Protein AF-A5EWD9-F1 (afdb_monomer_lite)

Foldseek 3Di:
DEAEDDAFDFAFDADPVRATPLEFDWDDDPQKIFGDNDPPDPGGPYIHHSCNQQQKDPDSVVCVVVVGNIGGHHGDPVSVVVVVVVVVVVVVVVVVVDPDDDDDDDDDDDDDDDDDDDDDDDDDDDDDDDDDDDDDDDDDDDDDDDDDDDDDDDDDDDDDPPDPQDQWDWDDWDFDPVLEAEPVNLQAKTKIKGFTASDAFQFWKFKDKQNHTDDIFTAHRRRMTIDIDRSLVVQLQQKIKIKIFTPDPNGDIDIDIHGYDLVQAKDKDFPEKFPPQAQDDCVVVQWFKKKKAKAQPLPDFCVDDQSLVQWAWKWKDQPNDIFIWGADSVGRMTITTHGLVSLVVRAFHFIAMAIDGDFGWDWDFDPPDDDPPHTDIDIDTDPDGDHVVRMAMDIDGPQWDQDPNTIGGRSPVSVLVQKIKTKIFMDHSQADWQFKKWKAALNDIWIWTQHPVRMIMTIDGSVSCQNSVQQKMKMKTWTARPNRDIRIDMDMDGYDHDDDPPPPPPWDWDQQPDLVSDDPVLNCVQPPDPCPPPPDDPRPSVLCSVDTWTDDVPDAAEAEEEADDQVRLLVVVCVPPVDDDPDRFDGDDPVRVVVVVVVQVVVVSGTSHHYDYDDDPVPGPYYDGGD

InterPro domains:
  IPR013783 Immunoglobulin-like fold [G3DSA:2.60.40.10] (173-262)
  IPR013783 Immunoglobulin-like fold [G3DSA:2.60.40.10] (401-498)

Sequence (627 aa):
MRLPIEANTHYQILDERGALVSQPRVISDGHDLQVYLDGAAATPNLILQNYALYSPITDGWALLDLNTTFATGLADQQALIALAEESAAATNMAASQVTHSSAKIAAAAIGVLGIGAALAGNNHHAEKPENKTPPKPNPDTPSQPNPDTPSQPNPDVPPDNKKPTPIPQPSELKITGDNHINVTEAKQEITISGQIKGAKNGESVRLTLDDENIAIVKVDEQGNFTHAMEGSALAALGKGEITAVLVSDSNVSVKQNFTVANDVQAQIAITAIGQQGTIGFHHGEDKVRIKGTLDLSNTEHYKIGGNVSMVKSITLKIGNKAYEAGINEENQTFFVDVAKEDLIAADGKAISYSIEADPAYTITDIEGITADNKPITIISTVDEQLTAENTRITLKSDFLSLKDNAYHVNSAALDDDLDTFISGKVSGAAVKTQDAIVVTVGGKTYQTVVNDDFTFSVRVRTADLERSGANSVIARLTAHNAAGDKISVSDETIYSVAEAGNGEMVHYDEKVNSYDDLPYFLQVLNIEHYNETYGYDFAIGERLQQYEYGTRPEERDVIKFHFATPDEALQNYENIYGHEVLSNFINYSTEGKQIIRDTLKTLENYVDLQFEEVDSIADTHFFLLPI

Organism: Dichelobacter nodosus (strain VCS1703A) (NCBI:txid246195)

pLDDT: mean 74.46, std 21.57, range [19.98, 98.44]

Structure (mmCIF, N/CA/C/O backbone):
data_AF-A5EWD9-F1
#
_entry.id   AF-A5EWD9-F1
#
loop_
_atom_site.group_PDB
_atom_site.id
_atom_site.type_symbol
_atom_site.label_atom_id
_atom_site.label_alt_id
_atom_site.label_comp_id
_atom_site.label_asym_id
_atom_site.label_entity_id
_atom_site.label_seq_id
_atom_site.pdbx_PDB_ins_code
_atom_site.Cartn_x
_atom_site.Cartn_y
_atom_site.Cartn_z
_atom_site.occupancy
_atom_site.B_iso_or_equiv
_atom_site.auth_seq_id
_atom_site.auth_comp_id
_atom_site.auth_asym_id
_atom_site.auth_atom_id
_atom_site.pdbx_PDB_model_num
ATOM 1 N N . MET A 1 1 ? 29.181 33.240 5.855 1.00 81.38 1 MET A N 1
ATOM 2 C CA . MET A 1 1 ? 28.831 32.253 6.908 1.00 81.38 1 MET A CA 1
ATOM 3 C C . MET A 1 1 ? 29.286 30.874 6.456 1.00 81.38 1 MET A C 1
ATOM 5 O O . MET A 1 1 ? 29.272 30.644 5.259 1.00 81.38 1 MET A O 1
ATOM 9 N N . ARG A 1 2 ? 29.727 29.990 7.357 1.00 88.69 2 ARG A N 1
ATOM 10 C CA . ARG A 1 2 ? 30.052 28.589 7.033 1.00 88.69 2 ARG A CA 1
ATOM 11 C C . ARG A 1 2 ? 29.046 27.684 7.729 1.00 88.69 2 ARG A C 1
ATOM 13 O O . ARG A 1 2 ? 28.835 27.863 8.926 1.00 88.69 2 ARG A O 1
ATOM 20 N N . LEU A 1 3 ? 28.417 26.788 6.980 1.00 82.88 3 LEU A N 1
ATOM 21 C CA . LEU A 1 3 ? 27.401 25.872 7.484 1.00 82.88 3 LEU A CA 1
ATOM 22 C C . LEU A 1 3 ? 27.822 24.435 7.161 1.00 82.88 3 LEU A C 1
ATOM 24 O O . LEU A 1 3 ? 27.900 24.109 5.977 1.00 82.88 3 LEU A O 1
ATOM 28 N N . PRO A 1 4 ? 28.109 23.587 8.162 1.00 86.81 4 PRO A N 1
ATOM 29 C CA . PRO A 1 4 ? 28.310 22.166 7.925 1.00 86.81 4 PRO A CA 1
ATOM 30 C C . PRO A 1 4 ? 27.009 21.529 7.442 1.00 86.81 4 PRO A C 1
ATOM 32 O O . PRO A 1 4 ? 25.937 21.794 7.986 1.00 86.81 4 PRO A O 1
ATOM 35 N N . ILE A 1 5 ? 27.127 20.713 6.401 1.00 87.06 5 ILE A N 1
ATOM 36 C CA . ILE A 1 5 ? 25.998 20.034 5.778 1.00 87.06 5 ILE A CA 1
ATOM 37 C C . ILE A 1 5 ? 25.829 18.635 6.359 1.00 87.06 5 ILE A C 1
ATOM 39 O O . ILE A 1 5 ? 26.803 17.957 6.685 1.00 87.06 5 ILE A O 1
ATOM 43 N N . GLU A 1 6 ? 24.573 18.225 6.479 1.00 80.38 6 GLU A N 1
ATOM 44 C CA . GLU A 1 6 ? 24.136 16.916 6.935 1.00 80.38 6 GLU A CA 1
ATOM 45 C C . GLU A 1 6 ? 23.552 16.131 5.757 1.00 80.38 6 GLU A C 1
ATOM 47 O O . GLU A 1 6 ? 23.073 16.696 4.769 1.00 80.38 6 GLU A O 1
ATOM 52 N N . ALA A 1 7 ? 23.604 14.806 5.859 1.00 80.25 7 ALA A N 1
ATOM 53 C CA . ALA A 1 7 ? 22.961 13.924 4.895 1.00 80.25 7 ALA A CA 1
ATOM 54 C C . ALA A 1 7 ? 21.435 14.056 4.981 1.00 80.25 7 ALA A C 1
ATOM 56 O O . ALA A 1 7 ? 20.893 14.303 6.059 1.00 80.25 7 ALA A O 1
ATOM 57 N N . ASN A 1 8 ? 20.747 13.818 3.867 1.00 80.38 8 ASN A N 1
ATOM 58 C CA . ASN A 1 8 ? 19.289 13.732 3.805 1.00 80.38 8 ASN A CA 1
ATOM 59 C C . ASN A 1 8 ? 18.570 14.960 4.403 1.00 80.38 8 ASN A C 1
ATOM 61 O O . ASN A 1 8 ? 17.627 14.814 5.183 1.00 80.38 8 ASN A O 1
ATOM 65 N N . THR A 1 9 ? 19.065 16.167 4.106 1.00 83.62 9 THR A N 1
ATOM 66 C CA . THR A 1 9 ? 18.620 17.419 4.738 1.00 83.62 9 THR A CA 1
ATOM 67 C C . THR A 1 9 ? 18.275 18.488 3.698 1.00 83.62 9 THR A C 1
ATOM 69 O O . THR A 1 9 ? 18.955 18.635 2.682 1.00 83.62 9 THR A O 1
ATOM 72 N N . HIS A 1 10 ? 17.219 19.264 3.961 1.00 88.75 10 HIS A N 1
ATOM 73 C CA . HIS A 1 10 ? 16.768 20.380 3.121 1.00 88.75 10 HIS A CA 1
ATOM 74 C C . HIS A 1 10 ? 17.163 21.726 3.739 1.00 88.75 10 HIS A C 1
ATOM 76 O O . HIS A 1 10 ? 16.970 21.954 4.934 1.00 88.75 10 HIS A O 1
ATOM 82 N N . TYR A 1 11 ? 17.683 22.636 2.917 1.00 87.12 11 TYR A N 1
ATOM 83 C CA . TYR A 1 11 ? 18.140 23.961 3.325 1.00 87.12 11 TYR A CA 1
ATOM 84 C C . TYR A 1 11 ? 17.413 25.054 2.544 1.00 87.12 11 TYR A C 1
ATOM 86 O O . TYR A 1 11 ? 17.578 25.195 1.332 1.00 87.12 11 TYR A O 1
ATOM 94 N N . GLN A 1 12 ? 16.660 25.881 3.263 1.00 90.88 12 GLN A N 1
ATOM 95 C CA . GLN A 1 12 ? 15.958 27.034 2.708 1.00 90.88 12 GLN A CA 1
ATOM 96 C C . GLN A 1 12 ? 16.747 28.319 2.946 1.00 90.88 12 GLN A C 1
ATOM 98 O O . GLN A 1 12 ? 17.174 28.608 4.066 1.00 90.88 12 GLN A O 1
ATOM 103 N N . ILE A 1 13 ? 16.883 29.125 1.899 1.00 85.88 13 ILE A N 1
ATOM 104 C CA . ILE A 1 13 ? 17.299 30.519 1.997 1.00 85.88 13 ILE A CA 1
ATOM 105 C C . ILE A 1 13 ? 16.074 31.373 1.717 1.00 85.88 13 ILE A C 1
ATOM 107 O O . ILE A 1 13 ? 15.473 31.273 0.651 1.00 85.88 13 ILE A O 1
ATOM 111 N N . LEU A 1 14 ? 15.710 32.213 2.680 1.00 84.06 14 LEU A N 1
ATOM 112 C CA . LEU A 1 14 ? 14.593 33.140 2.552 1.00 84.06 14 LEU A CA 1
ATOM 113 C C . LEU A 1 14 ? 15.125 34.563 2.371 1.00 84.06 14 LEU A C 1
ATOM 115 O O . LEU A 1 14 ? 16.111 34.946 3.006 1.00 84.06 14 LEU A O 1
ATOM 119 N N . ASP A 1 15 ? 14.475 35.338 1.509 1.00 80.94 15 ASP A N 1
ATOM 120 C CA . ASP A 1 15 ? 14.740 36.765 1.362 1.00 80.94 15 ASP A CA 1
ATOM 121 C C . ASP A 1 15 ? 14.166 37.576 2.543 1.00 80.94 15 ASP A C 1
ATOM 123 O O . ASP A 1 15 ? 13.515 37.049 3.449 1.00 80.94 15 ASP A O 1
ATOM 127 N N . GLU A 1 16 ? 14.383 38.893 2.541 1.00 78.62 16 GLU A N 1
ATOM 128 C CA . GLU A 1 16 ? 13.912 39.790 3.611 1.00 78.62 16 GLU A CA 1
ATOM 129 C C . GLU A 1 16 ? 12.377 39.848 3.753 1.00 78.62 16 GLU A C 1
ATOM 131 O O . GLU A 1 16 ? 11.864 40.379 4.740 1.00 78.62 16 GLU A O 1
ATOM 136 N N . ARG A 1 17 ? 11.630 39.313 2.780 1.00 76.88 17 ARG A N 1
ATOM 137 C CA . ARG A 1 17 ? 10.163 39.221 2.776 1.00 76.88 17 ARG A CA 1
ATOM 138 C C . ARG A 1 17 ? 9.668 37.817 3.134 1.00 76.88 17 ARG A C 1
ATOM 140 O O . ARG A 1 17 ? 8.458 37.606 3.172 1.00 76.88 17 ARG A O 1
ATOM 147 N N . GLY A 1 18 ? 10.577 36.884 3.423 1.00 75.50 18 GLY A N 1
ATOM 148 C CA . GLY A 1 18 ? 10.267 35.491 3.731 1.00 75.50 18 GLY A CA 1
ATOM 149 C C . GLY A 1 18 ? 9.989 34.627 2.499 1.00 75.50 18 GLY A C 1
ATOM 150 O O . GLY A 1 18 ? 9.494 33.514 2.660 1.00 75.50 18 GLY A O 1
ATOM 151 N N . ALA A 1 19 ? 10.273 35.114 1.287 1.00 74.38 19 ALA A N 1
ATOM 152 C CA . ALA A 1 19 ? 10.128 34.334 0.062 1.00 74.38 19 ALA A CA 1
ATOM 153 C C . ALA A 1 19 ? 11.370 33.465 -0.180 1.00 74.38 19 ALA A C 1
ATOM 155 O O . ALA A 1 19 ? 12.494 33.885 0.096 1.00 74.38 19 ALA A O 1
ATOM 156 N N . LEU A 1 20 ? 11.171 32.251 -0.699 1.00 81.62 20 LEU A N 1
ATOM 157 C CA . LEU A 1 20 ? 12.258 31.322 -1.000 1.00 81.62 20 LEU A CA 1
ATOM 158 C C . LEU A 1 20 ? 13.139 31.862 -2.133 1.00 81.62 20 LEU A C 1
ATOM 160 O O . LEU A 1 20 ? 12.659 32.179 -3.220 1.00 81.62 20 LEU A O 1
ATOM 164 N N . VAL A 1 21 ? 14.446 31.900 -1.896 1.00 83.81 21 VAL A N 1
ATOM 165 C CA . VAL A 1 21 ? 15.453 32.126 -2.932 1.00 83.81 21 VAL A CA 1
ATOM 166 C C . VAL A 1 21 ? 15.747 30.772 -3.568 1.00 83.81 21 VAL A C 1
ATOM 168 O O . VAL A 1 21 ? 16.508 29.986 -3.013 1.00 83.81 21 VAL A O 1
ATOM 171 N N . SER A 1 22 ? 15.111 30.463 -4.696 1.00 76.94 22 SER A N 1
ATOM 172 C CA . SER A 1 22 ? 15.167 29.125 -5.308 1.00 76.94 22 SER A CA 1
ATOM 173 C C . SER A 1 22 ? 16.458 28.845 -6.082 1.00 76.94 22 SER A C 1
ATOM 175 O O . SER A 1 22 ? 16.877 27.698 -6.166 1.00 76.94 22 SER A O 1
ATOM 177 N N . GLN A 1 23 ? 17.111 29.873 -6.635 1.00 80.31 23 GLN A N 1
ATOM 178 C CA . GLN A 1 23 ? 18.310 29.714 -7.471 1.00 80.31 23 GLN A CA 1
ATOM 179 C C . GLN A 1 23 ? 19.343 30.820 -7.204 1.00 80.31 23 GLN A C 1
ATOM 181 O O . GLN A 1 23 ? 19.536 31.720 -8.026 1.00 80.31 23 GLN A O 1
ATOM 186 N N . PRO A 1 24 ? 20.006 30.813 -6.035 1.00 85.56 24 PRO A N 1
ATOM 187 C CA . PRO A 1 24 ? 21.105 31.733 -5.791 1.00 85.56 24 PRO A CA 1
ATOM 188 C C . PRO A 1 24 ? 22.286 31.402 -6.710 1.00 85.56 24 PRO A C 1
ATOM 190 O O . PRO A 1 24 ? 22.480 30.260 -7.129 1.00 85.56 24 PRO A O 1
ATOM 193 N N . ARG A 1 25 ? 23.135 32.391 -6.989 1.00 87.50 25 ARG A N 1
ATOM 194 C CA . ARG A 1 25 ? 24.373 32.138 -7.728 1.00 87.50 25 ARG A CA 1
ATOM 195 C C . ARG A 1 25 ? 25.306 31.309 -6.848 1.00 87.50 25 ARG A C 1
ATOM 197 O O . ARG A 1 25 ? 25.583 31.694 -5.713 1.00 87.50 25 ARG A O 1
ATOM 204 N N . VAL A 1 26 ? 25.834 30.211 -7.377 1.00 89.19 26 VAL A N 1
ATOM 205 C CA . VAL A 1 26 ? 26.734 29.320 -6.636 1.00 89.19 26 VAL A CA 1
ATOM 206 C C . VAL A 1 26 ? 28.027 29.036 -7.387 1.00 89.19 26 VAL A C 1
ATOM 208 O O . VAL A 1 26 ? 28.073 29.095 -8.614 1.00 89.19 26 VAL A O 1
ATOM 211 N N . ILE A 1 27 ? 29.088 28.750 -6.637 1.00 88.12 27 ILE A N 1
ATOM 212 C CA . ILE A 1 27 ? 30.392 28.327 -7.148 1.00 88.12 27 ILE A CA 1
ATOM 213 C C . ILE A 1 27 ? 30.854 27.144 -6.298 1.00 88.12 27 ILE A C 1
ATOM 215 O O . ILE A 1 27 ? 30.865 27.231 -5.072 1.00 88.12 27 ILE A O 1
ATOM 219 N N . SER A 1 28 ? 31.232 26.040 -6.938 1.00 86.81 28 SER A N 1
ATOM 220 C CA . SER A 1 28 ? 31.827 24.900 -6.233 1.00 86.81 28 SER A CA 1
ATOM 221 C C . SER A 1 28 ? 33.308 25.170 -5.973 1.00 86.81 28 SER A C 1
ATOM 223 O O . SER A 1 28 ? 34.027 25.574 -6.886 1.00 86.81 28 SER A O 1
ATOM 225 N N . ASP A 1 29 ? 33.758 24.947 -4.742 1.00 85.38 29 ASP A N 1
ATOM 226 C CA . ASP A 1 29 ? 35.150 25.108 -4.319 1.00 85.38 29 ASP A CA 1
ATOM 227 C C . ASP A 1 29 ? 35.588 23.855 -3.553 1.00 85.38 29 ASP A C 1
ATOM 229 O O . ASP A 1 29 ? 35.360 23.709 -2.350 1.00 85.38 29 ASP A O 1
ATOM 233 N N . GLY A 1 30 ? 36.145 22.890 -4.288 1.00 87.31 30 GLY A N 1
ATOM 234 C CA . GLY A 1 30 ? 36.416 21.553 -3.764 1.00 87.31 30 GLY A CA 1
ATOM 235 C C . GLY A 1 30 ? 35.123 20.840 -3.359 1.00 87.31 30 GLY A C 1
ATOM 236 O O . GLY A 1 30 ? 34.255 20.599 -4.196 1.00 87.31 30 GLY A O 1
ATOM 237 N N . HIS A 1 31 ? 35.006 20.491 -2.077 1.00 84.88 31 HIS A N 1
ATOM 238 C CA . HIS A 1 31 ? 33.815 19.846 -1.514 1.00 84.88 31 HIS A CA 1
ATOM 239 C C . HIS A 1 31 ? 32.780 20.840 -0.968 1.00 84.88 31 HIS A C 1
ATOM 241 O O . HIS A 1 31 ? 31.652 20.442 -0.665 1.00 84.88 31 HIS A O 1
ATOM 247 N N . ASP A 1 32 ? 33.138 22.121 -0.869 1.00 88.25 32 ASP A N 1
ATOM 248 C CA . ASP A 1 32 ? 32.270 23.182 -0.370 1.00 88.25 32 ASP A CA 1
ATOM 249 C C . ASP A 1 32 ? 31.486 23.836 -1.522 1.00 88.25 32 ASP A C 1
ATOM 251 O O . ASP A 1 32 ? 31.980 23.976 -2.644 1.00 88.25 32 ASP A O 1
ATOM 255 N N . LEU A 1 33 ? 30.269 24.304 -1.234 1.00 89.75 33 LEU A N 1
ATOM 256 C CA . LEU A 1 33 ? 29.476 25.120 -2.155 1.00 89.75 33 LEU A CA 1
ATOM 257 C C . LEU A 1 33 ? 29.410 26.564 -1.655 1.00 89.75 33 LEU A C 1
ATOM 259 O O . LEU A 1 33 ? 28.850 26.850 -0.595 1.00 89.75 33 LEU A O 1
ATOM 263 N N . GLN A 1 34 ? 29.972 27.486 -2.426 1.00 93.06 34 GLN A N 1
ATOM 264 C CA . GLN A 1 34 ? 29.942 28.916 -2.151 1.00 93.06 34 GLN A CA 1
ATOM 265 C C . GLN A 1 34 ? 28.678 29.539 -2.754 1.00 93.06 34 GLN A C 1
ATOM 267 O O . GLN A 1 34 ? 28.425 29.405 -3.946 1.00 93.06 34 GLN A O 1
ATOM 272 N N . VAL A 1 35 ? 27.895 30.242 -1.940 1.00 91.12 35 VAL A N 1
ATOM 273 C CA . VAL A 1 35 ? 26.588 30.811 -2.289 1.00 91.12 35 VAL A CA 1
ATOM 274 C C . VAL A 1 35 ? 26.644 32.336 -2.229 1.00 91.12 35 VAL A C 1
ATOM 276 O O . VAL A 1 35 ? 27.033 32.926 -1.214 1.00 91.12 35 VAL A O 1
ATOM 279 N N . TYR A 1 36 ? 26.206 32.968 -3.315 1.00 90.25 36 TYR A N 1
ATOM 280 C CA . TYR A 1 36 ? 26.164 34.410 -3.526 1.00 90.25 36 TYR A CA 1
ATOM 281 C C . TYR A 1 36 ? 24.708 34.838 -3.716 1.00 90.25 36 TYR A C 1
ATOM 283 O O . TYR A 1 36 ? 24.053 34.469 -4.690 1.00 90.25 36 TYR A O 1
ATOM 291 N N . LEU A 1 37 ? 24.200 35.611 -2.760 1.00 82.69 37 LEU A N 1
ATOM 292 C CA . LEU A 1 37 ? 22.821 36.110 -2.758 1.00 82.69 37 LEU A CA 1
ATOM 293 C C . LEU A 1 37 ? 22.698 37.471 -3.452 1.00 82.69 37 LEU A C 1
ATOM 295 O O . LEU A 1 37 ? 21.614 37.850 -3.877 1.00 82.69 37 LEU A O 1
ATOM 299 N N . ASP A 1 38 ? 23.817 38.180 -3.602 1.00 74.38 38 ASP A N 1
ATOM 300 C CA . ASP A 1 38 ? 23.924 39.403 -4.391 1.00 74.38 38 ASP A CA 1
ATOM 301 C C . ASP A 1 38 ? 24.848 39.141 -5.588 1.00 74.38 38 ASP A C 1
ATOM 303 O O . ASP A 1 38 ? 26.007 38.744 -5.425 1.00 74.38 38 ASP A O 1
ATOM 307 N N . GLY A 1 39 ? 24.333 39.356 -6.801 1.00 63.47 39 GLY A N 1
ATOM 308 C CA . GLY A 1 39 ? 25.049 39.104 -8.053 1.00 63.47 39 GLY A CA 1
ATOM 309 C C . GLY A 1 39 ? 26.366 39.879 -8.190 1.00 63.47 39 GLY A C 1
ATOM 310 O O . GLY A 1 39 ? 27.234 39.450 -8.952 1.00 63.47 39 GLY A O 1
ATOM 311 N N . ALA A 1 40 ? 26.551 40.965 -7.429 1.00 67.12 40 ALA A N 1
ATOM 312 C CA . ALA A 1 40 ? 27.758 41.793 -7.434 1.00 67.12 40 ALA A CA 1
ATOM 313 C C . ALA A 1 40 ? 28.760 41.485 -6.298 1.00 67.12 40 ALA A C 1
ATOM 315 O O . ALA A 1 40 ? 29.808 42.133 -6.214 1.00 67.12 40 ALA A O 1
ATOM 316 N N . ALA A 1 41 ? 28.476 40.524 -5.412 1.00 74.31 41 ALA A N 1
ATOM 317 C CA . ALA A 1 41 ? 29.324 40.254 -4.252 1.00 74.31 41 ALA A CA 1
ATOM 318 C C . ALA A 1 41 ? 30.660 39.581 -4.630 1.00 74.31 41 ALA A C 1
ATOM 320 O O . ALA A 1 41 ? 30.700 38.568 -5.329 1.00 74.31 41 ALA A O 1
ATOM 321 N N . ALA A 1 42 ? 31.768 40.126 -4.112 1.00 75.88 42 ALA A N 1
ATOM 322 C CA . ALA A 1 42 ? 33.120 39.590 -4.317 1.00 75.88 42 ALA A CA 1
ATOM 323 C C . ALA A 1 42 ? 33.467 38.416 -3.380 1.00 75.88 42 ALA A C 1
ATOM 325 O O . ALA A 1 42 ? 34.434 37.697 -3.620 1.00 75.88 42 ALA A O 1
ATOM 326 N N . THR A 1 43 ? 32.695 38.215 -2.310 1.00 84.56 43 THR A N 1
ATOM 327 C CA . THR A 1 43 ? 32.872 37.132 -1.333 1.00 84.56 43 THR A CA 1
ATOM 328 C C . THR A 1 43 ? 31.544 36.409 -1.105 1.00 84.56 43 THR A C 1
ATOM 330 O O . THR A 1 43 ? 30.494 37.051 -1.165 1.00 84.56 43 THR A O 1
ATOM 333 N N . PRO A 1 44 ? 31.557 35.091 -0.835 1.00 90.69 44 PRO A N 1
ATOM 334 C CA . PRO A 1 44 ? 30.324 34.334 -0.660 1.00 90.69 44 PRO A CA 1
ATOM 335 C C . PRO A 1 44 ? 29.589 34.740 0.619 1.00 90.69 44 PRO A C 1
ATOM 337 O O . PRO A 1 44 ? 30.188 34.904 1.688 1.00 90.69 44 PRO A O 1
ATOM 340 N N . ASN A 1 45 ? 28.265 34.859 0.523 1.00 90.25 45 ASN A N 1
ATOM 341 C CA . ASN A 1 45 ? 27.396 35.120 1.669 1.00 90.25 45 ASN A CA 1
ATOM 342 C C . ASN A 1 45 ? 27.344 33.891 2.591 1.00 90.25 45 ASN A C 1
ATOM 344 O O . ASN A 1 45 ? 27.415 34.010 3.822 1.00 90.25 45 ASN A O 1
ATOM 348 N N . LEU A 1 46 ? 27.298 32.699 1.995 1.00 91.25 46 LEU A N 1
ATOM 349 C CA . LEU A 1 46 ? 27.216 31.414 2.679 1.00 91.25 46 LEU A CA 1
ATOM 350 C C . LEU A 1 46 ? 28.132 30.399 1.989 1.00 91.25 46 LEU A C 1
ATOM 352 O O . LEU A 1 46 ? 28.262 30.402 0.775 1.00 91.25 46 LEU A O 1
ATOM 356 N N . ILE A 1 47 ? 28.793 29.555 2.768 1.00 91.56 47 ILE A N 1
ATOM 357 C CA . ILE A 1 47 ? 29.582 28.425 2.291 1.00 91.56 47 ILE A CA 1
ATOM 358 C C . ILE A 1 47 ? 28.986 27.186 2.948 1.00 91.56 47 ILE A C 1
ATOM 360 O O . ILE A 1 47 ? 29.040 27.055 4.174 1.00 91.56 47 ILE A O 1
ATOM 364 N N . LEU A 1 48 ? 28.391 26.319 2.138 1.00 91.06 48 LEU A N 1
ATOM 365 C CA . LEU A 1 48 ? 27.888 25.017 2.552 1.00 91.06 48 LEU A CA 1
ATOM 366 C C . LEU A 1 48 ? 29.058 24.041 2.541 1.00 91.06 48 LEU A C 1
ATOM 368 O O . LEU A 1 48 ? 29.598 23.731 1.481 1.00 91.06 48 LEU A O 1
ATOM 372 N N . GLN A 1 49 ? 29.489 23.608 3.717 1.00 88.81 49 GLN A N 1
ATOM 373 C CA . GLN A 1 49 ? 30.701 22.813 3.836 1.00 88.81 49 GLN A CA 1
ATOM 374 C C . GLN A 1 49 ? 30.426 21.356 3.492 1.00 88.81 49 GLN A C 1
ATOM 376 O O . GLN A 1 49 ? 29.455 20.787 3.991 1.00 88.81 49 GLN A O 1
ATOM 381 N N . ASN A 1 50 ? 31.301 20.752 2.688 1.00 82.56 50 ASN A N 1
ATOM 382 C CA . ASN A 1 50 ? 31.201 19.357 2.250 1.00 82.56 50 ASN A CA 1
ATOM 383 C C . ASN A 1 50 ? 29.906 19.013 1.498 1.00 82.56 50 ASN A C 1
ATOM 385 O O . ASN A 1 50 ? 29.532 17.845 1.417 1.00 82.56 50 ASN A O 1
ATOM 389 N N . TYR A 1 51 ? 29.213 20.010 0.947 1.00 84.50 51 TYR A N 1
ATOM 390 C CA . TYR A 1 51 ? 27.930 19.834 0.268 1.00 84.50 51 TYR A CA 1
ATOM 391 C C . TYR A 1 51 ? 27.999 18.789 -0.858 1.00 84.50 51 TYR A C 1
ATOM 393 O O . TYR A 1 51 ? 27.097 17.967 -0.999 1.00 84.50 51 TYR A O 1
ATOM 401 N N . ALA A 1 52 ? 29.111 18.753 -1.599 1.00 81.75 52 ALA A N 1
ATOM 402 C CA . ALA A 1 52 ? 29.317 17.796 -2.686 1.00 81.75 52 ALA A CA 1
ATOM 403 C C . ALA A 1 52 ? 29.441 16.329 -2.220 1.00 81.75 52 ALA A C 1
ATOM 405 O O . ALA A 1 52 ? 29.273 15.422 -3.029 1.00 81.75 52 ALA A O 1
ATOM 406 N N . LEU A 1 53 ? 29.716 16.081 -0.933 1.00 79.50 53 LEU A N 1
ATOM 407 C CA . LEU A 1 53 ? 29.920 14.734 -0.375 1.00 79.50 53 LEU A CA 1
ATOM 408 C C . LEU A 1 53 ? 28.617 14.057 0.077 1.00 79.50 53 LEU A C 1
ATOM 410 O O . LEU A 1 53 ? 28.600 12.861 0.372 1.00 79.50 53 LEU A O 1
ATOM 414 N N . TYR A 1 54 ? 27.518 14.808 0.112 1.00 78.12 54 TYR A N 1
ATOM 415 C CA . TYR A 1 54 ? 26.213 14.343 0.580 1.00 78.12 54 TYR A CA 1
ATOM 416 C C . TYR A 1 54 ? 25.196 14.209 -0.557 1.00 78.12 54 TYR A C 1
ATOM 418 O O . TYR A 1 54 ? 24.013 14.471 -0.362 1.00 78.12 54 TYR A O 1
ATOM 426 N N . SER A 1 55 ? 25.655 13.805 -1.747 1.00 81.56 55 SER A N 1
ATOM 427 C CA . SER A 1 55 ? 24.802 13.562 -2.922 1.00 81.56 55 SER A CA 1
ATOM 428 C C . SER A 1 55 ? 23.811 14.715 -3.162 1.00 81.56 55 SER A C 1
ATOM 430 O O . SER A 1 55 ? 22.603 14.529 -2.987 1.00 81.56 55 SER A O 1
ATOM 432 N N . PRO A 1 56 ? 24.298 15.930 -3.466 1.00 80.88 56 PRO A N 1
ATOM 433 C CA . PRO A 1 56 ? 23.441 17.102 -3.560 1.00 80.88 56 PRO A CA 1
ATOM 434 C C . PRO A 1 56 ? 22.398 16.943 -4.668 1.00 80.88 56 PRO A C 1
ATOM 436 O O . PRO A 1 56 ? 22.711 16.499 -5.773 1.00 80.88 56 PRO A O 1
ATOM 439 N N . ILE A 1 57 ? 21.162 17.342 -4.383 1.00 78.38 57 ILE A N 1
ATOM 440 C CA . ILE A 1 57 ? 20.106 17.445 -5.389 1.00 78.38 57 ILE A CA 1
ATOM 441 C C . ILE A 1 57 ? 20.386 18.715 -6.195 1.00 78.38 57 ILE A C 1
ATOM 443 O O . ILE A 1 57 ? 20.366 19.819 -5.651 1.00 78.38 57 ILE A O 1
ATOM 447 N N . THR A 1 58 ? 20.707 18.550 -7.478 1.00 76.31 58 THR A N 1
ATOM 448 C CA . THR A 1 58 ? 21.048 19.656 -8.391 1.00 76.31 58 THR A CA 1
ATOM 449 C C . THR A 1 58 ? 19.923 20.005 -9.360 1.00 76.31 58 THR A C 1
ATOM 451 O O . THR A 1 58 ? 20.026 21.001 -10.071 1.00 76.31 58 THR A O 1
ATOM 454 N N . ASP A 1 59 ? 18.864 19.196 -9.401 1.00 77.06 59 ASP A N 1
ATOM 455 C CA . ASP A 1 59 ? 17.692 19.453 -10.229 1.00 77.06 59 ASP A CA 1
ATOM 456 C C . ASP A 1 59 ? 16.858 20.598 -9.634 1.00 77.06 59 ASP A C 1
ATOM 458 O O . ASP A 1 59 ? 16.362 20.516 -8.508 1.00 77.06 59 ASP A O 1
ATOM 462 N N . GLY A 1 60 ? 16.735 21.693 -10.386 1.00 67.62 60 GLY A N 1
ATOM 463 C CA . GLY A 1 60 ? 16.053 22.901 -9.925 1.00 67.62 60 GLY A CA 1
ATOM 464 C C . GLY A 1 60 ? 14.546 22.724 -9.718 1.00 67.62 60 GLY A C 1
ATOM 465 O O . GLY A 1 60 ? 13.982 23.419 -8.874 1.00 67.62 60 GLY A O 1
ATOM 466 N N . TRP A 1 61 ? 13.906 21.799 -10.439 1.00 58.81 61 TRP A N 1
ATOM 467 C CA . TRP A 1 61 ? 12.480 21.500 -10.288 1.00 58.81 61 TRP A CA 1
ATOM 468 C C . TRP A 1 61 ? 12.228 20.652 -9.043 1.00 58.81 61 TRP A C 1
ATOM 470 O O . TRP A 1 61 ? 11.356 20.988 -8.247 1.00 58.81 61 TRP A O 1
ATOM 480 N N . ALA A 1 62 ? 13.066 19.645 -8.793 1.00 61.25 62 ALA A N 1
ATOM 481 C CA . ALA A 1 62 ? 13.011 18.843 -7.574 1.00 61.25 62 ALA A CA 1
ATOM 482 C C . ALA A 1 62 ? 13.203 19.700 -6.311 1.00 61.25 62 ALA A C 1
ATOM 484 O O . ALA A 1 62 ? 12.527 19.497 -5.305 1.00 61.25 62 ALA A O 1
ATOM 485 N N . LEU A 1 63 ? 14.099 20.692 -6.353 1.00 71.25 63 LEU A N 1
ATOM 486 C CA . LEU A 1 63 ? 14.278 21.637 -5.246 1.00 71.25 63 LEU A CA 1
ATOM 487 C C . LEU A 1 63 ? 13.047 22.539 -5.047 1.00 71.25 63 LEU A C 1
ATOM 489 O O . LEU A 1 63 ? 12.691 22.847 -3.907 1.00 71.25 63 LEU A O 1
ATOM 493 N N . LEU A 1 64 ? 12.368 22.923 -6.133 1.00 72.69 64 LEU A N 1
ATOM 494 C CA . LEU A 1 64 ? 11.146 23.724 -6.078 1.00 72.69 64 LEU A CA 1
ATOM 495 C C . LEU A 1 64 ? 9.972 22.934 -5.477 1.00 72.69 64 LEU A C 1
ATOM 497 O O . LEU A 1 64 ? 9.285 23.459 -4.600 1.00 72.69 64 LEU A O 1
ATOM 501 N N . ASP A 1 65 ? 9.797 21.671 -5.872 1.00 73.50 65 ASP A N 1
ATOM 502 C CA . ASP A 1 65 ? 8.771 20.764 -5.332 1.00 73.50 65 ASP A CA 1
ATOM 503 C C . ASP A 1 65 ? 8.981 20.480 -3.839 1.00 73.50 65 ASP A C 1
ATOM 505 O O . ASP A 1 65 ? 8.032 20.411 -3.056 1.00 73.50 65 ASP A O 1
ATOM 509 N N . LEU A 1 66 ? 10.243 20.388 -3.415 1.00 72.38 66 LEU A N 1
ATOM 510 C CA . LEU A 1 66 ? 10.630 20.259 -2.009 1.00 72.38 66 LEU A CA 1
ATOM 511 C C . LEU A 1 66 ? 10.581 21.592 -1.241 1.00 72.38 66 LEU A C 1
ATOM 513 O O . LEU A 1 66 ? 10.887 21.622 -0.046 1.00 72.38 66 LEU A O 1
ATOM 517 N N . ASN A 1 67 ? 10.203 22.692 -1.904 1.00 82.88 67 ASN A N 1
ATOM 518 C CA . ASN A 1 67 ? 10.185 24.051 -1.366 1.00 82.88 67 ASN A CA 1
ATOM 519 C C . ASN A 1 67 ? 11.512 24.418 -0.673 1.00 82.88 67 ASN A C 1
ATOM 521 O O . ASN A 1 67 ? 11.523 24.935 0.444 1.00 82.88 67 ASN A O 1
ATOM 525 N N . THR A 1 68 ? 12.650 24.104 -1.294 1.00 81.81 68 THR A N 1
ATOM 526 C CA . THR A 1 68 ? 13.985 24.268 -0.702 1.00 81.81 68 THR A CA 1
ATOM 527 C C . THR A 1 68 ? 14.959 24.950 -1.662 1.00 81.81 68 THR A C 1
ATOM 529 O O . THR A 1 68 ? 14.771 24.938 -2.872 1.00 81.81 68 THR A O 1
ATOM 532 N N . THR A 1 69 ? 16.007 25.580 -1.125 1.00 84.88 69 THR A N 1
ATOM 533 C CA . THR A 1 69 ? 17.064 26.209 -1.937 1.00 84.88 69 THR A CA 1
ATOM 534 C C . THR A 1 69 ? 18.167 25.210 -2.274 1.00 84.88 69 THR A C 1
ATOM 536 O O . THR A 1 69 ? 18.711 25.221 -3.371 1.00 84.88 69 THR A O 1
ATOM 539 N N . PHE A 1 70 ? 18.497 24.341 -1.321 1.00 89.25 70 PHE A N 1
ATOM 540 C CA . PHE A 1 70 ? 19.468 23.264 -1.472 1.00 89.25 70 PHE A CA 1
ATOM 541 C C . PHE A 1 70 ? 18.949 22.011 -0.772 1.00 89.25 70 PHE A C 1
ATOM 543 O O . PHE A 1 70 ? 18.179 22.106 0.189 1.00 89.25 70 PHE A O 1
ATOM 550 N N . ALA A 1 71 ? 19.374 20.837 -1.219 1.00 84.81 71 ALA A N 1
ATOM 551 C CA . ALA A 1 71 ? 19.021 19.577 -0.582 1.00 84.81 71 ALA A CA 1
ATOM 552 C C . ALA A 1 71 ? 20.115 18.536 -0.793 1.00 84.81 71 ALA A C 1
ATOM 554 O O . ALA A 1 71 ? 20.779 18.511 -1.829 1.00 84.81 71 ALA A O 1
ATOM 555 N N . THR A 1 72 ? 20.285 17.669 0.195 1.00 83.25 72 THR A N 1
ATOM 556 C CA . THR A 1 72 ? 21.229 16.554 0.161 1.00 83.25 72 THR A CA 1
ATOM 557 C C . THR A 1 72 ? 20.504 15.222 0.230 1.00 83.25 72 THR A C 1
ATOM 559 O O . THR A 1 72 ? 19.499 15.092 0.923 1.00 83.25 72 THR A O 1
ATOM 562 N N . GLY A 1 73 ? 21.023 14.223 -0.483 1.00 73.94 73 GLY A N 1
ATOM 563 C CA . GLY A 1 73 ? 20.599 12.832 -0.362 1.00 73.94 73 GLY A CA 1
ATOM 564 C C . GLY A 1 73 ? 21.357 12.082 0.739 1.00 73.94 73 GLY A C 1
ATOM 565 O O . GLY A 1 73 ? 22.017 12.671 1.600 1.00 73.94 73 GLY A O 1
ATOM 566 N N . LEU A 1 74 ? 21.284 10.749 0.714 1.00 62.53 74 LEU A N 1
ATOM 567 C CA . LEU A 1 74 ? 22.098 9.903 1.591 1.00 62.53 74 LEU A CA 1
ATOM 568 C C . LEU A 1 74 ? 23.595 10.110 1.302 1.00 62.53 74 LEU A C 1
ATOM 570 O O . LEU A 1 74 ? 24.013 10.291 0.154 1.00 62.53 74 LEU A O 1
ATOM 574 N N . ALA A 1 75 ? 24.399 10.091 2.366 1.00 59.12 75 ALA A N 1
ATOM 575 C CA . ALA A 1 75 ? 25.836 10.310 2.275 1.00 59.12 75 ALA A CA 1
ATOM 576 C C . ALA A 1 75 ? 26.525 9.206 1.465 1.00 59.12 75 ALA A C 1
ATOM 578 O O . ALA A 1 75 ? 26.248 8.020 1.668 1.00 59.12 75 ALA A O 1
ATOM 579 N N . ASP A 1 76 ? 27.476 9.586 0.612 1.00 61.00 76 ASP A N 1
ATOM 580 C CA . ASP A 1 76 ? 28.376 8.616 -0.001 1.00 61.00 76 ASP A CA 1
ATOM 581 C C . ASP A 1 76 ? 29.318 8.064 1.085 1.00 61.00 76 ASP A C 1
ATOM 583 O O . ASP A 1 76 ? 30.131 8.784 1.672 1.00 61.00 76 ASP A O 1
ATOM 587 N N . GLN A 1 77 ? 29.189 6.772 1.397 1.00 52.53 77 GLN A N 1
ATOM 588 C CA . GLN A 1 77 ? 29.983 6.143 2.453 1.00 52.53 77 GLN A CA 1
ATOM 589 C C . GLN A 1 77 ? 31.489 6.165 2.162 1.00 52.53 77 GLN A C 1
ATOM 591 O O . GLN A 1 77 ? 32.275 6.201 3.107 1.00 52.53 77 GLN A O 1
ATOM 596 N N . GLN A 1 78 ? 31.913 6.200 0.894 1.00 50.72 78 GLN A N 1
ATOM 597 C CA . GLN A 1 78 ? 33.332 6.334 0.536 1.00 50.72 78 GLN A CA 1
ATOM 598 C C . GLN A 1 78 ? 33.841 7.766 0.765 1.00 50.72 78 GLN A C 1
ATOM 600 O O . GLN A 1 78 ? 34.971 7.951 1.217 1.00 50.72 78 GLN A O 1
ATOM 605 N N . ALA A 1 79 ? 32.988 8.774 0.573 1.00 53.38 79 ALA A N 1
ATOM 606 C CA . ALA A 1 79 ? 33.297 10.171 0.876 1.00 53.38 79 ALA A CA 1
ATOM 607 C C . ALA A 1 79 ? 33.357 10.471 2.385 1.00 53.38 79 ALA A C 1
ATOM 609 O O . ALA A 1 79 ? 34.208 11.236 2.838 1.00 53.38 79 ALA A O 1
ATOM 610 N N . LEU A 1 80 ? 32.490 9.841 3.185 1.00 52.41 80 LEU A N 1
ATOM 611 C CA . LEU A 1 80 ? 32.529 9.936 4.650 1.00 52.41 80 LEU A CA 1
ATOM 612 C C . LEU A 1 80 ? 33.820 9.350 5.237 1.00 52.41 80 LEU A C 1
ATOM 614 O O . LEU A 1 80 ? 34.329 9.864 6.234 1.00 52.41 80 LEU A O 1
ATOM 618 N N . ILE A 1 81 ? 34.365 8.301 4.613 1.00 50.25 81 ILE A N 1
ATOM 619 C CA . ILE A 1 81 ? 35.670 7.735 4.977 1.00 50.25 81 ILE A CA 1
ATOM 620 C C . ILE A 1 81 ? 36.788 8.740 4.667 1.00 50.25 81 ILE A C 1
ATOM 622 O O . ILE A 1 81 ? 37.640 8.956 5.524 1.00 50.25 81 ILE A O 1
ATOM 626 N N . ALA A 1 82 ? 36.741 9.434 3.525 1.00 54.31 82 ALA A N 1
ATOM 627 C CA . ALA A 1 82 ? 37.703 10.489 3.190 1.00 54.31 82 ALA A CA 1
ATOM 628 C C . ALA A 1 82 ? 37.633 11.689 4.161 1.00 54.31 82 ALA A C 1
ATOM 630 O O . ALA A 1 82 ? 38.668 12.169 4.616 1.00 54.31 82 ALA A O 1
ATOM 631 N N . LEU A 1 83 ? 36.431 12.115 4.571 1.00 54.75 83 LEU A N 1
ATOM 632 C CA . LEU A 1 83 ? 36.226 13.124 5.626 1.00 54.75 83 LEU A CA 1
ATOM 633 C C . LEU A 1 83 ? 36.765 12.670 6.989 1.00 54.75 83 LEU A C 1
ATOM 635 O O . LEU A 1 83 ? 37.363 13.453 7.732 1.00 54.75 83 LEU A O 1
ATOM 639 N N . ALA A 1 84 ? 36.552 11.400 7.338 1.00 53.00 84 ALA A N 1
ATOM 640 C CA . ALA A 1 84 ? 37.083 10.814 8.559 1.00 53.00 84 ALA A CA 1
ATOM 641 C C . ALA A 1 84 ? 38.621 10.750 8.523 1.00 53.00 84 ALA A C 1
ATOM 643 O O . ALA A 1 84 ? 39.258 11.061 9.527 1.00 53.00 84 ALA A O 1
ATOM 644 N N . GLU A 1 85 ? 39.222 10.436 7.375 1.00 49.62 85 GLU A N 1
ATOM 645 C CA . GLU A 1 85 ? 40.673 10.439 7.161 1.00 49.62 85 GLU A CA 1
ATOM 646 C C . GLU A 1 85 ? 41.267 11.854 7.168 1.00 49.62 85 GLU A C 1
ATOM 648 O O . GLU A 1 85 ? 42.315 12.067 7.779 1.00 49.62 85 GLU A O 1
ATOM 653 N N . GLU A 1 86 ? 40.588 12.842 6.582 1.00 52.75 86 GLU A N 1
ATOM 654 C CA . GLU A 1 86 ? 41.009 14.247 6.582 1.00 52.75 86 GLU A CA 1
ATOM 655 C C . GLU A 1 86 ? 40.892 14.868 7.984 1.00 52.75 86 GLU A C 1
ATOM 657 O O . GLU A 1 86 ? 41.812 15.543 8.456 1.00 52.75 86 GLU A O 1
ATOM 662 N N . SER A 1 87 ? 39.822 14.548 8.722 1.00 50.66 87 SER A N 1
ATOM 663 C CA . SER A 1 87 ? 39.684 14.915 10.136 1.00 50.66 87 SER A CA 1
ATOM 664 C C . SER A 1 87 ? 40.734 14.212 11.006 1.00 50.66 87 SER A C 1
ATOM 666 O O . SER A 1 87 ? 41.339 14.851 11.869 1.00 50.66 87 SER A O 1
ATOM 668 N N . ALA A 1 88 ? 41.047 12.937 10.749 1.00 43.97 88 ALA A N 1
ATOM 669 C CA . ALA A 1 88 ? 42.112 12.207 11.435 1.00 43.97 88 ALA A CA 1
ATOM 670 C C . ALA A 1 88 ? 43.503 12.776 11.103 1.00 43.97 88 ALA A C 1
ATOM 672 O O . ALA A 1 88 ? 44.352 12.868 11.990 1.00 43.97 88 ALA A O 1
ATOM 673 N N . ALA A 1 89 ? 43.734 13.230 9.868 1.00 44.41 89 ALA A N 1
ATOM 674 C CA . ALA A 1 89 ? 44.951 13.917 9.446 1.00 44.41 89 ALA A CA 1
ATOM 675 C C . ALA A 1 89 ? 45.089 15.297 10.112 1.00 44.41 89 ALA A C 1
ATOM 677 O O . ALA A 1 89 ? 46.156 15.611 10.640 1.00 44.41 89 ALA A O 1
ATOM 678 N N . ALA A 1 90 ? 44.009 16.080 10.201 1.00 40.56 90 ALA A N 1
ATOM 679 C CA . ALA A 1 90 ? 43.978 17.351 10.927 1.00 40.56 90 ALA A CA 1
ATOM 680 C C . ALA A 1 90 ? 44.199 17.164 12.442 1.00 40.56 90 ALA A C 1
ATOM 682 O O . ALA A 1 90 ? 44.931 17.933 13.072 1.00 40.56 90 ALA A O 1
ATOM 683 N N . THR A 1 91 ? 43.646 16.093 13.024 1.00 42.41 91 THR A N 1
ATOM 684 C CA . THR A 1 91 ? 43.848 15.731 14.437 1.00 42.41 91 THR A CA 1
ATOM 685 C C . THR A 1 91 ? 45.285 15.253 14.694 1.00 42.41 91 THR A C 1
ATOM 687 O O . THR A 1 91 ? 45.880 15.611 15.710 1.00 42.41 91 THR A O 1
ATOM 690 N N . ASN A 1 92 ? 45.896 14.527 13.751 1.00 41.69 92 ASN A N 1
ATOM 691 C CA . ASN A 1 92 ? 47.300 14.104 13.816 1.00 41.69 92 ASN A CA 1
ATOM 692 C C . ASN A 1 92 ? 48.288 15.266 13.591 1.00 41.69 92 ASN A C 1
ATOM 694 O O . ASN A 1 92 ? 49.343 15.303 14.228 1.00 41.69 92 ASN A O 1
ATOM 698 N N . MET A 1 93 ? 47.941 16.260 12.766 1.00 36.88 93 MET A N 1
ATOM 699 C CA . MET A 1 93 ? 48.721 17.496 12.616 1.00 36.88 93 MET A CA 1
ATOM 700 C C . MET A 1 93 ? 48.648 18.385 13.867 1.00 36.88 93 MET A C 1
ATOM 702 O O . MET A 1 93 ? 49.661 18.969 14.255 1.00 36.88 93 MET A O 1
ATOM 706 N N . ALA A 1 94 ? 47.499 18.433 14.550 1.00 36.06 94 ALA A N 1
ATOM 707 C CA . ALA A 1 94 ? 47.361 19.112 15.841 1.00 36.06 94 ALA A CA 1
ATOM 708 C C . ALA A 1 94 ? 48.075 18.359 16.986 1.00 36.06 94 ALA A C 1
ATOM 710 O O . ALA A 1 94 ? 48.685 18.985 17.855 1.00 36.06 94 ALA A O 1
ATOM 711 N N . ALA A 1 95 ? 48.078 17.020 16.965 1.00 32.72 95 ALA A N 1
ATOM 712 C CA . ALA A 1 95 ? 48.763 16.187 17.959 1.00 32.72 95 ALA A CA 1
ATOM 713 C C . ALA A 1 95 ? 50.300 16.200 17.821 1.00 32.72 95 ALA A C 1
ATOM 715 O O . ALA A 1 95 ? 51.006 16.019 18.813 1.00 32.72 95 ALA A O 1
ATOM 716 N N . SER A 1 96 ? 50.838 16.481 16.628 1.00 32.56 96 SER A N 1
ATOM 717 C CA . SER A 1 96 ? 52.288 16.596 16.402 1.00 32.56 96 SER A CA 1
ATOM 718 C C . SER A 1 96 ? 52.906 17.911 16.912 1.00 32.56 96 SER A C 1
ATOM 720 O O . SER A 1 96 ? 54.132 18.033 16.901 1.00 32.56 96 SER A O 1
ATOM 722 N N . GLN A 1 97 ? 52.110 18.890 17.368 1.00 34.34 97 GLN A N 1
ATOM 723 C CA . GLN A 1 97 ? 52.616 20.166 17.905 1.00 34.34 97 GLN A CA 1
ATOM 724 C C . GLN A 1 97 ? 52.522 20.316 19.430 1.00 34.34 97 GLN A C 1
ATOM 726 O O . GLN A 1 97 ? 52.954 21.336 19.963 1.00 34.34 97 GLN A O 1
ATOM 731 N N . VAL A 1 98 ? 52.037 19.312 20.166 1.00 29.08 98 VAL A N 1
ATOM 732 C CA . VAL A 1 98 ? 51.952 19.394 21.634 1.00 29.08 98 VAL A CA 1
ATOM 733 C C . VAL A 1 98 ? 52.499 18.125 22.285 1.00 29.08 98 VAL A C 1
ATOM 735 O O . VAL A 1 98 ? 51.804 17.363 22.952 1.00 29.08 98 VAL A O 1
ATOM 738 N N . THR A 1 99 ? 53.809 17.914 22.162 1.00 27.53 99 THR A N 1
ATOM 739 C CA . THR A 1 99 ? 54.546 17.211 23.215 1.00 27.53 99 THR A CA 1
ATOM 740 C C . THR A 1 99 ? 54.696 18.161 24.397 1.00 27.53 99 THR A C 1
ATOM 742 O O . THR A 1 99 ? 55.549 19.042 24.375 1.00 27.53 99 THR A O 1
ATOM 745 N N . HIS A 1 100 ? 53.842 18.016 25.409 1.00 26.38 100 HIS A N 1
ATOM 746 C CA . HIS A 1 100 ? 54.239 17.667 26.777 1.00 26.38 100 HIS A CA 1
ATOM 747 C C . HIS A 1 100 ? 53.039 17.761 27.739 1.00 26.38 100 HIS A C 1
ATOM 749 O O . HIS A 1 100 ? 52.196 18.645 27.645 1.00 26.38 100 HIS A O 1
ATOM 755 N N . SER A 1 101 ? 53.041 16.850 28.717 1.00 25.17 101 SER A N 1
ATOM 756 C CA . SER A 1 101 ? 52.223 16.810 29.942 1.00 25.17 101 SER A CA 1
ATOM 757 C C . SER A 1 101 ? 50.751 16.346 29.856 1.00 25.17 101 SER A C 1
ATOM 759 O O . SER A 1 101 ? 49.811 17.124 29.868 1.00 25.17 101 SER A O 1
ATOM 761 N N . SER A 1 102 ? 50.610 15.017 29.974 1.00 24.23 102 SER A N 1
ATOM 762 C CA . SER A 1 102 ? 49.779 14.283 30.957 1.00 24.23 102 SER A CA 1
ATOM 763 C C . SER A 1 102 ? 48.236 14.357 30.951 1.00 24.23 102 SER A C 1
ATOM 765 O O . SER A 1 102 ? 47.642 15.343 31.359 1.00 24.23 102 SER A O 1
ATOM 767 N N . ALA A 1 103 ? 47.669 13.150 30.776 1.00 22.70 103 ALA A N 1
ATOM 768 C CA . ALA A 1 103 ? 46.582 12.525 31.555 1.00 22.70 103 ALA A CA 1
ATOM 769 C C . ALA A 1 103 ? 45.116 12.564 31.045 1.00 22.70 103 ALA A C 1
ATOM 771 O O . ALA A 1 103 ? 44.386 13.520 31.241 1.00 22.70 103 ALA A O 1
ATOM 772 N N . LYS A 1 104 ? 44.701 11.381 30.555 1.00 23.36 104 LYS A N 1
ATOM 773 C CA . LYS A 1 104 ? 43.480 10.593 30.858 1.00 23.36 104 LYS A CA 1
ATOM 774 C C . LYS A 1 104 ? 42.061 11.201 30.705 1.00 23.36 104 LYS A C 1
ATOM 776 O O . LYS A 1 104 ? 41.630 11.974 31.542 1.00 23.36 104 LYS A O 1
ATOM 781 N N . ILE A 1 105 ? 41.309 10.545 29.801 1.00 22.42 105 ILE A N 1
ATOM 782 C CA . ILE A 1 105 ? 39.922 10.014 29.913 1.00 22.42 105 ILE A CA 1
ATOM 783 C C . ILE A 1 105 ? 38.770 11.027 30.082 1.00 22.42 105 ILE A C 1
ATOM 785 O O . ILE A 1 105 ? 38.650 11.628 31.139 1.00 22.42 105 ILE A O 1
ATOM 789 N N . ALA A 1 106 ? 37.821 11.048 29.131 1.00 19.98 106 ALA A N 1
ATOM 790 C CA . ALA A 1 106 ? 36.393 10.715 29.335 1.00 19.98 106 ALA A CA 1
ATOM 791 C C . ALA A 1 106 ? 35.504 11.150 28.149 1.00 19.98 106 ALA A C 1
ATOM 793 O O . ALA A 1 106 ? 35.807 12.099 27.438 1.00 19.98 106 ALA A O 1
ATOM 794 N N . ALA A 1 107 ? 34.411 10.404 27.978 1.00 21.31 107 ALA A N 1
ATOM 795 C CA . ALA A 1 107 ? 33.341 10.547 26.995 1.00 21.31 107 ALA A CA 1
ATOM 796 C C . ALA A 1 107 ? 32.410 11.764 27.205 1.00 21.31 107 ALA A C 1
ATOM 798 O O . ALA A 1 107 ? 32.541 12.468 28.204 1.00 21.31 107 ALA A O 1
ATOM 799 N N . ALA A 1 108 ? 31.398 11.841 26.316 1.00 21.02 108 ALA A N 1
ATOM 800 C CA . ALA A 1 108 ? 30.170 12.666 26.298 1.00 21.02 108 ALA A CA 1
ATOM 801 C C . ALA A 1 108 ? 30.235 13.830 25.285 1.00 21.02 108 ALA A C 1
ATOM 803 O O . ALA A 1 108 ? 31.286 14.429 25.121 1.00 21.02 108 ALA A O 1
ATOM 804 N N . ALA A 1 109 ? 29.178 14.254 24.591 1.00 21.38 109 ALA A N 1
ATOM 805 C CA . ALA A 1 109 ? 27.813 13.773 24.388 1.00 21.38 109 ALA A CA 1
ATOM 806 C C . ALA A 1 109 ? 27.148 14.650 23.301 1.00 21.38 109 ALA A C 1
ATOM 808 O O . ALA A 1 109 ? 27.640 15.721 22.955 1.00 21.38 109 ALA A O 1
ATOM 809 N N . ILE A 1 110 ? 26.006 14.152 22.830 1.00 24.89 110 ILE A N 1
ATOM 810 C CA . ILE A 1 110 ? 24.942 14.763 22.020 1.00 24.89 110 ILE A CA 1
ATOM 811 C C . ILE A 1 110 ? 24.616 16.211 22.443 1.00 24.89 110 ILE A C 1
ATOM 813 O O . ILE A 1 110 ? 24.543 16.505 23.636 1.00 24.89 110 ILE A O 1
ATOM 817 N N . GLY A 1 111 ? 24.312 17.076 21.468 1.00 21.39 111 GLY A N 1
ATOM 818 C CA . GLY A 1 111 ? 23.789 18.427 21.694 1.00 21.39 111 GLY A CA 1
ATOM 819 C C . GLY A 1 111 ? 22.894 18.913 20.551 1.00 21.39 111 GLY A C 1
ATOM 820 O O . GLY A 1 111 ? 23.369 19.565 19.630 1.00 21.39 111 GLY A O 1
ATOM 821 N N . VAL A 1 112 ? 21.600 18.600 20.645 1.00 21.42 112 VAL A N 1
ATOM 822 C CA . VAL A 1 112 ? 20.489 19.209 19.890 1.00 21.42 112 VAL A CA 1
ATOM 823 C C . VAL A 1 112 ? 20.193 20.594 20.469 1.00 21.42 112 VAL A C 1
ATOM 825 O O . VAL A 1 112 ? 20.037 20.698 21.684 1.00 21.42 112 VAL A O 1
ATOM 828 N N . LEU A 1 113 ? 20.010 21.622 19.632 1.00 23.92 113 LEU A N 1
ATOM 829 C CA . LEU A 1 113 ? 19.245 22.825 19.995 1.00 23.92 113 LEU A CA 1
ATOM 830 C C . LEU A 1 113 ? 18.463 23.368 18.790 1.00 23.92 113 LEU A C 1
ATOM 832 O O . LEU A 1 113 ? 19.021 24.008 17.903 1.00 23.92 113 LEU A O 1
ATOM 836 N N . GLY A 1 114 ? 17.148 23.141 18.817 1.00 21.78 114 GLY A N 1
ATOM 837 C CA . GLY A 1 114 ? 16.161 23.936 18.093 1.00 21.78 114 GLY A CA 1
ATOM 838 C C . GLY A 1 114 ? 15.808 25.213 18.863 1.00 21.78 114 GLY A C 1
ATOM 839 O O . GLY A 1 114 ? 15.896 25.262 20.091 1.00 21.78 114 GLY A O 1
ATOM 840 N N . ILE A 1 115 ? 15.381 26.242 18.133 1.00 24.12 115 ILE A N 1
ATOM 841 C CA . ILE A 1 115 ? 14.804 27.472 18.682 1.00 24.12 115 ILE A CA 1
ATOM 842 C C . ILE A 1 115 ? 13.355 27.549 18.197 1.00 24.12 115 ILE A C 1
ATOM 844 O O . ILE A 1 115 ? 13.104 27.636 16.998 1.00 24.12 115 ILE A O 1
ATOM 848 N N . GLY A 1 116 ? 12.412 27.510 19.141 1.00 22.25 116 GLY A N 1
ATOM 849 C CA . GLY A 1 116 ? 11.003 27.842 18.936 1.00 22.25 116 GLY A CA 1
ATOM 850 C C . GLY A 1 116 ? 10.702 29.292 19.327 1.00 22.25 116 GLY A C 1
ATOM 851 O O . GLY A 1 116 ? 11.373 29.878 20.179 1.00 22.25 116 GLY A O 1
ATOM 852 N N . ALA A 1 117 ? 9.670 29.862 18.706 1.00 22.36 117 ALA A N 1
ATOM 853 C CA . ALA A 1 117 ? 9.146 31.191 18.997 1.00 22.36 117 ALA A CA 1
ATOM 854 C C . ALA A 1 117 ? 8.177 31.205 20.204 1.00 22.36 117 ALA A C 1
ATOM 856 O O . ALA A 1 117 ? 7.296 30.363 20.317 1.00 22.36 117 ALA A O 1
ATOM 857 N N . ALA A 1 118 ? 8.383 32.207 21.068 1.00 22.81 118 ALA A N 1
ATOM 858 C CA . ALA A 1 118 ? 7.447 33.062 21.822 1.00 22.81 118 ALA A CA 1
ATOM 859 C C . ALA A 1 118 ? 6.121 32.511 22.423 1.00 22.81 118 ALA A C 1
ATOM 861 O O . ALA A 1 118 ? 5.226 32.097 21.701 1.00 22.81 118 ALA A O 1
ATOM 862 N N . LEU A 1 119 ? 5.887 32.740 23.731 1.00 23.20 119 LEU A N 1
ATOM 863 C CA . LEU A 1 119 ? 5.122 33.892 24.270 1.00 23.20 119 LEU A CA 1
ATOM 864 C C . LEU A 1 119 ? 4.834 33.773 25.791 1.00 23.20 119 LEU A C 1
ATOM 866 O O . LEU A 1 119 ? 4.312 32.777 26.270 1.00 23.20 119 LEU A O 1
ATOM 870 N N . ALA A 1 120 ? 5.159 34.866 26.493 1.00 24.80 120 ALA A N 1
ATOM 871 C CA . ALA A 1 120 ? 4.495 35.528 27.630 1.00 24.80 120 ALA A CA 1
ATOM 872 C C . ALA A 1 120 ? 3.807 34.742 28.776 1.00 24.80 120 ALA A C 1
ATOM 874 O O . ALA A 1 120 ? 2.819 34.042 28.587 1.00 24.80 120 ALA A O 1
ATOM 875 N N . GLY A 1 121 ? 4.192 35.085 30.016 1.00 25.20 121 GLY A N 1
ATOM 876 C CA . GLY A 1 121 ? 3.377 34.848 31.216 1.00 25.20 121 GLY A CA 1
ATOM 877 C C . GLY A 1 121 ? 4.121 35.105 32.529 1.00 25.20 121 GLY A C 1
ATOM 878 O O . GLY A 1 121 ? 4.836 34.247 33.023 1.00 25.20 121 GLY A O 1
ATOM 879 N N . ASN A 1 122 ? 3.962 36.307 33.075 1.00 27.66 122 ASN A N 1
ATOM 880 C CA . ASN A 1 122 ? 4.695 36.881 34.206 1.00 27.66 122 ASN A CA 1
ATOM 881 C C . ASN A 1 122 ? 4.493 36.174 35.573 1.00 27.66 122 ASN A C 1
ATOM 883 O O . ASN A 1 122 ? 3.370 36.000 36.029 1.00 27.66 122 ASN A O 1
ATOM 887 N N . ASN A 1 123 ? 5.623 35.968 36.259 1.00 27.30 123 ASN A N 1
ATOM 888 C C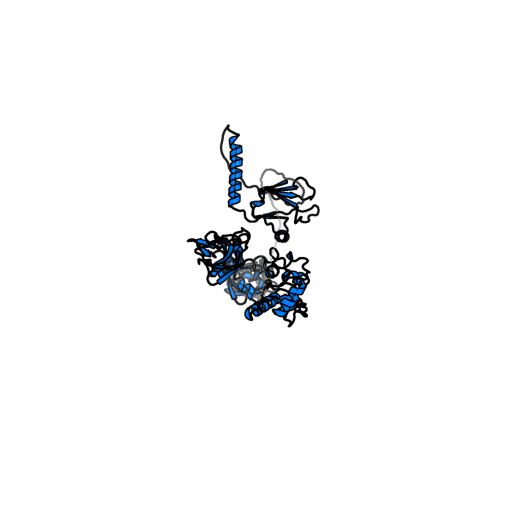A . ASN A 1 123 ? 5.958 36.380 37.633 1.00 27.30 123 ASN A CA 1
ATOM 889 C C . ASN A 1 123 ? 5.245 35.854 38.911 1.00 27.30 123 ASN A C 1
ATOM 891 O O . ASN A 1 123 ? 4.129 36.231 39.250 1.00 27.30 123 ASN A O 1
ATOM 895 N N . HIS A 1 124 ? 6.117 35.233 39.727 1.00 29.20 124 HIS A N 1
ATOM 896 C CA . HIS A 1 124 ? 6.396 35.447 41.164 1.00 29.20 124 HIS A CA 1
ATOM 897 C C . HIS A 1 124 ? 5.866 34.474 42.245 1.00 29.20 124 HIS A C 1
ATOM 899 O O . HIS A 1 124 ? 4.793 34.636 42.805 1.00 29.20 124 HIS A O 1
ATOM 905 N N . HIS A 1 125 ? 6.804 33.591 42.631 1.00 26.78 125 HIS A N 1
ATOM 906 C CA . HIS A 1 125 ? 7.441 33.444 43.958 1.00 26.78 125 HIS A CA 1
ATOM 907 C C . HIS A 1 125 ? 6.757 32.641 45.089 1.00 26.78 125 HIS A C 1
ATOM 909 O O . HIS A 1 125 ? 5.715 33.000 45.627 1.00 26.78 125 HIS A O 1
ATOM 915 N N . ALA A 1 126 ? 7.481 31.584 45.485 1.00 24.19 126 ALA A N 1
ATOM 916 C CA . ALA A 1 126 ? 7.466 30.872 46.766 1.00 24.19 126 ALA A CA 1
ATOM 917 C C . ALA A 1 126 ? 7.841 31.826 47.937 1.00 24.19 126 ALA A C 1
ATOM 919 O O . ALA A 1 126 ? 8.375 32.900 47.689 1.00 24.19 126 ALA A O 1
ATOM 920 N N . GLU A 1 127 ? 7.582 31.557 49.223 1.00 26.31 127 GLU A N 1
ATOM 921 C CA . GLU A 1 127 ? 8.167 30.468 50.020 1.00 26.31 127 GLU A CA 1
ATOM 922 C C . GLU A 1 127 ? 7.514 30.346 51.431 1.00 26.31 127 GLU A C 1
ATOM 924 O O . GLU A 1 127 ? 6.832 31.245 51.916 1.00 26.31 127 GLU A O 1
ATOM 929 N N . LYS A 1 128 ? 7.745 29.178 52.045 1.00 22.42 128 LYS A N 1
ATOM 930 C CA . LYS A 1 128 ? 7.335 28.564 53.345 1.00 22.42 128 LYS A CA 1
ATOM 931 C C . LYS A 1 128 ? 8.057 29.224 54.575 1.00 22.42 128 LYS A C 1
ATOM 933 O O . LYS A 1 128 ? 8.743 30.209 54.326 1.00 22.42 128 LYS A O 1
ATOM 938 N N . PRO A 1 129 ? 8.116 28.693 55.842 1.00 42.94 129 PRO A N 1
ATOM 939 C CA . PRO A 1 129 ? 7.386 27.615 56.569 1.00 42.94 129 PRO A CA 1
ATOM 940 C C . PRO A 1 129 ? 7.106 27.837 58.109 1.00 42.94 129 PRO A C 1
ATOM 942 O O . PRO A 1 129 ? 7.531 28.820 58.699 1.00 42.94 129 PRO A O 1
ATOM 945 N N . GLU A 1 130 ? 6.514 26.800 58.756 1.00 27.33 130 GLU A N 1
ATOM 946 C CA . GLU A 1 130 ? 6.776 26.282 60.142 1.00 27.33 130 GLU A CA 1
ATOM 947 C C . GLU A 1 130 ? 6.163 27.009 61.383 1.00 27.33 130 GLU A C 1
ATOM 949 O O . GLU A 1 130 ? 6.104 28.225 61.415 1.00 27.33 130 GLU A O 1
ATOM 954 N N . ASN A 1 131 ? 5.705 26.402 62.503 1.00 25.03 131 ASN A N 1
ATOM 955 C CA . ASN A 1 131 ? 5.658 25.030 63.057 1.00 25.03 131 ASN A CA 1
ATOM 956 C C . ASN A 1 131 ? 4.802 25.001 64.375 1.00 25.03 131 ASN A C 1
ATOM 958 O O . ASN A 1 131 ? 4.691 26.023 65.048 1.00 25.03 131 ASN A O 1
ATOM 962 N N . LYS A 1 132 ? 4.388 23.791 64.803 1.00 28.12 132 LYS A N 1
ATOM 963 C CA . LYS A 1 132 ? 4.149 23.270 66.183 1.00 28.12 132 LYS A CA 1
ATOM 964 C C . LYS A 1 132 ? 2.720 23.020 66.718 1.00 28.12 132 LYS A C 1
ATOM 966 O O . LYS A 1 132 ? 1.773 23.765 66.519 1.00 28.12 132 LYS A O 1
ATOM 971 N N . THR A 1 133 ? 2.658 21.888 67.425 1.00 27.25 133 THR A N 1
ATOM 972 C CA . THR A 1 133 ? 1.546 20.984 67.787 1.00 27.25 133 THR A CA 1
ATOM 973 C C . THR A 1 133 ? 1.161 21.114 69.302 1.00 27.25 133 THR A C 1
ATOM 975 O O . THR A 1 133 ? 1.667 22.027 69.945 1.00 27.25 133 THR A O 1
ATOM 978 N N . PRO A 1 134 ? 0.378 20.185 69.920 1.00 51.81 134 PRO A N 1
ATOM 979 C CA . PRO A 1 134 ? -0.986 20.268 70.526 1.00 51.81 134 PRO A CA 1
ATOM 980 C C . PRO A 1 134 ? -0.955 20.457 72.094 1.00 51.81 134 PRO A C 1
ATOM 982 O O . PRO A 1 134 ? 0.108 20.897 72.533 1.00 51.81 134 PRO A O 1
ATOM 985 N N . PRO A 1 135 ? -1.958 20.144 72.994 1.00 44.50 135 PRO A N 1
ATOM 986 C CA . PRO A 1 135 ? -3.174 19.277 72.940 1.00 44.50 135 PRO A CA 1
ATOM 987 C C . PRO A 1 135 ? -4.472 19.717 73.715 1.00 44.50 135 PRO A C 1
ATOM 989 O O . PRO A 1 135 ? -4.553 20.801 74.281 1.00 44.50 135 PRO A O 1
ATOM 992 N N . LYS A 1 136 ? -5.502 18.834 73.700 1.00 34.19 136 LYS A N 1
ATOM 993 C CA . LYS A 1 136 ? -6.806 18.790 74.455 1.00 34.19 136 LYS A CA 1
ATOM 994 C C . LYS A 1 136 ? -6.604 18.608 75.991 1.00 34.19 136 LYS A C 1
ATOM 996 O O . LYS A 1 136 ? -5.506 18.155 76.321 1.00 34.19 136 LYS A O 1
ATOM 1001 N N . PRO A 1 137 ? -7.584 18.824 76.930 1.00 40.56 137 PRO A N 1
ATOM 1002 C CA . PRO A 1 137 ? -8.895 18.115 77.056 1.00 40.56 137 PRO A CA 1
ATOM 1003 C C . PRO A 1 137 ? -10.106 18.909 77.693 1.00 40.56 137 PRO A C 1
ATOM 1005 O O . PRO A 1 137 ? -10.002 20.101 77.939 1.00 40.56 137 PRO A O 1
ATOM 1008 N N . ASN A 1 138 ? -11.251 18.209 77.901 1.00 33.84 138 ASN A N 1
ATOM 1009 C CA . ASN A 1 138 ? -12.603 18.540 78.490 1.00 33.84 138 ASN A CA 1
ATOM 1010 C C . ASN A 1 138 ? -12.578 18.950 80.008 1.00 33.84 138 ASN A C 1
ATOM 1012 O O . ASN A 1 138 ? -11.448 18.964 80.497 1.00 33.84 138 ASN A O 1
ATOM 1016 N N . PRO A 1 139 ? -13.675 19.149 80.826 1.00 52.03 139 PRO A N 1
ATOM 1017 C CA . PRO A 1 139 ? -15.161 18.933 80.731 1.00 52.03 139 PRO A CA 1
ATOM 1018 C C . PRO A 1 139 ? -16.034 20.111 81.327 1.00 52.03 139 PRO A C 1
ATOM 1020 O O . PRO A 1 139 ? -15.485 21.177 81.568 1.00 52.03 139 PRO A O 1
ATOM 1023 N N . ASP A 1 140 ? -17.387 20.127 81.418 1.00 32.44 140 ASP A N 1
ATOM 1024 C CA . ASP A 1 140 ? -18.260 19.563 82.491 1.00 32.44 140 ASP A CA 1
ATOM 1025 C C . ASP A 1 140 ? -19.773 19.932 82.332 1.00 32.44 140 ASP A C 1
ATOM 1027 O O . ASP A 1 140 ? -20.127 20.926 81.700 1.00 32.44 140 ASP A O 1
ATOM 1031 N N . THR A 1 141 ? -20.659 19.136 82.965 1.00 32.00 141 THR A N 1
ATOM 1032 C CA . THR A 1 141 ? -22.118 19.348 83.257 1.00 32.00 141 THR A CA 1
ATOM 1033 C C . THR A 1 141 ? -22.296 19.698 84.760 1.00 32.00 141 THR A C 1
ATOM 1035 O O . THR A 1 141 ? -21.330 19.465 85.488 1.00 32.00 141 THR A O 1
ATOM 1038 N N . PRO A 1 142 ? -23.448 20.197 85.304 1.00 43.09 142 PRO A N 1
ATOM 1039 C CA . PRO A 1 142 ? -24.487 19.313 85.903 1.00 43.09 142 PRO A CA 1
ATOM 1040 C C . PRO A 1 142 ? -25.929 19.920 86.064 1.00 43.09 142 PRO A C 1
ATOM 1042 O O . PRO A 1 142 ? -26.251 20.978 85.535 1.00 43.09 142 PRO A O 1
ATOM 1045 N N . SER A 1 143 ? -26.784 19.193 86.806 1.00 29.22 143 SER A N 1
ATOM 1046 C CA . SER A 1 143 ? -28.257 19.037 86.756 1.00 29.22 143 SER A CA 1
ATOM 1047 C C . SER A 1 143 ? -29.158 19.832 87.754 1.00 29.22 143 SER A C 1
ATOM 1049 O O . SER A 1 143 ? -28.684 20.366 88.747 1.00 29.22 143 SER A O 1
ATOM 1051 N N . GLN A 1 144 ? -30.479 19.788 87.462 1.00 36.03 144 GLN A N 1
ATOM 1052 C CA . GLN A 1 144 ? -31.780 19.988 88.188 1.00 36.03 144 GLN A CA 1
ATOM 1053 C C . GLN A 1 144 ? -31.879 20.086 89.744 1.00 36.03 144 GLN A C 1
ATOM 1055 O O . GLN A 1 144 ? -31.004 19.577 90.440 1.00 36.03 144 GLN A O 1
ATOM 1060 N N . PRO A 1 145 ? -33.010 20.607 90.314 1.00 44.97 145 PRO A N 1
ATOM 1061 C CA . PRO A 1 145 ? -34.051 19.720 90.915 1.00 44.97 145 PRO A CA 1
ATOM 1062 C C . PRO A 1 145 ? -35.553 20.194 90.912 1.00 44.97 145 PRO A C 1
ATOM 1064 O O . PRO A 1 145 ? -35.878 21.298 90.497 1.00 44.97 145 PRO A O 1
ATOM 1067 N N . ASN A 1 146 ? -36.421 19.262 91.366 1.00 33.97 146 ASN A N 1
ATOM 1068 C CA . ASN A 1 146 ? -37.910 19.065 91.467 1.00 33.97 146 ASN A CA 1
ATOM 1069 C C . ASN A 1 146 ? -38.649 19.963 92.535 1.00 33.97 146 ASN A C 1
ATOM 1071 O O . ASN A 1 146 ? -37.951 20.860 93.006 1.00 33.97 146 ASN A O 1
ATOM 1075 N N . PRO A 1 147 ? -39.912 19.752 93.064 1.00 56.28 147 PRO A N 1
ATOM 1076 C CA . PRO A 1 147 ? -41.018 18.754 92.852 1.00 56.28 147 PRO A CA 1
ATOM 1077 C C . PRO A 1 147 ? -42.513 19.257 92.985 1.00 56.28 147 PRO A C 1
ATOM 1079 O O . PRO A 1 147 ? -42.751 20.413 93.313 1.00 56.28 147 PRO A O 1
ATOM 1082 N N . ASP A 1 148 ? -43.528 18.391 92.732 1.00 34.81 148 ASP A N 1
ATOM 1083 C CA . ASP A 1 148 ? -44.633 17.976 93.666 1.00 34.81 148 ASP A CA 1
ATOM 1084 C C . ASP A 1 148 ? -45.864 17.282 92.993 1.00 34.81 148 ASP A C 1
ATOM 1086 O O . ASP A 1 148 ? -46.197 17.519 91.837 1.00 34.81 148 ASP A O 1
ATOM 1090 N N . THR A 1 149 ? -46.517 16.371 93.739 1.00 27.42 149 THR A N 1
ATOM 1091 C CA . THR A 1 149 ? -47.488 15.284 93.357 1.00 27.42 149 THR A CA 1
ATOM 1092 C C . THR A 1 149 ? -48.874 15.523 94.052 1.00 27.42 149 THR A C 1
ATOM 1094 O O . THR A 1 149 ? -48.947 16.535 94.745 1.00 27.42 149 THR A O 1
ATOM 1097 N N . PRO A 1 150 ? -49.921 14.636 94.148 1.00 51.81 150 PRO A N 1
ATOM 1098 C CA . PRO A 1 150 ? -50.581 13.574 93.319 1.00 51.81 150 PRO A CA 1
ATOM 1099 C C . PRO A 1 150 ? -52.159 13.655 93.258 1.00 51.81 150 PRO A C 1
ATOM 1101 O O . PRO A 1 150 ? -52.751 14.444 93.991 1.00 51.81 150 PRO A O 1
ATOM 1104 N N . SER A 1 151 ? -52.864 12.776 92.489 1.00 28.48 151 SER A N 1
ATOM 1105 C CA . SER A 1 151 ? -54.013 11.885 92.917 1.00 28.48 151 SER A CA 1
ATOM 1106 C C . SER A 1 151 ? -54.946 11.349 91.777 1.00 28.48 151 SER A C 1
ATOM 1108 O O . SER A 1 151 ? -55.379 12.104 90.917 1.00 28.48 151 SER A O 1
ATOM 1110 N N . GLN A 1 152 ? -55.249 10.033 91.824 1.00 34.47 152 GLN A N 1
ATOM 1111 C CA . GLN A 1 152 ? -56.072 9.098 90.976 1.00 34.47 152 GLN A CA 1
ATOM 1112 C C . GLN A 1 152 ? -57.632 9.281 91.033 1.00 34.47 152 GLN A C 1
ATOM 1114 O O . GLN A 1 152 ? -58.024 10.171 91.786 1.00 34.47 152 GLN A O 1
ATOM 1119 N N . PRO A 1 153 ? -58.559 8.427 90.450 1.00 44.19 153 PRO A N 1
ATOM 1120 C CA . PRO A 1 153 ? -58.509 7.270 89.484 1.00 44.19 153 PRO A CA 1
ATOM 1121 C C . PRO A 1 153 ? -59.601 7.207 88.334 1.00 44.19 153 PRO A C 1
ATOM 1123 O O . PRO A 1 153 ? -60.624 7.864 88.435 1.00 44.19 153 PRO A O 1
ATOM 1126 N N . ASN A 1 154 ? -59.361 6.345 87.307 1.00 37.53 154 ASN A N 1
ATOM 1127 C CA . ASN A 1 154 ? -60.191 5.477 86.378 1.00 37.53 154 ASN A CA 1
ATOM 1128 C C . ASN A 1 154 ? -61.748 5.615 86.219 1.00 37.53 154 ASN A C 1
ATOM 1130 O O . ASN A 1 154 ? -62.360 6.141 87.142 1.00 37.53 154 ASN A O 1
ATOM 1134 N N . PRO A 1 155 ? -62.460 4.992 85.221 1.00 57.25 155 PRO A N 1
ATOM 1135 C CA . PRO A 1 155 ? -62.075 4.186 84.029 1.00 57.25 155 PRO A CA 1
ATOM 1136 C C . PRO A 1 155 ? -62.844 4.510 82.705 1.00 57.25 155 PRO A C 1
ATOM 1138 O O . PRO A 1 155 ? -63.869 5.177 82.726 1.00 57.25 155 PRO A O 1
ATOM 1141 N N . ASP A 1 156 ? -62.359 4.018 81.554 1.00 37.78 156 ASP A N 1
ATOM 1142 C CA . ASP A 1 156 ? -63.137 3.225 80.567 1.00 37.78 156 ASP A CA 1
ATOM 1143 C C . ASP A 1 156 ? -62.364 3.045 79.245 1.00 37.78 156 ASP A C 1
ATOM 1145 O O . ASP A 1 156 ? -61.919 3.998 78.608 1.00 37.78 156 ASP A O 1
ATOM 1149 N N . VAL A 1 157 ? -62.217 1.785 78.829 1.00 45.56 157 VAL A N 1
ATOM 1150 C CA . VAL A 1 157 ? -61.637 1.361 77.546 1.00 45.56 157 VAL A CA 1
ATOM 1151 C C . VAL A 1 157 ? -62.770 0.922 76.610 1.00 45.56 157 VAL A C 1
ATOM 1153 O O . VAL A 1 157 ? -63.514 0.013 76.979 1.00 45.56 157 VAL A O 1
ATOM 1156 N N . PRO A 1 158 ? -62.860 1.453 75.376 1.00 44.38 158 PRO A N 1
ATOM 1157 C CA . PRO A 1 158 ? -63.502 0.789 74.243 1.00 44.38 158 PRO A CA 1
ATOM 1158 C C . PRO A 1 158 ? -62.457 0.179 73.275 1.00 44.38 158 PRO A C 1
ATOM 1160 O O . PRO A 1 158 ? -61.274 0.514 73.347 1.00 44.38 158 PRO A O 1
ATOM 1163 N N . PRO A 1 159 ? -62.862 -0.759 72.396 1.00 47.62 159 PRO A N 1
ATOM 1164 C CA . PRO A 1 159 ? -61.995 -1.815 71.878 1.00 47.62 159 PRO A CA 1
ATOM 1165 C C . PRO A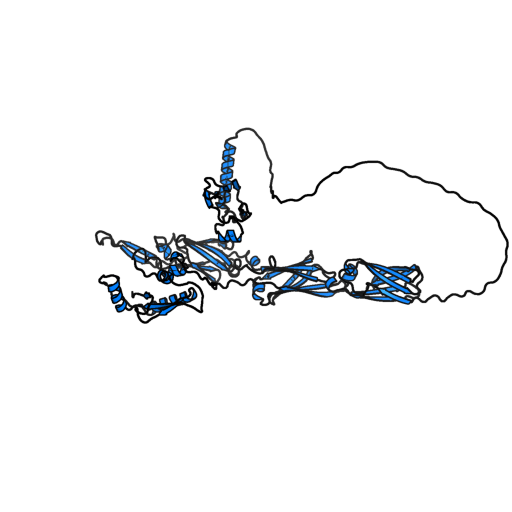 1 159 ? -61.029 -1.379 70.767 1.00 47.62 159 PRO A C 1
ATOM 1167 O O . PRO A 1 159 ? -61.302 -0.479 69.975 1.00 47.62 159 PRO A O 1
ATOM 1170 N N . ASP A 1 160 ? -59.913 -2.109 70.714 1.00 50.59 160 ASP A N 1
ATOM 1171 C CA . ASP A 1 160 ? -58.821 -2.052 69.742 1.00 50.59 160 ASP A CA 1
ATOM 1172 C C . ASP A 1 160 ? -59.331 -2.223 68.299 1.00 50.59 160 ASP A C 1
ATOM 1174 O O . ASP A 1 160 ? -59.591 -3.330 67.820 1.00 50.59 160 ASP A O 1
ATOM 1178 N N . ASN A 1 161 ? -59.494 -1.102 67.596 1.00 43.59 161 ASN A N 1
ATOM 1179 C CA . ASN A 1 161 ? -59.828 -1.072 66.181 1.00 43.59 161 ASN A CA 1
ATOM 1180 C C . ASN A 1 161 ? -58.516 -1.151 65.382 1.00 43.59 161 ASN A C 1
ATOM 1182 O O . ASN A 1 161 ? -57.974 -0.133 64.943 1.00 43.59 161 ASN A O 1
ATOM 1186 N N . LYS A 1 162 ? -57.967 -2.363 65.213 1.00 47.41 162 LYS A N 1
ATOM 1187 C CA . LYS A 1 162 ? -56.820 -2.579 64.320 1.00 47.41 162 LYS A CA 1
ATOM 1188 C C . LYS A 1 162 ? -57.219 -2.205 62.893 1.00 47.41 162 LYS A C 1
ATOM 1190 O O . LYS A 1 162 ? -57.887 -2.965 62.196 1.00 47.41 162 LYS A O 1
ATOM 1195 N N . LYS A 1 163 ? -56.786 -1.018 62.463 1.00 45.22 163 LYS A N 1
ATOM 1196 C CA . LYS A 1 163 ? -56.779 -0.578 61.063 1.00 45.22 163 LYS A CA 1
ATOM 1197 C C . LYS A 1 163 ? -56.223 -1.724 60.195 1.00 45.22 163 LYS A C 1
ATOM 1199 O O . LYS A 1 163 ? -55.166 -2.252 60.555 1.00 45.22 163 LYS A O 1
ATOM 1204 N N . PRO A 1 164 ? -56.885 -2.119 59.087 1.00 52.72 164 PRO A N 1
ATOM 1205 C CA . PRO A 1 164 ? -56.348 -3.134 58.188 1.00 52.72 164 PRO A CA 1
ATOM 1206 C C . PRO A 1 164 ? -54.928 -2.742 57.790 1.00 52.72 164 PRO A C 1
ATOM 1208 O O . PRO A 1 164 ? -54.690 -1.606 57.371 1.00 52.72 164 PRO A O 1
ATOM 1211 N N . THR A 1 165 ? -53.976 -3.651 57.982 1.00 58.38 165 THR A N 1
ATOM 1212 C CA . THR A 1 165 ? -52.604 -3.435 57.525 1.00 58.38 165 THR A CA 1
ATOM 1213 C C . THR A 1 165 ? -52.662 -3.331 55.998 1.00 58.38 165 THR A C 1
ATOM 1215 O O . THR A 1 165 ? -53.231 -4.231 55.377 1.00 58.38 165 THR A O 1
ATOM 1218 N N . PRO A 1 166 ? -52.188 -2.233 55.382 1.00 64.19 166 PRO A N 1
ATOM 1219 C CA . PRO A 1 166 ? -52.225 -2.102 53.932 1.00 64.19 166 PRO A CA 1
ATOM 1220 C C . PRO A 1 166 ? -51.448 -3.264 53.304 1.00 64.19 166 PRO A C 1
ATOM 1222 O O . PRO A 1 166 ? -50.327 -3.553 53.714 1.00 64.19 166 PRO A O 1
ATOM 1225 N N . ILE A 1 167 ? -52.073 -3.957 52.352 1.00 75.38 167 ILE A N 1
ATOM 1226 C CA . ILE A 1 167 ? -51.432 -5.043 51.607 1.00 75.38 167 ILE A CA 1
ATOM 1227 C C . ILE A 1 167 ? -50.383 -4.396 50.697 1.00 75.38 167 ILE A C 1
ATOM 1229 O O . ILE A 1 167 ? -50.749 -3.483 49.950 1.00 75.38 167 ILE A O 1
ATOM 1233 N N . PRO A 1 168 ? -49.113 -4.832 50.736 1.00 80.00 168 PRO A N 1
ATOM 1234 C CA . PRO A 1 168 ? -48.093 -4.309 49.842 1.00 80.00 168 PRO A CA 1
ATOM 1235 C C . PRO A 1 168 ? -48.519 -4.458 48.376 1.00 80.00 168 PRO A C 1
ATOM 1237 O O . PRO A 1 168 ? -48.982 -5.523 47.965 1.00 80.00 168 PRO A O 1
ATOM 1240 N N . GLN A 1 169 ? -48.391 -3.395 47.586 1.00 80.19 169 GLN A N 1
ATOM 1241 C CA . GLN A 1 169 ? -48.661 -3.386 46.148 1.00 80.19 169 GLN A CA 1
ATOM 1242 C C . GLN A 1 169 ? -47.472 -2.738 45.418 1.00 80.19 169 GLN A C 1
ATOM 1244 O O . GLN A 1 169 ? -47.187 -1.558 45.655 1.00 80.19 169 GLN A O 1
ATOM 1249 N N . PRO A 1 170 ? -46.767 -3.469 44.538 1.00 79.19 170 PRO A N 1
ATOM 1250 C CA . PRO A 1 170 ? -45.759 -2.872 43.674 1.00 79.19 170 PRO A CA 1
ATOM 1251 C C . PRO A 1 170 ? -46.418 -1.870 42.724 1.00 79.19 170 PRO A C 1
ATOM 1253 O O . PRO A 1 170 ? -47.520 -2.120 42.238 1.00 79.19 170 PRO A O 1
ATOM 1256 N N . SER A 1 171 ? -45.763 -0.738 42.465 1.00 76.38 171 SER A N 1
ATOM 1257 C CA . SER A 1 171 ? -46.346 0.312 41.617 1.00 76.38 171 SER A CA 1
ATOM 1258 C C . SER A 1 171 ? -45.504 0.657 40.395 1.00 76.38 171 SER A C 1
ATOM 1260 O O . SER A 1 171 ? -46.039 0.647 39.292 1.00 76.38 171 SER A O 1
ATOM 1262 N N . GLU A 1 172 ? -44.209 0.927 40.563 1.00 81.94 172 GLU A N 1
ATOM 1263 C CA . GLU A 1 172 ? -43.328 1.315 39.458 1.00 81.94 172 GLU A CA 1
ATOM 1264 C C . GLU A 1 172 ? -41.865 0.998 39.806 1.00 81.94 172 GLU A C 1
ATOM 1266 O O . GLU A 1 172 ? -41.472 1.103 40.973 1.00 81.94 172 GLU A O 1
ATOM 1271 N N . LEU A 1 173 ? -41.081 0.607 38.800 1.00 93.25 173 LEU A N 1
ATOM 1272 C CA . LEU A 1 173 ? -39.629 0.432 38.853 1.00 93.25 173 LEU A CA 1
ATOM 1273 C C . LEU A 1 173 ? -39.037 1.154 37.635 1.00 93.25 173 LEU A C 1
ATOM 1275 O O . LEU A 1 173 ? -39.526 0.975 36.523 1.00 93.25 173 LEU A O 1
ATOM 1279 N N . LYS A 1 174 ? -38.020 1.988 37.846 1.00 93.06 174 LYS A N 1
ATOM 1280 C CA . LYS A 1 174 ? -37.371 2.821 36.827 1.00 93.06 174 LYS A CA 1
ATOM 1281 C C . LYS A 1 174 ? -35.878 2.584 36.846 1.00 93.06 174 LYS A C 1
ATOM 1283 O O . LYS A 1 174 ? -35.279 2.583 37.921 1.00 93.06 174 LYS A O 1
ATOM 1288 N N . ILE A 1 175 ? -35.301 2.418 35.664 1.00 93.69 175 ILE A N 1
ATOM 1289 C CA . ILE A 1 175 ? -33.863 2.195 35.475 1.00 93.69 175 ILE A CA 1
ATOM 1290 C C . ILE A 1 175 ? -33.231 3.457 34.878 1.00 93.69 175 ILE A C 1
ATOM 1292 O O . ILE A 1 175 ? -32.190 3.891 35.342 1.00 93.69 175 ILE A O 1
ATOM 1296 N N . THR A 1 176 ? -33.922 4.126 33.955 1.00 93.69 176 THR A N 1
ATOM 1297 C CA . THR A 1 176 ? -33.643 5.495 33.482 1.00 93.69 176 THR A CA 1
ATOM 1298 C C . THR A 1 176 ? -34.980 6.231 33.302 1.00 93.69 176 THR A C 1
ATOM 1300 O O . THR A 1 176 ? -36.027 5.732 33.728 1.00 93.69 176 THR A O 1
ATOM 1303 N N . GLY A 1 177 ? -34.985 7.419 32.687 1.00 90.25 177 GLY A N 1
ATOM 1304 C CA . GLY A 1 177 ? -36.235 8.119 32.359 1.00 90.25 177 GLY A CA 1
ATOM 1305 C C . GLY A 1 177 ? -37.115 7.368 31.349 1.00 90.25 177 GLY A C 1
ATOM 1306 O O . GLY A 1 177 ? -38.336 7.513 31.370 1.00 90.25 177 GLY A O 1
ATOM 1307 N N . ASP A 1 178 ? -36.500 6.549 30.500 1.00 94.00 178 ASP A N 1
ATOM 1308 C CA . ASP A 1 178 ? -37.106 5.863 29.354 1.00 94.00 178 ASP A CA 1
ATOM 1309 C C . ASP A 1 178 ? -36.807 4.350 29.306 1.00 94.00 178 ASP A C 1
ATOM 1311 O O . ASP A 1 178 ? -37.279 3.651 28.411 1.00 94.00 178 ASP A O 1
ATOM 1315 N N . ASN A 1 179 ? -36.069 3.824 30.288 1.00 95.06 179 ASN A N 1
ATOM 1316 C CA . ASN A 1 179 ? -35.552 2.452 30.339 1.00 95.06 179 ASN A CA 1
ATOM 1317 C C . ASN A 1 179 ? -34.674 2.068 29.128 1.00 95.06 179 ASN A C 1
ATOM 1319 O O . ASN A 1 179 ? -34.562 0.886 28.779 1.00 95.06 179 ASN A O 1
ATOM 1323 N N . HIS A 1 180 ? -34.045 3.056 28.493 1.00 95.50 180 HIS A N 1
ATOM 1324 C CA . HIS A 1 180 ? -33.109 2.872 27.397 1.00 95.50 180 HIS A CA 1
ATOM 1325 C C . HIS A 1 180 ? -31.789 3.575 27.716 1.00 95.50 180 HIS A C 1
ATOM 1327 O O . HIS A 1 180 ? -31.727 4.793 27.772 1.00 95.50 180 HIS A O 1
ATOM 1333 N N . ILE A 1 181 ? -30.725 2.801 27.926 1.00 96.81 181 ILE A N 1
ATOM 1334 C CA . ILE A 1 181 ? -29.424 3.334 28.332 1.00 96.81 181 ILE A CA 1
ATOM 1335 C C . ILE A 1 181 ? -28.689 3.876 27.107 1.00 96.81 181 ILE A C 1
ATOM 1337 O O . ILE A 1 181 ? -28.302 3.113 26.217 1.00 96.81 181 ILE A O 1
ATOM 1341 N N . ASN A 1 182 ? -28.457 5.187 27.091 1.00 95.69 182 ASN A N 1
ATOM 1342 C CA . ASN A 1 182 ? -27.697 5.876 26.045 1.00 95.69 182 ASN A CA 1
ATOM 1343 C C . ASN A 1 182 ? -26.208 6.086 26.408 1.00 95.69 182 ASN A C 1
ATOM 1345 O O . ASN A 1 182 ? -25.746 5.744 27.497 1.00 95.69 182 ASN A O 1
ATOM 1349 N N . VAL A 1 183 ? -25.440 6.685 25.487 1.00 93.62 183 VAL A N 1
ATOM 1350 C CA . VAL A 1 183 ? -23.988 6.935 25.629 1.00 93.62 183 VAL A CA 1
ATOM 1351 C C . VAL A 1 183 ? -23.632 7.818 26.824 1.00 93.62 183 VAL A C 1
ATOM 1353 O O . VAL A 1 183 ? -22.557 7.654 27.405 1.00 93.62 183 VAL A O 1
ATOM 1356 N N . THR A 1 184 ? -24.502 8.752 27.201 1.00 95.56 184 THR A N 1
ATOM 1357 C CA . THR A 1 184 ? -24.279 9.614 28.366 1.00 95.56 184 THR A CA 1
ATOM 1358 C C . THR A 1 184 ? -24.543 8.849 29.656 1.00 95.56 184 THR A C 1
ATOM 1360 O O . THR A 1 184 ? -23.725 8.894 30.571 1.00 95.56 184 THR A O 1
ATOM 1363 N N . GLU A 1 185 ? -25.643 8.103 29.720 1.00 96.69 185 GLU A N 1
ATOM 1364 C CA . GLU A 1 185 ? -26.028 7.319 30.896 1.00 96.69 185 GLU A CA 1
ATOM 1365 C C . GLU A 1 185 ? -25.058 6.172 31.181 1.00 96.69 185 GLU A C 1
ATOM 1367 O O . GLU A 1 185 ? -24.709 5.944 32.335 1.00 96.69 185 GLU A O 1
ATOM 1372 N N . ALA A 1 186 ? -24.534 5.512 30.146 1.00 95.38 186 ALA A N 1
ATOM 1373 C CA . ALA A 1 186 ? -23.557 4.434 30.291 1.00 95.38 186 ALA A CA 1
ATOM 1374 C C . ALA A 1 186 ? -22.220 4.878 30.925 1.00 95.38 186 ALA A C 1
ATOM 1376 O O . ALA A 1 186 ? -21.455 4.039 31.397 1.00 95.38 186 ALA A O 1
ATOM 1377 N N . LYS A 1 187 ? -21.918 6.185 30.933 1.00 94.62 187 LYS A N 1
ATOM 1378 C CA . LYS A 1 187 ? -20.668 6.759 31.472 1.00 94.62 187 LYS A CA 1
ATOM 1379 C C . LYS A 1 187 ? -20.792 7.275 32.908 1.00 94.62 187 LYS A C 1
ATOM 1381 O O . LYS A 1 187 ? -19.821 7.806 33.441 1.00 94.62 187 LYS A O 1
ATOM 1386 N N . GLN A 1 188 ? -21.967 7.159 33.519 1.00 96.38 188 GLN A N 1
ATOM 1387 C CA . GLN A 1 188 ? -22.255 7.662 34.863 1.00 96.38 188 GLN A CA 1
ATOM 1388 C C . GLN A 1 188 ? -22.961 6.597 35.708 1.00 96.38 188 GLN A C 1
ATOM 1390 O O . GLN A 1 188 ? -23.347 5.541 35.209 1.00 96.38 188 GLN A O 1
ATOM 1395 N N . GLU A 1 189 ? -23.128 6.860 37.003 1.00 97.19 189 GLU A N 1
ATOM 1396 C CA . GLU A 1 189 ? -23.993 6.029 37.841 1.00 97.19 189 GLU A CA 1
ATOM 1397 C C . GLU A 1 189 ? -25.463 6.228 37.455 1.00 97.19 189 GLU A C 1
ATOM 1399 O O . GLU A 1 189 ? -25.957 7.350 37.320 1.00 97.19 189 GLU A O 1
ATOM 1404 N N . ILE A 1 190 ? -26.174 5.116 37.307 1.00 97.00 190 ILE A N 1
ATOM 1405 C CA . ILE A 1 190 ? -27.595 5.050 37.000 1.00 97.00 190 ILE A CA 1
ATOM 1406 C C . ILE A 1 190 ? -28.352 4.739 38.292 1.00 97.00 190 ILE A C 1
ATOM 1408 O O . ILE A 1 190 ? -28.073 3.756 38.980 1.00 97.00 190 ILE A O 1
ATOM 1412 N N . THR A 1 191 ? -29.328 5.585 38.632 1.00 96.44 191 THR A N 1
ATOM 1413 C CA . THR A 1 191 ? -30.183 5.375 39.808 1.00 96.44 191 THR A CA 1
ATOM 1414 C C . THR A 1 191 ? -31.412 4.556 39.437 1.00 96.44 191 THR A C 1
ATOM 1416 O O . THR A 1 191 ? -32.354 5.062 38.829 1.00 96.44 191 THR A O 1
ATOM 1419 N N . ILE A 1 192 ? -31.439 3.310 39.895 1.00 95.81 192 ILE A N 1
ATOM 1420 C CA . ILE A 1 192 ? -32.621 2.455 39.877 1.00 95.81 192 ILE A CA 1
ATOM 1421 C C . ILE A 1 192 ? -33.533 2.903 41.018 1.00 95.81 192 ILE A C 1
ATOM 1423 O O . ILE A 1 192 ? -33.097 2.998 42.165 1.00 95.81 192 ILE A O 1
ATOM 1427 N N . SER A 1 193 ? -34.800 3.184 40.730 1.00 95.06 193 SER A N 1
ATOM 1428 C CA . SER A 1 193 ? -35.766 3.645 41.734 1.00 95.06 193 SER A CA 1
ATOM 1429 C C . SER A 1 193 ? -37.106 2.947 41.591 1.00 95.06 193 SER A C 1
ATOM 1431 O O . SER A 1 193 ? -37.500 2.555 40.497 1.00 95.06 193 SER A O 1
ATOM 1433 N N . GLY A 1 194 ? -37.832 2.787 42.691 1.00 94.31 194 GLY A N 1
ATOM 1434 C CA . GLY A 1 194 ? -39.174 2.223 42.642 1.00 94.31 194 GLY A CA 1
ATOM 1435 C C . GLY A 1 194 ? -39.967 2.442 43.919 1.00 94.31 194 GLY A C 1
ATOM 1436 O O . GLY A 1 194 ? -39.458 2.987 44.899 1.00 94.31 194 GLY A O 1
ATOM 1437 N N . GLN A 1 195 ? -41.232 2.019 43.898 1.00 93.31 195 GLN A N 1
ATOM 1438 C CA . GLN A 1 195 ? -42.145 2.153 45.034 1.00 93.31 195 GLN A CA 1
ATOM 1439 C C . GLN A 1 195 ? -43.004 0.897 45.239 1.00 93.31 195 GLN A C 1
ATOM 1441 O O . GLN A 1 195 ? -43.669 0.408 44.316 1.00 93.31 195 GLN A O 1
ATOM 1446 N N . ILE A 1 196 ? -43.053 0.429 46.490 1.00 91.38 196 ILE A N 1
ATOM 1447 C CA . ILE A 1 196 ? -43.944 -0.638 46.962 1.00 91.38 196 ILE A CA 1
ATOM 1448 C C . ILE A 1 196 ? -44.921 -0.037 47.977 1.00 91.38 196 ILE A C 1
ATOM 1450 O O . ILE A 1 196 ? -44.621 0.114 49.161 1.00 91.38 196 ILE A O 1
ATOM 1454 N N . LYS A 1 197 ? -46.118 0.329 47.512 1.00 88.81 197 LYS A N 1
ATOM 1455 C CA . LYS A 1 197 ? -47.136 0.976 48.349 1.00 88.81 197 LYS A CA 1
ATOM 1456 C C . LYS A 1 197 ? -47.597 0.031 49.450 1.00 88.81 197 LYS A C 1
ATOM 1458 O O . LYS A 1 197 ? -47.935 -1.112 49.172 1.00 88.81 197 LYS A O 1
ATOM 1463 N N . GLY A 1 198 ? -47.665 0.523 50.684 1.00 86.50 198 GLY A N 1
ATOM 1464 C CA . GLY A 1 198 ? -48.080 -0.277 51.841 1.00 86.50 198 GLY A CA 1
ATOM 1465 C C . GLY A 1 198 ? -46.957 -1.093 52.490 1.00 86.50 198 GLY A C 1
ATOM 1466 O O . GLY A 1 198 ? -47.213 -1.704 53.526 1.00 86.50 198 GLY A O 1
ATOM 1467 N N . ALA A 1 199 ? -45.735 -1.067 51.941 1.00 88.56 199 ALA A N 1
ATOM 1468 C CA . ALA A 1 199 ? -44.551 -1.553 52.646 1.00 88.56 199 ALA A CA 1
ATOM 1469 C C . ALA A 1 199 ? -44.263 -0.675 53.877 1.00 88.56 199 ALA A C 1
ATOM 1471 O O . ALA A 1 199 ? -44.507 0.535 53.867 1.00 88.56 199 ALA A O 1
ATOM 1472 N N . LYS A 1 200 ? -43.780 -1.284 54.961 1.00 89.06 200 LYS A N 1
ATOM 1473 C CA . LYS A 1 200 ? -43.448 -0.567 56.201 1.00 89.06 200 LYS A CA 1
ATOM 1474 C C . LYS A 1 200 ? -42.045 0.022 56.102 1.00 89.06 200 LYS A C 1
ATOM 1476 O O . LYS A 1 200 ? -41.137 -0.629 55.594 1.00 89.06 200 LYS A O 1
ATOM 1481 N N . ASN A 1 201 ? -41.856 1.212 56.674 1.00 91.44 201 ASN A N 1
ATOM 1482 C CA . ASN A 1 201 ? -40.545 1.858 56.746 1.00 91.44 201 ASN A CA 1
ATOM 1483 C C . ASN A 1 201 ? -39.480 0.891 57.296 1.00 91.44 201 ASN A C 1
ATOM 1485 O O . ASN A 1 201 ? -39.672 0.280 58.352 1.00 91.44 201 ASN A O 1
ATOM 1489 N N . GLY A 1 202 ? -38.365 0.764 56.581 1.00 91.62 202 GLY A N 1
ATOM 1490 C CA . GLY A 1 202 ? -37.255 -0.111 56.943 1.00 91.62 202 GLY A CA 1
ATOM 1491 C C . GLY A 1 202 ? -37.378 -1.570 56.487 1.00 91.62 202 GLY A C 1
ATOM 1492 O O . GLY A 1 202 ? -36.419 -2.320 56.694 1.00 91.62 202 GLY A O 1
ATOM 1493 N N . GLU A 1 203 ? -38.488 -1.980 55.858 1.00 93.19 203 GLU A N 1
ATOM 1494 C CA . GLU A 1 203 ? -38.571 -3.277 55.170 1.00 93.19 203 GLU A CA 1
ATOM 1495 C C . GLU A 1 203 ? -37.558 -3.346 54.021 1.00 93.19 203 GLU A C 1
ATOM 1497 O O . GLU A 1 203 ? -37.173 -2.335 53.432 1.00 93.19 203 GLU A O 1
ATOM 1502 N N . SER A 1 204 ? -37.074 -4.555 53.736 1.00 94.69 204 SER A N 1
ATOM 1503 C CA . SER A 1 204 ? -36.019 -4.771 52.746 1.00 94.69 204 SER A CA 1
ATOM 1504 C C . SER A 1 204 ? -36.601 -5.145 51.387 1.00 94.69 204 SER A C 1
ATOM 1506 O O . SER A 1 204 ? -37.498 -5.979 51.295 1.00 94.69 204 SER A O 1
ATOM 1508 N N . VAL A 1 205 ? -36.045 -4.571 50.327 1.00 95.50 205 VAL A N 1
ATOM 1509 C CA . VAL A 1 205 ? -36.304 -4.915 48.931 1.00 95.50 205 VAL A CA 1
ATOM 1510 C C . VAL A 1 205 ? -35.035 -5.521 48.361 1.00 95.50 205 VAL A C 1
ATOM 1512 O O . VAL A 1 205 ? -33.977 -4.894 48.375 1.00 95.50 205 VAL A O 1
ATOM 1515 N N . ARG A 1 206 ? -35.138 -6.754 47.871 1.00 95.38 206 ARG A N 1
ATOM 1516 C CA . ARG A 1 206 ? -34.067 -7.416 47.132 1.00 95.38 206 ARG A CA 1
ATOM 1517 C C . ARG A 1 206 ? -34.204 -7.065 45.658 1.00 95.38 206 ARG A C 1
ATOM 1519 O O . ARG A 1 206 ? -35.256 -7.317 45.074 1.00 95.38 206 ARG A O 1
ATOM 1526 N N . LEU A 1 207 ? -33.147 -6.513 45.084 1.00 96.44 207 LEU A N 1
ATOM 1527 C CA . LEU A 1 207 ? -33.025 -6.260 43.658 1.00 96.44 207 LEU A CA 1
ATOM 1528 C C . LEU A 1 207 ? -32.248 -7.405 43.017 1.00 96.44 207 LEU A C 1
ATOM 1530 O O . LEU A 1 207 ? -31.188 -7.797 43.514 1.00 96.44 207 LEU A O 1
ATOM 1534 N N . THR A 1 208 ? -32.773 -7.932 41.920 1.00 94.81 208 THR A N 1
ATOM 1535 C CA . THR A 1 208 ? -32.075 -8.901 41.078 1.00 94.81 208 THR A CA 1
ATOM 1536 C C . THR A 1 208 ? -31.982 -8.398 39.647 1.00 94.81 208 THR A C 1
ATOM 1538 O O . THR A 1 208 ? -32.903 -7.731 39.181 1.00 94.81 208 THR A O 1
ATOM 1541 N N . LEU A 1 209 ? -30.894 -8.735 38.965 1.00 94.06 209 LEU A N 1
ATOM 1542 C CA . LEU A 1 209 ? -30.657 -8.500 37.546 1.00 94.06 209 LEU A CA 1
ATOM 1543 C C . LEU A 1 209 ? -30.550 -9.862 36.870 1.00 94.06 209 LEU A C 1
ATOM 1545 O O . LEU A 1 209 ? -29.669 -10.632 37.235 1.00 94.06 209 LEU A O 1
ATOM 1549 N N . ASP A 1 210 ? -31.487 -10.179 35.977 1.00 89.00 210 ASP A N 1
ATOM 1550 C CA . ASP A 1 210 ? -31.589 -11.498 35.330 1.00 89.00 210 ASP A CA 1
ATOM 1551 C C . ASP A 1 210 ? -31.451 -12.661 36.341 1.00 89.00 210 ASP A C 1
ATOM 1553 O O . ASP A 1 210 ? -30.661 -13.586 36.181 1.00 89.00 210 ASP A O 1
ATOM 1557 N N . ASP A 1 211 ? -32.223 -12.567 37.430 1.00 88.19 211 ASP A N 1
ATOM 1558 C CA . ASP A 1 211 ? -32.265 -13.491 38.577 1.00 88.19 211 ASP A CA 1
ATOM 1559 C C . ASP A 1 211 ? -31.036 -13.500 39.517 1.00 88.19 211 ASP A C 1
ATOM 1561 O O . ASP A 1 211 ? -31.114 -14.066 40.616 1.00 88.19 211 ASP A O 1
ATOM 1565 N N . GLU A 1 212 ? -29.945 -12.800 39.191 1.00 91.56 212 GLU A N 1
ATOM 1566 C CA . GLU A 1 212 ? -28.795 -12.630 40.087 1.00 91.56 212 GLU A CA 1
ATOM 1567 C C . GLU A 1 212 ? -29.008 -11.492 41.089 1.00 91.56 212 GLU A C 1
ATOM 1569 O O . GLU A 1 212 ? -29.482 -10.412 40.749 1.00 91.56 212 GLU A O 1
ATOM 1574 N N . ASN A 1 213 ? -28.657 -11.707 42.360 1.00 93.81 213 ASN A N 1
ATOM 1575 C CA . ASN A 1 213 ? -28.822 -10.687 43.397 1.00 93.81 213 ASN A CA 1
ATOM 1576 C C . ASN A 1 213 ? -27.778 -9.574 43.246 1.00 93.81 213 ASN A C 1
ATOM 1578 O O . ASN A 1 213 ? -26.587 -9.830 43.403 1.00 93.81 213 ASN A O 1
ATOM 1582 N N . ILE A 1 214 ? -28.250 -8.347 43.025 1.00 94.69 214 ILE A N 1
ATOM 1583 C CA . ILE A 1 214 ? -27.399 -7.160 42.888 1.00 94.69 214 ILE A CA 1
ATOM 1584 C C . ILE A 1 214 ? -27.385 -6.301 44.157 1.00 94.69 214 ILE A C 1
ATOM 1586 O O . ILE A 1 214 ? -26.360 -5.705 44.476 1.00 94.69 214 ILE A O 1
ATOM 1590 N N . ALA A 1 215 ? -28.491 -6.245 44.912 1.00 96.12 215 ALA A N 1
ATOM 1591 C CA . ALA A 1 215 ? -28.578 -5.430 46.123 1.00 96.12 215 ALA A CA 1
ATOM 1592 C C . ALA A 1 215 ? -29.751 -5.804 47.037 1.00 96.12 215 ALA A C 1
ATOM 1594 O O . ALA A 1 215 ? -30.778 -6.334 46.610 1.00 96.12 215 ALA A O 1
ATOM 1595 N N . ILE A 1 216 ? -29.635 -5.422 48.312 1.00 95.44 216 ILE A N 1
ATOM 1596 C CA . ILE A 1 216 ? -30.756 -5.360 49.254 1.00 95.44 216 ILE A CA 1
ATOM 1597 C C . ILE A 1 216 ? -30.816 -3.940 49.816 1.00 95.44 216 ILE A C 1
ATOM 1599 O O . ILE A 1 216 ? -29.882 -3.492 50.480 1.00 95.44 216 ILE A O 1
ATOM 1603 N N . VAL A 1 217 ? -31.917 -3.239 49.555 1.00 96.38 217 VAL A N 1
ATOM 1604 C CA . VAL A 1 217 ? -32.139 -1.844 49.962 1.00 96.38 217 VAL A CA 1
ATOM 1605 C C . VAL A 1 217 ? -33.330 -1.741 50.906 1.00 96.38 217 VAL A C 1
ATOM 1607 O O . VAL A 1 217 ? -34.179 -2.628 50.938 1.00 96.38 217 VAL A O 1
ATOM 1610 N N . LYS A 1 218 ? -33.397 -0.679 51.711 1.00 94.94 218 LYS A N 1
ATOM 1611 C CA . LYS A 1 218 ? -34.538 -0.434 52.605 1.00 94.94 218 LYS A CA 1
ATOM 1612 C C . LYS A 1 218 ? -35.525 0.529 51.962 1.00 94.94 218 LYS A C 1
ATOM 1614 O O . LYS A 1 218 ? -35.096 1.458 51.283 1.00 94.94 218 LYS A O 1
ATOM 1619 N N . VAL A 1 219 ? -36.817 0.325 52.213 1.00 93.88 219 VAL A N 1
ATOM 1620 C CA . VAL A 1 219 ? -37.851 1.294 51.829 1.00 93.88 219 VAL A CA 1
ATOM 1621 C C . VAL A 1 219 ? -37.994 2.407 52.866 1.00 93.88 219 VAL A C 1
ATOM 1623 O O . VAL A 1 219 ? -37.816 2.166 54.063 1.00 93.88 219 VAL A O 1
ATOM 1626 N N . ASP A 1 220 ? -38.336 3.609 52.406 1.00 94.25 220 ASP A N 1
ATOM 1627 C CA . ASP A 1 220 ? -38.683 4.752 53.257 1.00 94.25 220 ASP A CA 1
ATOM 1628 C C . ASP A 1 220 ? -40.128 4.677 53.807 1.00 94.25 220 ASP A C 1
ATOM 1630 O O . ASP A 1 220 ? -40.844 3.687 53.633 1.00 94.25 220 ASP A O 1
ATOM 1634 N N . GLU A 1 221 ? -40.584 5.734 54.489 1.00 91.38 221 GLU A N 1
ATOM 1635 C CA . GLU A 1 221 ? -41.945 5.832 55.043 1.00 91.38 221 GLU A CA 1
ATOM 1636 C C . GLU A 1 221 ? -43.060 5.813 53.988 1.00 91.38 221 GLU A C 1
ATOM 1638 O O . GLU A 1 221 ? -44.212 5.515 54.311 1.00 91.38 221 GLU A O 1
ATOM 1643 N N . GLN A 1 222 ? -42.735 6.130 52.736 1.00 90.62 222 GLN A N 1
ATOM 1644 C CA . GLN A 1 222 ? -43.655 6.126 51.604 1.00 90.62 222 GLN A CA 1
ATOM 1645 C C . GLN A 1 222 ? -43.533 4.842 50.763 1.00 90.62 222 GLN A C 1
ATOM 1647 O O . GLN A 1 222 ? -44.292 4.665 49.807 1.00 90.62 222 GLN A O 1
ATOM 1652 N N . GLY A 1 223 ? -42.632 3.925 51.129 1.00 90.50 223 GLY A N 1
ATOM 1653 C CA . GLY A 1 223 ? -42.384 2.683 50.405 1.00 90.50 223 GLY A CA 1
ATOM 1654 C C . GLY A 1 223 ? -41.453 2.840 49.198 1.00 90.50 223 GLY A C 1
ATOM 1655 O O . GLY A 1 223 ? -41.419 1.937 48.359 1.00 90.50 223 GLY A O 1
ATOM 1656 N N . ASN A 1 224 ? -40.739 3.965 49.063 1.00 94.81 224 ASN A N 1
ATOM 1657 C CA . ASN A 1 224 ? -39.784 4.175 47.975 1.00 94.81 224 ASN A CA 1
ATOM 1658 C C . ASN A 1 224 ? -38.433 3.547 48.303 1.00 94.81 224 ASN A C 1
ATOM 1660 O O . ASN A 1 224 ? -38.020 3.499 49.461 1.00 94.81 224 ASN A O 1
ATOM 1664 N N . PHE A 1 225 ? -37.718 3.128 47.268 1.00 95.00 225 PHE A N 1
ATOM 1665 C CA . PHE A 1 225 ? -36.344 2.660 47.365 1.00 95.00 225 PHE A CA 1
ATOM 1666 C C . PHE A 1 225 ? -35.526 3.158 46.176 1.00 95.00 225 PHE A C 1
ATOM 1668 O O . PHE A 1 225 ? -36.064 3.413 45.094 1.00 95.00 225 PHE A O 1
ATOM 1675 N N . THR A 1 226 ? -34.213 3.254 46.373 1.00 96.31 226 THR A N 1
ATOM 1676 C CA . THR A 1 226 ? -33.253 3.565 45.316 1.00 96.31 226 THR A CA 1
ATOM 1677 C C . THR A 1 226 ? -32.002 2.705 45.446 1.00 96.31 226 THR A C 1
ATOM 1679 O O . THR A 1 226 ? -31.634 2.275 46.540 1.00 96.31 226 THR A O 1
ATOM 1682 N N . HIS A 1 227 ? -31.347 2.451 44.320 1.00 96.31 227 HIS A N 1
ATOM 1683 C CA . HIS A 1 227 ? -30.043 1.811 44.246 1.00 96.31 227 HIS A CA 1
ATOM 1684 C C . HIS A 1 227 ? -29.259 2.410 43.077 1.00 96.31 227 HIS A C 1
ATOM 1686 O O . HIS A 1 227 ? -29.792 2.509 41.976 1.00 96.31 227 HIS A O 1
ATOM 1692 N N . ALA A 1 228 ? -28.019 2.828 43.317 1.00 96.44 228 ALA A N 1
ATOM 1693 C CA . ALA A 1 228 ? -27.129 3.301 42.264 1.00 96.44 228 ALA A CA 1
ATOM 1694 C C . ALA A 1 228 ? -26.295 2.132 41.733 1.00 96.44 228 ALA A C 1
ATOM 1696 O O . ALA A 1 228 ? -25.800 1.322 42.517 1.00 96.44 228 ALA A O 1
ATOM 1697 N N . MET A 1 229 ? -26.154 2.056 40.414 1.00 95.12 229 MET A N 1
ATOM 1698 C CA . MET A 1 229 ? -25.313 1.082 39.729 1.00 95.12 229 MET A CA 1
ATOM 1699 C C . MET A 1 229 ? -24.482 1.792 38.665 1.00 95.12 229 MET A C 1
ATOM 1701 O O . MET A 1 229 ? -24.962 2.732 38.034 1.00 95.12 229 MET A O 1
ATOM 1705 N N . GLU A 1 230 ? -23.251 1.345 38.431 1.00 95.88 230 GLU A N 1
ATOM 1706 C CA . GLU A 1 230 ? -22.447 1.871 37.329 1.00 95.88 230 GLU A CA 1
ATOM 1707 C C . GLU A 1 230 ? -23.145 1.607 35.985 1.00 95.88 230 GLU A C 1
ATOM 1709 O O . GLU A 1 230 ? -23.489 0.467 35.662 1.00 95.88 230 GLU A O 1
ATOM 1714 N N . GLY A 1 231 ? -23.344 2.652 35.176 1.00 95.25 231 GLY A N 1
ATOM 1715 C CA . GLY A 1 231 ? -23.973 2.521 33.862 1.00 95.25 231 GLY A CA 1
ATOM 1716 C C . GLY A 1 231 ? -23.202 1.595 32.920 1.00 95.25 231 GLY A C 1
ATOM 1717 O O . GLY A 1 231 ? -23.814 0.903 32.109 1.00 95.25 231 GLY A O 1
ATOM 1718 N N . SER A 1 232 ? -21.879 1.503 33.079 1.00 93.81 232 SER A N 1
ATOM 1719 C CA . SER A 1 232 ? -20.997 0.585 32.348 1.00 93.81 232 SER A CA 1
ATOM 1720 C C . SER A 1 232 ? -21.336 -0.889 32.603 1.00 93.81 232 SER A C 1
ATOM 1722 O O . SER A 1 232 ? -21.289 -1.694 31.672 1.00 93.81 232 SER A O 1
ATOM 1724 N N . ALA A 1 233 ? -21.726 -1.248 33.831 1.00 93.00 233 ALA A N 1
ATOM 1725 C CA . ALA A 1 233 ? -22.102 -2.614 34.187 1.00 93.00 233 ALA A CA 1
ATOM 1726 C C . ALA A 1 233 ? -23.413 -3.031 33.502 1.00 93.00 233 ALA A C 1
ATOM 1728 O O . ALA A 1 233 ? -23.507 -4.125 32.947 1.00 93.00 233 ALA A O 1
ATOM 1729 N N . LEU A 1 234 ? -24.402 -2.132 33.473 1.00 93.88 234 LEU A N 1
ATOM 1730 C CA . LEU A 1 234 ? -25.659 -2.355 32.752 1.00 93.88 234 LEU A CA 1
ATOM 1731 C C . LEU A 1 234 ? -25.446 -2.360 31.232 1.00 93.88 234 LEU A C 1
ATOM 1733 O O . LEU A 1 234 ? -26.023 -3.187 30.525 1.00 93.88 234 LEU A O 1
ATOM 1737 N N . ALA A 1 235 ? -24.581 -1.475 30.728 1.00 95.00 235 ALA A N 1
ATOM 1738 C CA . ALA A 1 235 ? -24.223 -1.409 29.317 1.00 95.00 235 ALA A CA 1
ATOM 1739 C C . ALA A 1 235 ? -23.616 -2.727 28.819 1.00 95.00 235 ALA A C 1
ATOM 1741 O O . ALA A 1 235 ? -24.023 -3.214 27.768 1.00 95.00 235 ALA A O 1
ATOM 1742 N N . ALA A 1 236 ? -22.721 -3.346 29.599 1.00 92.06 236 ALA A N 1
ATOM 1743 C CA . ALA A 1 236 ? -22.060 -4.602 29.243 1.00 92.06 236 ALA A CA 1
ATOM 1744 C C . ALA A 1 236 ? -23.037 -5.766 28.991 1.00 92.06 236 ALA A C 1
ATOM 1746 O O . ALA A 1 236 ? -22.705 -6.696 28.255 1.00 92.06 236 ALA A O 1
ATOM 1747 N N . LEU A 1 237 ? -24.246 -5.725 29.561 1.00 92.19 237 LEU A N 1
ATOM 1748 C CA . LEU A 1 237 ? -25.292 -6.728 29.339 1.00 92.19 237 LEU A CA 1
ATOM 1749 C C . LEU A 1 237 ? -26.066 -6.492 28.039 1.00 92.19 237 LEU A C 1
ATOM 1751 O O . LEU A 1 237 ? -26.537 -7.437 27.412 1.00 92.19 237 LEU A O 1
ATOM 1755 N N . GLY A 1 238 ? -26.205 -5.242 27.595 1.00 91.38 238 GLY A N 1
ATOM 1756 C CA . GLY A 1 238 ? -26.972 -4.859 26.404 1.00 91.38 238 GLY A CA 1
ATOM 1757 C C . GLY A 1 238 ? -28.485 -4.794 26.561 1.00 91.38 238 GLY A C 1
ATOM 1758 O O . GLY A 1 238 ? -29.155 -3.990 25.916 1.00 91.38 238 GLY A O 1
ATOM 1759 N N . LYS A 1 239 ? -29.032 -5.656 27.404 1.00 93.38 239 LYS A N 1
ATOM 1760 C CA . LYS A 1 239 ? -30.427 -5.691 27.836 1.00 93.38 239 LYS A CA 1
ATOM 1761 C C . LYS A 1 239 ? -30.476 -6.485 29.134 1.00 93.38 239 LYS A C 1
ATOM 1763 O O . LYS A 1 239 ? -29.560 -7.254 29.407 1.00 93.38 239 LYS A O 1
ATOM 1768 N N . GLY A 1 240 ? -31.557 -6.342 29.880 1.00 93.44 240 GLY A N 1
ATOM 1769 C CA . GLY A 1 240 ? -31.791 -7.163 31.060 1.00 93.44 240 GLY A CA 1
ATOM 1770 C C . GLY A 1 240 ? -33.113 -6.827 31.725 1.00 93.44 240 GLY A C 1
ATOM 1771 O O . GLY A 1 240 ? -33.795 -5.868 31.345 1.00 93.44 240 GLY A O 1
ATOM 1772 N N . GLU A 1 241 ? -33.461 -7.619 32.728 1.00 95.00 241 GLU A N 1
ATOM 1773 C CA . GLU A 1 241 ? -34.627 -7.424 33.577 1.00 95.00 241 GLU A CA 1
ATOM 1774 C C . GLU A 1 241 ? -34.183 -7.176 35.019 1.00 95.00 241 GLU A C 1
ATOM 1776 O O . GLU A 1 241 ? -33.543 -8.021 35.647 1.00 95.00 241 GLU A O 1
ATOM 1781 N N . ILE A 1 242 ? -34.573 -6.030 35.580 1.00 95.81 242 ILE A N 1
ATOM 1782 C CA . ILE A 1 242 ? -34.443 -5.795 37.016 1.00 95.81 242 ILE A CA 1
ATOM 1783 C C . ILE A 1 242 ? -35.744 -6.202 37.694 1.00 95.81 242 ILE A C 1
ATOM 1785 O O . ILE A 1 242 ? -36.819 -5.705 37.355 1.00 95.81 242 ILE A O 1
ATOM 1789 N N . THR A 1 243 ? -35.645 -7.081 38.689 1.00 95.00 243 THR A N 1
ATOM 1790 C CA . THR A 1 243 ? -36.763 -7.455 39.558 1.00 95.00 243 THR A CA 1
ATOM 1791 C C . THR A 1 243 ? -36.530 -6.905 40.959 1.00 95.00 243 THR A C 1
ATOM 1793 O O . THR A 1 243 ? -35.496 -7.156 41.570 1.00 95.00 243 THR A O 1
ATOM 1796 N N . ALA A 1 244 ? -37.511 -6.193 41.505 1.00 95.19 244 ALA A N 1
ATOM 1797 C CA . ALA A 1 244 ? -37.530 -5.775 42.900 1.00 95.19 244 ALA A CA 1
ATOM 1798 C C . ALA A 1 244 ? -38.534 -6.627 43.678 1.00 95.19 244 ALA A C 1
ATOM 1800 O O . ALA A 1 244 ? -39.721 -6.628 43.353 1.00 95.19 244 ALA A O 1
ATOM 1801 N N . VAL A 1 245 ? -38.068 -7.342 44.703 1.00 93.44 245 VAL A N 1
ATOM 1802 C CA . VAL A 1 245 ? -38.881 -8.236 45.541 1.00 93.44 245 VAL A CA 1
ATOM 1803 C C . VAL A 1 245 ? -38.891 -7.728 46.977 1.00 93.44 245 VAL A C 1
ATOM 1805 O O . VAL A 1 245 ? -37.836 -7.622 47.606 1.00 93.44 245 VAL A O 1
ATOM 1808 N N . LEU A 1 246 ? -40.077 -7.454 47.525 1.00 93.31 246 LEU A N 1
ATOM 1809 C CA . LEU A 1 246 ? -40.226 -7.134 48.943 1.00 93.31 246 LEU A CA 1
ATOM 1810 C C . LEU A 1 246 ? -39.951 -8.383 49.785 1.00 93.31 246 LEU A C 1
ATOM 1812 O O . LEU A 1 246 ? -40.659 -9.381 49.670 1.00 93.31 246 LEU A O 1
ATOM 1816 N N . VAL A 1 247 ? -38.969 -8.307 50.678 1.00 90.69 247 VAL A N 1
ATOM 1817 C CA . VAL A 1 247 ? -38.616 -9.382 51.609 1.00 90.69 247 VAL A CA 1
ATOM 1818 C C . VAL A 1 247 ? -39.541 -9.296 52.825 1.00 90.69 247 VAL A C 1
ATOM 1820 O O . VAL A 1 247 ? -39.224 -8.669 53.834 1.00 90.69 247 VAL A O 1
ATOM 1823 N N . SER A 1 248 ? -40.729 -9.886 52.697 1.00 83.31 248 SER A N 1
ATOM 1824 C CA . SER A 1 248 ? -41.764 -9.948 53.738 1.00 83.31 248 SER A CA 1
ATOM 1825 C C . SER A 1 248 ? -42.636 -11.190 53.543 1.00 83.31 248 SER A C 1
ATOM 1827 O O . SER A 1 248 ? -42.543 -11.858 52.515 1.00 83.31 248 SER A O 1
ATOM 1829 N N . ASP A 1 249 ? -43.569 -11.448 54.461 1.00 74.75 249 ASP A N 1
ATOM 1830 C CA . ASP A 1 249 ? -44.550 -12.536 54.320 1.00 74.75 249 ASP A CA 1
ATOM 1831 C C . ASP A 1 249 ? -45.416 -12.418 53.047 1.00 74.75 249 ASP A C 1
ATOM 1833 O O . ASP A 1 249 ? -46.021 -13.396 52.615 1.00 74.75 249 ASP A O 1
ATOM 1837 N N . SER A 1 250 ? -45.485 -11.226 52.433 1.00 75.19 250 SER A N 1
ATOM 1838 C CA . SER A 1 250 ? -46.280 -10.968 51.223 1.00 75.19 250 SER A CA 1
ATOM 1839 C C . SER A 1 250 ? -45.533 -11.236 49.908 1.00 75.19 250 SER A C 1
ATOM 1841 O O . SER A 1 250 ? -46.196 -11.413 48.892 1.00 75.19 250 SER A O 1
ATOM 1843 N N . ASN A 1 251 ? -44.189 -11.248 49.904 1.00 79.06 251 ASN A N 1
ATOM 1844 C CA . ASN A 1 251 ? -43.324 -11.529 48.738 1.00 79.06 251 ASN A CA 1
ATOM 1845 C C . ASN A 1 251 ? -43.782 -10.919 47.393 1.00 79.06 251 ASN A C 1
ATOM 1847 O O . ASN A 1 251 ? -43.756 -11.575 46.351 1.00 79.06 251 ASN A O 1
ATOM 1851 N N . VAL A 1 252 ? -44.211 -9.656 47.395 1.00 89.25 252 VAL A N 1
ATOM 1852 C CA . VAL A 1 252 ? -44.625 -8.968 46.162 1.00 89.25 252 VAL A CA 1
ATOM 1853 C C . VAL A 1 252 ? -43.417 -8.537 45.329 1.00 89.25 252 VAL A C 1
ATOM 1855 O O . VAL A 1 252 ? -42.388 -8.148 45.887 1.00 89.25 252 VAL A O 1
ATOM 1858 N N . SER A 1 253 ? -43.549 -8.567 44.000 1.00 91.12 253 SER A N 1
ATOM 1859 C CA . SER A 1 253 ? -42.470 -8.212 43.072 1.00 91.12 253 SER A CA 1
ATOM 1860 C C . SER A 1 253 ? -42.915 -7.286 41.943 1.00 91.12 253 SER A C 1
ATOM 1862 O O . SER A 1 253 ? -44.036 -7.405 41.449 1.00 91.12 253 SER A O 1
ATOM 1864 N N . VAL A 1 254 ? -42.006 -6.428 41.483 1.00 93.31 254 VAL A N 1
ATOM 1865 C CA . VAL A 1 254 ? -42.123 -5.657 40.234 1.00 93.31 254 VAL A CA 1
ATOM 1866 C C . VAL A 1 254 ? -40.916 -5.933 39.350 1.00 93.31 254 VAL A C 1
ATOM 1868 O O . VAL A 1 254 ? -39.815 -6.121 39.860 1.00 93.31 254 VAL A O 1
ATOM 1871 N N . LYS A 1 255 ? -41.137 -5.968 38.038 1.00 94.31 255 LYS A N 1
ATOM 1872 C CA . LYS A 1 255 ? -40.118 -6.226 37.022 1.00 94.31 255 LYS A CA 1
ATOM 1873 C C . LYS A 1 255 ? -40.059 -5.057 36.054 1.00 94.31 255 LYS A C 1
ATOM 1875 O O . LYS A 1 255 ? -41.107 -4.513 35.710 1.00 94.31 255 LYS A O 1
ATOM 1880 N N . GLN A 1 256 ? -38.861 -4.697 35.617 1.00 95.81 256 GLN A N 1
ATOM 1881 C CA . GLN A 1 256 ? -38.652 -3.696 34.582 1.00 95.81 256 GLN A CA 1
ATOM 1882 C C . GLN A 1 256 ? -37.515 -4.132 33.665 1.00 95.81 256 GLN A C 1
ATOM 1884 O O . GLN A 1 256 ? -36.395 -4.363 34.116 1.00 95.81 256 GLN A O 1
ATOM 1889 N N . ASN A 1 257 ? -37.815 -4.195 32.371 1.00 95.56 257 ASN A N 1
ATOM 1890 C CA . ASN A 1 257 ? -36.810 -4.422 31.342 1.00 95.56 257 ASN A CA 1
ATOM 1891 C C . ASN A 1 257 ? -36.114 -3.113 30.987 1.00 95.56 257 ASN A C 1
ATOM 1893 O O . ASN A 1 257 ? -36.756 -2.057 30.965 1.00 95.56 257 ASN A O 1
ATOM 1897 N N . PHE A 1 258 ? -34.838 -3.209 30.632 1.00 95.44 258 PHE A N 1
ATOM 1898 C CA . PHE A 1 258 ? -34.098 -2.138 29.980 1.00 95.44 258 PHE A CA 1
ATOM 1899 C C . PHE A 1 258 ? -33.438 -2.631 28.694 1.00 95.44 258 PHE A C 1
ATOM 1901 O O . PHE A 1 258 ? -33.209 -3.826 28.488 1.00 95.44 258 PHE A O 1
ATOM 1908 N N . THR A 1 259 ? -33.122 -1.679 27.828 1.00 95.00 259 THR A N 1
ATOM 1909 C CA . THR A 1 259 ? -32.317 -1.894 26.622 1.00 95.00 259 THR A CA 1
ATOM 1910 C C . THR A 1 259 ? -31.139 -0.934 26.627 1.00 95.00 259 THR A C 1
ATOM 1912 O O . THR A 1 259 ? -31.162 0.072 27.332 1.00 95.00 259 THR A O 1
ATOM 1915 N N . VAL A 1 260 ? -30.109 -1.239 25.849 1.00 95.44 260 VAL A N 1
ATOM 1916 C CA . VAL A 1 260 ? -28.922 -0.398 25.688 1.00 95.44 260 VAL A CA 1
ATOM 1917 C C . VAL A 1 260 ? -28.821 0.012 24.224 1.00 95.44 260 VAL A C 1
ATOM 1919 O O . VAL A 1 260 ? -29.102 -0.788 23.328 1.00 95.44 260 VAL A O 1
ATOM 1922 N N . ALA A 1 261 ? -28.450 1.263 23.972 1.00 92.38 261 ALA A N 1
ATOM 1923 C CA . ALA A 1 261 ? -28.263 1.766 22.620 1.00 92.38 261 ALA A CA 1
ATOM 1924 C C . ALA A 1 261 ? -27.126 1.020 21.891 1.00 92.38 261 ALA A C 1
ATOM 1926 O O . ALA A 1 261 ? -26.119 0.630 22.486 1.00 92.38 261 ALA A O 1
ATOM 1927 N N . ASN A 1 262 ? -27.275 0.801 20.581 1.00 88.25 262 ASN A N 1
ATOM 1928 C CA . ASN A 1 262 ? -26.298 0.027 19.802 1.00 88.25 262 ASN A CA 1
ATOM 1929 C C . ASN A 1 262 ? -24.906 0.682 19.786 1.00 88.25 262 ASN A C 1
ATOM 1931 O O . ASN A 1 262 ? -23.898 -0.019 19.819 1.00 88.25 262 ASN A O 1
ATOM 1935 N N . ASP A 1 263 ? -24.859 2.013 19.780 1.00 87.31 263 ASP A N 1
ATOM 1936 C CA . ASP A 1 263 ? -23.638 2.822 19.824 1.00 87.31 263 ASP A CA 1
ATOM 1937 C C . ASP A 1 263 ? -22.947 2.799 21.200 1.00 87.31 263 ASP A C 1
ATOM 1939 O O . ASP A 1 263 ? -21.757 3.083 21.297 1.00 87.31 263 ASP A O 1
ATOM 1943 N N . VAL A 1 264 ? -23.643 2.406 22.268 1.00 94.75 264 VAL A N 1
ATOM 1944 C CA . VAL A 1 264 ? -23.023 2.085 23.565 1.00 94.75 264 VAL A CA 1
ATOM 1945 C C . VAL A 1 264 ? -22.359 0.711 23.522 1.00 94.75 264 VAL A C 1
ATOM 1947 O O . VAL A 1 264 ? -21.317 0.496 24.143 1.00 94.75 264 VAL A O 1
ATOM 1950 N N . GLN A 1 265 ? -22.967 -0.228 22.801 1.00 94.62 265 GLN A N 1
ATOM 1951 C CA . GLN A 1 265 ? -22.551 -1.623 22.786 1.00 94.62 265 GLN A CA 1
ATOM 1952 C C . GLN A 1 265 ? -21.303 -1.866 21.946 1.00 94.62 265 GLN A C 1
ATOM 1954 O O . GLN A 1 265 ? -20.376 -2.530 22.409 1.00 94.62 265 GLN A O 1
ATOM 1959 N N . ALA A 1 266 ? -21.269 -1.335 20.726 1.00 95.88 266 ALA A N 1
ATOM 1960 C CA . ALA A 1 266 ? -20.117 -1.451 19.848 1.00 95.88 266 ALA A CA 1
ATOM 1961 C C . ALA A 1 266 ? -20.099 -0.323 18.813 1.00 95.88 266 ALA A C 1
ATOM 1963 O O . ALA A 1 266 ? -21.127 0.065 18.267 1.00 95.88 266 ALA A O 1
ATOM 1964 N N . GLN A 1 267 ? -18.903 0.147 18.494 1.00 96.00 267 GLN A N 1
ATOM 1965 C CA . GLN A 1 267 ? -18.607 1.055 17.399 1.00 96.00 267 GLN A CA 1
ATOM 1966 C C . GLN A 1 267 ? -17.299 0.617 16.749 1.00 96.00 267 GLN A C 1
ATOM 1968 O O . GLN A 1 267 ? -16.390 0.119 17.417 1.00 96.00 267 GLN A O 1
ATOM 1973 N N . ILE A 1 268 ? -17.204 0.839 15.446 1.00 97.62 268 ILE A N 1
ATOM 1974 C CA . ILE A 1 268 ? -15.985 0.701 14.658 1.00 97.62 268 ILE A CA 1
ATOM 1975 C C . ILE A 1 268 ? -15.872 1.947 13.787 1.00 97.62 268 ILE A C 1
ATOM 1977 O O . ILE A 1 268 ? -16.888 2.458 13.328 1.00 97.62 268 ILE A O 1
ATOM 1981 N N . ALA A 1 269 ? -14.657 2.443 13.607 1.00 97.06 269 ALA A N 1
ATOM 1982 C CA . ALA A 1 269 ? -14.357 3.544 12.709 1.00 97.06 269 ALA A CA 1
ATOM 1983 C C . ALA A 1 269 ? -13.042 3.254 11.986 1.00 97.06 269 ALA A C 1
ATOM 1985 O O . ALA A 1 269 ? -12.031 2.977 12.636 1.00 97.06 269 ALA A O 1
ATOM 1986 N N . ILE A 1 270 ? -13.039 3.332 10.661 1.00 94.75 270 ILE A N 1
ATOM 1987 C CA . ILE A 1 270 ? -11.833 3.343 9.841 1.00 94.75 270 ILE A CA 1
ATOM 1988 C C . ILE A 1 270 ? -11.223 4.737 9.980 1.00 94.75 270 ILE A C 1
ATOM 1990 O O . ILE A 1 270 ? -11.855 5.742 9.667 1.00 94.75 270 ILE A O 1
ATOM 1994 N N . THR A 1 271 ? -9.992 4.816 10.482 1.00 91.94 271 THR A N 1
ATOM 1995 C CA . THR A 1 271 ? -9.323 6.100 10.737 1.00 91.94 271 THR A CA 1
ATOM 1996 C C . THR A 1 271 ? -8.278 6.446 9.690 1.00 91.94 271 THR A C 1
ATOM 1998 O O . THR A 1 271 ? -7.958 7.621 9.540 1.00 91.94 271 THR A O 1
ATOM 2001 N N . ALA A 1 272 ? -7.730 5.454 8.984 1.00 87.88 272 ALA A N 1
ATOM 2002 C CA . ALA A 1 272 ? -6.809 5.692 7.880 1.00 87.88 272 ALA A CA 1
ATOM 2003 C C . ALA A 1 272 ? -6.777 4.518 6.896 1.00 87.88 272 ALA A C 1
ATOM 2005 O O . ALA A 1 272 ? -6.889 3.353 7.285 1.00 87.88 272 ALA A O 1
ATOM 2006 N N . ILE A 1 273 ? -6.548 4.850 5.627 1.00 86.12 273 ILE A N 1
ATOM 2007 C CA . ILE A 1 273 ? -6.120 3.917 4.589 1.00 86.12 273 ILE A CA 1
ATOM 2008 C C . ILE A 1 273 ? -4.787 4.440 4.053 1.00 86.12 273 ILE A C 1
ATOM 2010 O O . ILE A 1 273 ? -4.714 5.591 3.623 1.00 86.12 273 ILE A O 1
ATOM 2014 N N . GLY A 1 274 ? -3.734 3.627 4.139 1.00 78.06 274 GLY A N 1
ATOM 2015 C CA . GLY A 1 274 ? -2.374 4.052 3.814 1.00 78.06 274 GLY A CA 1
ATOM 2016 C C . GLY A 1 274 ? -1.872 5.181 4.718 1.00 78.06 274 GLY A C 1
ATOM 2017 O O . GLY A 1 274 ? -2.356 5.377 5.838 1.00 78.06 274 GLY A O 1
ATOM 2018 N N . GLN A 1 275 ? -0.889 5.941 4.236 1.00 63.88 275 GLN A N 1
ATOM 2019 C CA . GLN A 1 275 ? -0.431 7.147 4.922 1.00 63.88 275 GLN A CA 1
ATOM 2020 C C . GLN A 1 275 ? -1.354 8.325 4.561 1.00 63.88 275 GLN A C 1
ATOM 2022 O O . GLN A 1 275 ? -1.451 8.723 3.408 1.00 63.88 275 GLN A O 1
ATOM 2027 N N . GLN A 1 276 ? -2.044 8.890 5.557 1.00 55.16 276 GLN A N 1
ATOM 2028 C CA . GLN A 1 276 ? -2.888 10.095 5.434 1.00 55.16 276 GLN A CA 1
ATOM 2029 C C . GLN A 1 276 ? -4.128 10.008 4.513 1.00 55.16 276 GLN A C 1
ATOM 2031 O O . GLN A 1 276 ? -4.623 11.034 4.051 1.00 55.16 276 GLN A O 1
ATOM 2036 N N . GLY A 1 277 ? -4.693 8.817 4.282 1.00 52.09 277 GLY A N 1
ATOM 2037 C CA . GLY A 1 277 ? -6.011 8.679 3.638 1.00 52.09 277 GLY A CA 1
ATOM 2038 C C . GLY A 1 277 ? -6.038 8.948 2.129 1.00 52.09 277 GLY A C 1
ATOM 2039 O O . GLY A 1 277 ? -7.118 8.982 1.545 1.00 52.09 277 GLY A O 1
ATOM 2040 N N . THR A 1 278 ? -4.874 9.110 1.496 1.00 49.16 278 THR A N 1
ATOM 2041 C CA . THR A 1 278 ? -4.736 9.129 0.034 1.00 49.16 278 THR A CA 1
ATOM 2042 C C . THR A 1 278 ? -4.119 7.808 -0.412 1.00 49.16 278 THR A C 1
ATOM 2044 O O . THR A 1 278 ? -3.138 7.358 0.177 1.00 49.16 278 THR A O 1
ATOM 2047 N N . ILE A 1 279 ? -4.699 7.181 -1.438 1.00 54.53 279 ILE A N 1
ATOM 2048 C CA . ILE A 1 279 ? -4.139 5.993 -2.086 1.00 54.53 279 ILE A CA 1
ATOM 2049 C C . ILE A 1 279 ? -3.605 6.444 -3.449 1.00 54.53 279 ILE A C 1
ATOM 2051 O O . ILE A 1 279 ? -4.364 6.795 -4.348 1.00 54.53 279 ILE A O 1
ATOM 2055 N N . GLY A 1 280 ? -2.282 6.500 -3.578 1.00 46.09 280 GLY A N 1
ATOM 2056 C CA . GLY A 1 280 ? -1.570 7.034 -4.745 1.00 46.09 280 GLY A CA 1
ATOM 2057 C C . GLY A 1 280 ? -0.699 8.216 -4.319 1.00 46.09 280 GLY A C 1
ATOM 2058 O O . GLY A 1 280 ? -1.166 9.116 -3.632 1.00 46.09 280 GLY A O 1
ATOM 2059 N N . PHE A 1 281 ? 0.603 8.244 -4.585 1.00 42.12 281 PHE A N 1
ATOM 2060 C CA . PHE A 1 281 ? 1.345 7.730 -5.728 1.00 42.12 281 PHE A CA 1
ATOM 2061 C C . PHE A 1 281 ? 2.427 6.735 -5.275 1.00 42.12 281 PHE A C 1
ATOM 2063 O O . PHE A 1 281 ? 3.502 7.148 -4.858 1.00 42.12 281 PHE A O 1
ATOM 2070 N N . HIS A 1 282 ? 2.200 5.433 -5.452 1.00 46.44 282 HIS A N 1
ATOM 2071 C CA . HIS A 1 282 ? 3.313 4.487 -5.606 1.00 46.44 282 HIS A CA 1
ATOM 2072 C C . HIS A 1 282 ? 3.649 4.321 -7.092 1.00 46.44 282 HIS A C 1
ATOM 2074 O O . HIS A 1 282 ? 4.372 3.415 -7.471 1.00 46.44 282 HIS A O 1
ATOM 2080 N N . HIS A 1 283 ? 3.191 5.214 -7.979 1.00 42.34 283 HIS A N 1
ATOM 2081 C CA . HIS A 1 283 ? 3.500 5.078 -9.403 1.00 42.34 283 HIS A CA 1
ATOM 2082 C C . HIS A 1 283 ? 4.993 5.285 -9.729 1.00 42.34 283 HIS A C 1
ATOM 2084 O O . HIS A 1 283 ? 5.453 4.842 -10.782 1.00 42.34 283 HIS A O 1
ATOM 2090 N N . GLY A 1 284 ? 5.752 5.883 -8.800 1.00 43.59 284 GLY A N 1
ATOM 2091 C CA . GLY A 1 284 ? 7.219 5.889 -8.791 1.00 43.59 284 GLY A CA 1
ATOM 2092 C C . GLY A 1 284 ? 7.861 4.811 -7.904 1.00 43.59 284 GLY A C 1
ATOM 2093 O O . GLY A 1 284 ? 9.076 4.654 -7.946 1.00 43.59 284 GLY A O 1
ATOM 2094 N N . GLU A 1 285 ? 7.072 4.065 -7.126 1.00 53.78 285 GLU A N 1
ATOM 2095 C CA . GLU A 1 285 ? 7.548 3.027 -6.209 1.00 53.78 285 GLU A CA 1
ATOM 2096 C C . GLU A 1 285 ? 7.204 1.604 -6.666 1.00 53.78 285 GLU A C 1
ATOM 2098 O O . GLU A 1 285 ? 7.937 0.700 -6.305 1.00 53.78 285 GLU A O 1
ATOM 2103 N N . ASP A 1 286 ? 6.198 1.351 -7.505 1.00 68.81 286 ASP A N 1
ATOM 2104 C CA . ASP A 1 286 ? 5.907 0.007 -8.042 1.00 68.81 286 ASP A CA 1
ATOM 2105 C C . ASP A 1 286 ? 6.931 -0.461 -9.074 1.00 68.81 286 ASP A C 1
ATOM 2107 O O . ASP A 1 286 ? 6.889 -1.598 -9.553 1.00 68.81 286 ASP A O 1
ATOM 2111 N N . LYS A 1 287 ? 7.876 0.412 -9.419 1.00 77.44 287 LYS A N 1
ATOM 2112 C CA . LYS A 1 287 ? 9.037 0.083 -10.226 1.00 77.44 287 LYS A CA 1
ATOM 2113 C C . LYS A 1 287 ? 10.307 0.389 -9.453 1.00 77.44 287 LYS A C 1
ATOM 2115 O O . LYS A 1 287 ? 10.414 1.371 -8.730 1.00 77.44 287 LYS A O 1
ATOM 2120 N N . VAL A 1 288 ? 11.298 -0.453 -9.663 1.00 84.94 288 VAL A N 1
ATOM 2121 C CA . VAL A 1 288 ? 12.662 -0.275 -9.198 1.00 84.94 288 VAL A CA 1
ATOM 2122 C C . VAL A 1 288 ? 13.498 0.131 -10.394 1.00 84.94 288 VAL A C 1
ATOM 2124 O O . VAL A 1 288 ? 13.596 -0.610 -11.376 1.00 84.94 288 VAL A O 1
ATOM 2127 N N . ARG A 1 289 ? 14.158 1.282 -10.288 1.00 88.94 289 ARG A N 1
ATOM 2128 C CA . ARG A 1 289 ? 15.181 1.665 -11.254 1.00 88.94 289 ARG A CA 1
ATOM 2129 C C . ARG A 1 289 ? 16.445 0.851 -11.017 1.00 88.94 289 ARG A C 1
ATOM 2131 O O . ARG A 1 289 ? 17.062 0.935 -9.955 1.00 88.94 289 ARG A O 1
ATOM 2138 N N . ILE A 1 290 ? 16.862 0.106 -12.030 1.00 91.31 290 ILE A N 1
ATOM 2139 C CA . ILE A 1 290 ? 18.172 -0.538 -12.079 1.00 91.31 290 ILE A CA 1
ATOM 2140 C C . ILE A 1 290 ? 19.043 0.293 -13.010 1.00 91.31 290 ILE A C 1
ATOM 2142 O O . ILE A 1 290 ? 18.749 0.409 -14.197 1.00 91.31 290 ILE A O 1
ATOM 2146 N N . LYS A 1 291 ? 20.114 0.877 -12.470 1.00 92.81 291 LYS A N 1
ATOM 2147 C CA . LYS A 1 291 ? 21.115 1.588 -13.274 1.00 92.81 291 LYS A CA 1
ATOM 2148 C C . LYS A 1 291 ? 22.192 0.614 -13.723 1.00 92.81 291 LYS A C 1
ATOM 2150 O O . LYS A 1 291 ? 22.551 -0.283 -12.961 1.00 92.81 291 LYS A O 1
ATOM 2155 N N . GLY A 1 292 ? 22.718 0.812 -14.921 1.00 94.69 292 GLY A N 1
ATOM 2156 C CA . GLY A 1 292 ? 23.747 -0.034 -15.494 1.00 94.69 292 GLY A CA 1
ATOM 2157 C C . GLY A 1 292 ? 24.837 0.749 -16.213 1.00 94.69 292 GLY A C 1
ATOM 2158 O O . GLY A 1 292 ? 24.610 1.867 -16.673 1.00 94.69 292 GLY A O 1
ATOM 2159 N N . THR A 1 293 ? 26.020 0.150 -16.312 1.00 96.56 293 THR A N 1
ATOM 2160 C CA . THR A 1 293 ? 27.084 0.571 -17.231 1.00 96.56 293 THR A CA 1
ATOM 2161 C C . THR A 1 293 ? 27.519 -0.614 -18.081 1.00 96.56 293 THR A C 1
ATOM 2163 O O . THR A 1 293 ? 27.566 -1.741 -17.578 1.00 96.56 293 THR A O 1
ATOM 2166 N N . LEU A 1 294 ? 27.818 -0.368 -19.356 1.00 96.25 294 LEU A N 1
ATOM 2167 C CA . LEU A 1 294 ? 28.344 -1.356 -20.292 1.00 96.25 294 LEU A CA 1
ATOM 2168 C C . LEU A 1 294 ? 29.845 -1.126 -20.513 1.00 96.25 294 LEU A C 1
ATOM 2170 O O . LEU A 1 294 ? 30.281 -0.037 -20.870 1.00 96.25 294 LEU A O 1
ATOM 2174 N N . ASP A 1 295 ? 30.640 -2.169 -20.299 1.00 95.06 295 ASP A N 1
ATOM 2175 C CA . ASP A 1 295 ? 32.078 -2.191 -20.547 1.00 95.06 295 ASP A CA 1
ATOM 2176 C C . ASP A 1 295 ? 32.379 -2.994 -21.819 1.00 95.06 295 ASP A C 1
ATOM 2178 O O . ASP A 1 295 ? 32.184 -4.215 -21.878 1.00 95.06 295 ASP A O 1
ATOM 2182 N N . LEU A 1 296 ? 32.877 -2.277 -22.829 1.00 94.44 296 LEU A N 1
ATOM 2183 C CA . LEU A 1 296 ? 33.271 -2.795 -24.139 1.00 94.44 296 LEU A CA 1
ATOM 2184 C C . LEU A 1 296 ? 34.788 -3.014 -24.256 1.00 94.44 296 LEU A C 1
ATOM 2186 O O . LEU A 1 296 ? 35.266 -3.375 -25.327 1.00 94.44 296 LEU A O 1
ATOM 2190 N N . SER A 1 297 ? 35.578 -2.821 -23.196 1.00 92.81 297 SER A N 1
ATOM 2191 C CA . SER A 1 297 ? 37.053 -2.849 -23.257 1.00 92.81 297 SER A CA 1
ATOM 2192 C C . SER A 1 297 ? 37.653 -4.176 -23.746 1.00 92.81 297 SER A C 1
ATOM 2194 O O . SER A 1 297 ? 38.767 -4.191 -24.281 1.00 92.81 297 SER A O 1
ATOM 2196 N N . ASN A 1 298 ? 36.914 -5.282 -23.610 1.00 93.19 298 ASN A N 1
ATOM 2197 C CA . ASN A 1 298 ? 37.323 -6.611 -24.075 1.00 93.19 298 ASN A CA 1
ATOM 2198 C C . ASN A 1 298 ? 36.867 -6.935 -25.508 1.00 93.19 298 ASN A C 1
ATOM 2200 O O . ASN A 1 298 ? 37.235 -7.987 -26.026 1.00 93.19 298 ASN A O 1
ATOM 2204 N N . THR A 1 299 ? 36.118 -6.042 -26.157 1.00 94.31 299 THR A N 1
ATOM 2205 C CA . THR A 1 299 ? 35.737 -6.182 -27.571 1.00 94.31 299 THR A CA 1
ATOM 2206 C C . THR A 1 299 ? 36.930 -5.907 -28.481 1.00 94.31 299 THR A C 1
ATOM 2208 O O . THR A 1 299 ? 37.899 -5.239 -28.094 1.00 94.31 299 THR A O 1
ATOM 2211 N N . GLU A 1 300 ? 36.904 -6.451 -29.690 1.00 92.38 300 GLU A N 1
ATOM 2212 C CA . GLU A 1 300 ? 37.975 -6.245 -30.661 1.00 92.38 300 GLU A CA 1
ATOM 2213 C C . GLU A 1 300 ? 37.825 -4.887 -31.359 1.00 92.38 300 GLU A C 1
ATOM 2215 O O . GLU A 1 300 ? 38.784 -4.111 -31.390 1.00 92.38 300 GLU A O 1
ATOM 2220 N N . HIS A 1 301 ? 36.613 -4.560 -31.811 1.00 91.94 301 HIS A N 1
ATOM 2221 C CA . HIS A 1 301 ? 36.332 -3.397 -32.653 1.00 91.94 301 HIS A CA 1
ATOM 2222 C C . HIS A 1 301 ? 35.512 -2.313 -31.946 1.00 91.94 301 HIS A C 1
ATOM 2224 O O . HIS A 1 301 ? 35.767 -1.126 -32.161 1.00 91.94 301 HIS A O 1
ATOM 2230 N N . TYR A 1 302 ? 34.571 -2.683 -31.070 1.00 90.50 302 TYR A N 1
ATOM 2231 C CA . TYR A 1 302 ? 33.665 -1.719 -30.426 1.00 90.50 302 TYR A CA 1
ATOM 2232 C C . TYR A 1 302 ? 34.346 -0.806 -29.399 1.00 90.50 302 TYR A C 1
ATOM 2234 O O . TYR A 1 302 ? 33.846 0.278 -29.130 1.00 90.50 302 TYR A O 1
ATOM 2242 N N . LYS A 1 303 ? 35.519 -1.173 -28.869 1.00 87.69 303 LYS A N 1
ATOM 2243 C CA . LYS A 1 303 ? 36.311 -0.305 -27.974 1.00 87.69 303 LYS A CA 1
ATOM 2244 C C . LYS A 1 303 ? 37.055 0.836 -28.680 1.00 87.69 303 LYS A C 1
ATOM 2246 O O . LYS A 1 303 ? 37.736 1.612 -28.011 1.00 87.69 303 LYS A O 1
ATOM 2251 N N . ILE A 1 304 ? 37.042 0.874 -30.014 1.00 80.06 304 ILE A N 1
ATOM 2252 C CA . ILE A 1 304 ? 37.912 1.741 -30.819 1.00 80.06 304 ILE A CA 1
ATOM 2253 C C . ILE A 1 304 ? 37.083 2.813 -31.526 1.00 80.06 304 ILE A C 1
ATOM 2255 O O . ILE A 1 304 ? 36.136 2.506 -32.246 1.00 80.06 304 ILE A O 1
ATOM 2259 N N . GLY A 1 305 ? 37.508 4.073 -31.400 1.00 74.06 305 GLY A N 1
ATOM 2260 C CA . GLY A 1 305 ? 36.937 5.191 -32.156 1.00 74.06 305 GLY A CA 1
ATOM 2261 C C . GLY A 1 305 ? 35.433 5.366 -31.923 1.00 74.06 305 GLY A C 1
ATOM 2262 O O . GLY A 1 305 ? 34.946 5.152 -30.818 1.00 74.06 305 GLY A O 1
ATOM 2263 N N . GLY A 1 306 ? 34.703 5.746 -32.976 1.00 76.06 306 GLY A N 1
ATOM 2264 C CA . GLY A 1 306 ? 33.248 5.952 -32.941 1.00 76.06 306 GLY A CA 1
ATOM 2265 C C . GLY A 1 306 ? 32.408 4.669 -32.958 1.00 76.06 306 GLY A C 1
ATOM 2266 O O . GLY A 1 306 ? 31.188 4.753 -33.030 1.00 76.06 306 GLY A O 1
ATOM 2267 N N . ASN A 1 307 ? 33.019 3.477 -32.893 1.00 83.06 307 ASN A N 1
ATOM 2268 C CA . ASN A 1 307 ? 32.258 2.222 -32.912 1.00 83.06 307 ASN A CA 1
ATOM 2269 C C . ASN A 1 307 ? 31.401 2.026 -31.654 1.00 83.06 307 ASN A C 1
ATOM 2271 O O . ASN A 1 307 ? 30.440 1.266 -31.693 1.00 83.06 307 ASN A O 1
ATOM 2275 N N . VAL A 1 308 ? 31.703 2.727 -30.557 1.00 82.19 308 VAL A N 1
ATOM 2276 C CA . VAL A 1 308 ? 30.867 2.724 -29.345 1.00 82.19 308 VAL A CA 1
ATOM 2277 C C . VAL A 1 308 ? 29.439 3.223 -29.618 1.00 82.19 308 VAL A C 1
ATOM 2279 O O . VAL A 1 308 ? 28.503 2.707 -29.016 1.00 82.19 308 VAL A O 1
ATOM 2282 N N . SER A 1 309 ? 29.259 4.142 -30.576 1.00 79.62 309 SER A N 1
ATOM 2283 C CA . SER A 1 309 ? 27.956 4.675 -31.020 1.00 79.62 309 SER A CA 1
ATOM 2284 C C . SER A 1 309 ? 27.170 3.703 -31.913 1.00 79.62 309 SER A C 1
ATOM 2286 O O . SER A 1 309 ? 26.016 3.937 -32.269 1.00 79.62 309 SER A O 1
ATOM 2288 N N . MET A 1 310 ? 27.779 2.578 -32.302 1.00 81.56 310 MET A N 1
ATOM 2289 C CA . MET A 1 310 ? 27.074 1.526 -33.040 1.00 81.56 310 MET A CA 1
ATOM 2290 C C . MET A 1 310 ? 26.244 0.638 -32.110 1.00 81.56 310 MET A C 1
ATOM 2292 O O . MET A 1 310 ? 25.392 -0.106 -32.589 1.00 81.56 310 MET A O 1
ATOM 2296 N N . VAL A 1 311 ? 26.447 0.724 -30.791 1.00 85.31 311 VAL A N 1
ATOM 2297 C CA . VAL A 1 311 ? 25.618 0.032 -29.800 1.00 85.31 311 VAL A CA 1
ATOM 2298 C C . VAL A 1 311 ? 24.295 0.779 -29.629 1.00 85.31 311 VAL A C 1
ATOM 2300 O O . VAL A 1 311 ? 24.286 1.937 -29.228 1.00 85.31 311 VAL A O 1
ATOM 2303 N N . LYS A 1 312 ? 23.171 0.116 -29.921 1.00 82.44 312 LYS A N 1
ATOM 2304 C CA . LYS A 1 312 ? 21.833 0.729 -29.932 1.00 82.44 312 LYS A CA 1
ATOM 2305 C C . LYS A 1 312 ? 21.105 0.561 -28.613 1.00 82.44 312 LYS A C 1
ATOM 2307 O O . LYS A 1 312 ? 20.618 1.531 -28.032 1.00 82.44 312 LYS A O 1
ATOM 2312 N N . SER A 1 313 ? 21.027 -0.675 -28.133 1.00 85.62 313 SER A N 1
ATOM 2313 C CA . SER A 1 313 ? 20.261 -0.989 -26.935 1.00 85.62 313 SER A CA 1
ATOM 2314 C C . SER A 1 313 ? 20.850 -2.163 -26.167 1.00 85.62 313 SER A C 1
ATOM 2316 O O . SER A 1 313 ? 21.625 -2.980 -26.674 1.00 85.62 313 SER A O 1
ATOM 2318 N N . ILE A 1 314 ? 20.467 -2.241 -24.899 1.00 93.62 314 ILE A N 1
ATOM 2319 C CA . ILE A 1 314 ? 20.682 -3.403 -24.053 1.00 93.62 314 ILE A CA 1
ATOM 2320 C C . ILE A 1 314 ? 19.340 -3.912 -23.550 1.00 93.62 314 ILE A C 1
ATOM 2322 O O . ILE A 1 314 ? 18.511 -3.164 -23.039 1.00 93.62 314 ILE A O 1
ATOM 2326 N N . THR A 1 315 ? 19.142 -5.220 -23.655 1.00 94.69 315 THR A N 1
ATOM 2327 C CA . THR A 1 315 ? 17.980 -5.905 -23.100 1.00 94.69 315 THR A CA 1
ATOM 2328 C C . THR A 1 315 ? 18.399 -6.701 -21.876 1.00 94.69 315 THR A C 1
ATOM 2330 O O . THR A 1 315 ? 19.144 -7.673 -21.998 1.00 94.69 315 THR A O 1
ATOM 2333 N N . LEU A 1 316 ? 17.886 -6.342 -20.698 1.00 97.06 316 LEU A N 1
ATOM 2334 C CA . LEU A 1 316 ? 17.999 -7.157 -19.490 1.00 97.06 316 LEU A CA 1
ATOM 2335 C C . LEU A 1 316 ? 16.870 -8.189 -19.438 1.00 97.06 316 LEU A C 1
ATOM 2337 O O . LEU A 1 316 ? 15.694 -7.854 -19.563 1.00 97.06 316 LEU A O 1
ATOM 2341 N N . LYS A 1 317 ? 17.211 -9.450 -19.181 1.00 96.50 317 LYS A N 1
ATOM 2342 C CA . LYS A 1 317 ? 16.254 -10.525 -18.903 1.00 96.50 317 LYS A CA 1
ATOM 2343 C C . LYS A 1 317 ? 16.187 -10.780 -17.404 1.00 96.50 317 LYS A C 1
ATOM 2345 O O . LYS A 1 317 ? 17.151 -11.268 -16.809 1.00 96.50 317 LYS A O 1
ATOM 2350 N N . ILE A 1 318 ? 15.033 -10.474 -16.818 1.00 96.31 318 ILE A N 1
ATOM 2351 C CA . ILE A 1 318 ? 14.741 -10.615 -15.388 1.00 96.31 318 ILE A CA 1
ATOM 2352 C C . ILE A 1 318 ? 13.587 -11.608 -15.249 1.00 96.31 318 ILE A C 1
ATOM 2354 O O . ILE A 1 318 ? 12.450 -11.346 -15.648 1.00 96.31 318 ILE A O 1
ATOM 2358 N N . GLY A 1 319 ? 13.895 -12.807 -14.749 1.00 94.69 319 GLY A N 1
ATOM 2359 C CA . GLY A 1 319 ? 12.954 -13.925 -14.786 1.00 94.69 319 GLY A CA 1
ATOM 2360 C C . GLY A 1 319 ? 12.575 -14.278 -16.230 1.00 94.69 319 GLY A C 1
ATOM 2361 O O . GLY A 1 319 ? 13.429 -14.692 -17.007 1.00 94.69 319 GLY A O 1
ATOM 2362 N N . ASN A 1 320 ? 11.296 -14.114 -16.578 1.00 91.38 320 ASN A N 1
ATOM 2363 C CA . ASN A 1 320 ? 10.776 -14.389 -17.924 1.00 91.38 320 ASN A CA 1
ATOM 2364 C C . ASN A 1 320 ? 10.509 -13.116 -18.743 1.00 91.38 320 ASN A C 1
ATOM 2366 O O . ASN A 1 320 ? 9.993 -13.214 -19.856 1.00 91.38 320 ASN A O 1
ATOM 2370 N N . LYS A 1 321 ? 10.804 -11.934 -18.194 1.00 93.50 321 LYS A N 1
ATOM 2371 C CA . LYS A 1 321 ? 10.544 -10.652 -18.850 1.00 93.50 321 LYS A CA 1
ATOM 2372 C C . LYS A 1 321 ? 11.831 -10.029 -19.372 1.00 93.50 321 LYS A C 1
ATOM 2374 O O . LYS A 1 321 ? 12.906 -10.236 -18.809 1.00 93.50 321 LYS A O 1
ATOM 2379 N N . ALA A 1 322 ? 11.692 -9.285 -20.462 1.00 92.38 322 ALA A N 1
ATOM 2380 C CA . ALA A 1 322 ? 12.755 -8.532 -21.106 1.00 92.38 322 ALA A CA 1
ATOM 2381 C C . ALA A 1 322 ? 12.495 -7.034 -20.907 1.00 92.38 322 ALA A C 1
ATOM 2383 O O . ALA A 1 322 ? 11.375 -6.577 -21.132 1.00 92.38 322 ALA A O 1
ATOM 2384 N N . TYR A 1 323 ? 13.519 -6.304 -20.473 1.00 91.62 323 TYR A N 1
ATOM 2385 C CA . TYR A 1 323 ? 13.505 -4.855 -20.290 1.00 91.62 323 TYR A CA 1
ATOM 2386 C C . TYR A 1 323 ? 14.591 -4.264 -21.166 1.00 91.62 323 TYR A C 1
ATOM 2388 O O . TYR A 1 323 ? 15.774 -4.512 -20.934 1.00 91.62 323 TYR A O 1
ATOM 2396 N N . GLU A 1 324 ? 14.176 -3.517 -22.174 1.00 90.25 324 GLU A N 1
ATOM 2397 C CA . GLU A 1 324 ? 15.076 -2.872 -23.114 1.00 90.25 324 GLU A CA 1
ATOM 2398 C C . GLU A 1 324 ? 15.354 -1.430 -22.688 1.00 90.25 324 GLU A C 1
ATOM 2400 O O . GLU A 1 324 ? 14.462 -0.732 -22.200 1.00 90.25 324 GLU A O 1
ATOM 2405 N N . ALA A 1 325 ? 16.601 -1.001 -22.856 1.00 83.00 325 ALA A N 1
ATOM 2406 C CA . ALA A 1 325 ? 17.034 0.369 -22.641 1.00 83.00 325 ALA A CA 1
ATOM 2407 C C . ALA A 1 325 ? 18.001 0.805 -23.740 1.00 83.00 325 ALA A C 1
ATOM 2409 O O . ALA A 1 325 ? 18.876 0.039 -24.147 1.00 83.00 325 ALA A O 1
ATOM 2410 N N . GLY A 1 326 ? 17.877 2.064 -24.158 1.00 79.69 326 GLY A N 1
ATOM 2411 C CA . GLY A 1 326 ? 18.929 2.736 -24.913 1.00 79.69 326 GLY A CA 1
ATOM 2412 C C . GLY A 1 326 ? 20.180 2.932 -24.055 1.00 79.69 326 GLY A C 1
ATOM 2413 O O . GLY A 1 326 ? 20.113 2.952 -22.820 1.00 79.69 326 GLY A O 1
ATOM 2414 N N . ILE A 1 327 ? 21.324 3.074 -24.718 1.00 81.81 327 ILE A N 1
ATOM 2415 C CA . ILE A 1 327 ? 22.613 3.315 -24.071 1.00 81.81 327 ILE A CA 1
ATOM 2416 C C . ILE A 1 327 ? 23.051 4.749 -24.352 1.00 81.81 327 ILE A C 1
ATOM 2418 O O . ILE A 1 327 ? 22.967 5.229 -25.477 1.00 81.81 327 ILE A O 1
ATOM 2422 N N . ASN A 1 328 ? 23.521 5.445 -23.318 1.00 78.06 328 ASN A N 1
ATOM 2423 C CA . ASN A 1 328 ? 24.167 6.736 -23.492 1.00 78.06 328 ASN A CA 1
ATOM 2424 C C . ASN A 1 328 ? 25.535 6.531 -24.158 1.00 78.06 328 ASN A C 1
ATOM 2426 O O . ASN A 1 328 ? 26.393 5.851 -23.600 1.00 78.06 328 ASN A O 1
ATOM 2430 N N . GLU A 1 329 ? 25.752 7.126 -25.327 1.00 75.19 329 GLU A N 1
ATOM 2431 C CA . GLU A 1 329 ? 26.963 6.882 -26.116 1.00 75.19 329 GLU A CA 1
ATOM 2432 C C . GLU A 1 329 ? 28.247 7.396 -25.451 1.00 75.19 329 GLU A C 1
ATOM 2434 O O . GLU A 1 329 ? 29.291 6.746 -25.533 1.00 75.19 329 GLU A O 1
ATOM 2439 N N . GLU A 1 330 ? 28.165 8.528 -24.746 1.00 75.06 330 GLU A N 1
ATOM 2440 C CA . GLU A 1 330 ? 29.313 9.206 -24.135 1.00 75.06 330 GLU A CA 1
ATOM 2441 C C . GLU A 1 330 ? 29.920 8.385 -22.993 1.00 75.06 330 GLU A C 1
ATOM 2443 O O . GLU A 1 330 ? 31.140 8.289 -22.853 1.00 75.06 330 GLU A O 1
ATOM 2448 N N . ASN A 1 331 ? 29.066 7.793 -22.157 1.00 78.38 331 ASN A N 1
ATOM 2449 C CA . ASN A 1 331 ? 29.492 7.146 -20.916 1.00 78.38 331 ASN A CA 1
ATOM 2450 C C . ASN A 1 331 ? 29.034 5.689 -20.775 1.00 78.38 331 ASN A C 1
ATOM 2452 O O . ASN A 1 331 ? 29.300 5.065 -19.746 1.00 78.38 331 ASN A O 1
ATOM 2456 N N . GLN A 1 332 ? 28.364 5.148 -21.794 1.00 85.19 332 GLN A N 1
ATOM 2457 C CA . GLN A 1 332 ? 27.876 3.769 -21.858 1.00 85.19 332 GLN A CA 1
ATOM 2458 C C . GLN A 1 332 ? 26.984 3.390 -20.663 1.00 85.19 332 GLN A C 1
ATOM 2460 O O . GLN A 1 332 ? 26.933 2.235 -20.229 1.00 85.19 332 GLN A O 1
ATOM 2465 N N . THR A 1 333 ? 26.287 4.376 -20.091 1.00 91.00 333 THR A N 1
ATOM 2466 C CA . THR A 1 333 ? 25.327 4.165 -19.003 1.00 91.00 333 THR A CA 1
ATOM 2467 C C . THR A 1 333 ? 23.923 3.928 -19.545 1.00 91.00 333 THR A C 1
ATOM 2469 O O . THR A 1 333 ? 23.560 4.388 -20.626 1.00 91.00 333 THR A O 1
ATOM 2472 N N . PHE A 1 334 ? 23.115 3.205 -18.776 1.00 88.88 334 PHE A N 1
ATOM 2473 C CA . PHE A 1 334 ? 21.709 2.955 -19.074 1.00 88.88 334 PHE A CA 1
ATOM 2474 C C . PHE A 1 334 ? 20.916 2.787 -17.776 1.00 88.88 334 PHE A C 1
ATOM 2476 O O . PHE A 1 334 ? 21.476 2.644 -16.681 1.00 88.88 334 PHE A O 1
ATOM 2483 N N . PHE A 1 335 ? 19.593 2.776 -17.879 1.00 90.62 335 PHE A N 1
ATOM 2484 C CA . PHE A 1 335 ? 18.730 2.353 -16.785 1.00 90.62 335 PHE A CA 1
ATOM 2485 C C . PHE A 1 335 ? 17.486 1.651 -17.320 1.00 90.62 335 PHE A C 1
ATOM 2487 O O . PHE A 1 335 ? 17.015 1.958 -18.409 1.00 90.62 335 PHE A O 1
ATOM 2494 N N . VAL A 1 336 ? 16.942 0.732 -16.526 1.00 87.00 336 VAL A N 1
ATOM 2495 C CA . VAL A 1 336 ? 15.619 0.139 -16.751 1.00 87.00 336 VAL A CA 1
ATOM 2496 C C . VAL A 1 336 ? 14.758 0.336 -15.510 1.00 87.00 336 VAL A C 1
ATOM 2498 O O . VAL A 1 336 ? 15.245 0.195 -14.386 1.00 87.00 336 VAL A O 1
ATOM 2501 N N . ASP A 1 337 ? 13.477 0.637 -15.706 1.00 86.44 337 ASP A N 1
ATOM 2502 C CA . ASP A 1 337 ? 12.486 0.670 -14.630 1.00 86.44 337 ASP A CA 1
ATOM 2503 C C . ASP A 1 337 ? 11.715 -0.655 -14.619 1.00 86.44 337 ASP A C 1
ATOM 2505 O O . ASP A 1 337 ? 10.905 -0.940 -15.503 1.00 86.44 337 ASP A O 1
ATOM 2509 N N . VAL A 1 338 ? 11.997 -1.486 -13.618 1.00 88.31 338 VAL A N 1
ATOM 2510 C CA . VAL A 1 338 ? 11.517 -2.871 -13.513 1.00 88.31 338 VAL A CA 1
ATOM 2511 C C . VAL A 1 338 ? 10.384 -2.935 -12.506 1.00 88.31 338 VAL A C 1
ATOM 2513 O O . VAL A 1 338 ? 10.554 -2.469 -11.386 1.00 88.31 338 VAL A O 1
ATOM 2516 N N . ALA A 1 339 ? 9.244 -3.533 -12.850 1.00 86.00 339 ALA A N 1
ATOM 2517 C CA . ALA A 1 339 ? 8.151 -3.660 -11.887 1.00 86.00 339 ALA A CA 1
ATOM 2518 C C . ALA A 1 339 ? 8.578 -4.489 -10.658 1.00 86.00 339 ALA A C 1
ATOM 2520 O O . ALA A 1 339 ? 9.222 -5.533 -10.795 1.00 86.00 339 ALA A O 1
ATOM 2521 N N . LYS A 1 340 ? 8.185 -4.053 -9.456 1.00 86.00 340 LYS A N 1
ATOM 2522 C CA . LYS A 1 340 ? 8.441 -4.755 -8.189 1.00 86.00 340 LYS A CA 1
ATOM 2523 C C . LYS A 1 340 ? 7.934 -6.196 -8.234 1.00 86.00 340 LYS A C 1
ATOM 2525 O O . LYS A 1 340 ? 8.655 -7.104 -7.833 1.00 86.00 340 LYS A O 1
ATOM 2530 N N . GLU A 1 341 ? 6.744 -6.419 -8.795 1.00 84.62 341 GLU A N 1
ATOM 2531 C CA . GLU A 1 341 ? 6.163 -7.759 -8.981 1.00 84.62 341 GLU A CA 1
ATOM 2532 C C . GLU A 1 341 ? 7.076 -8.688 -9.795 1.00 84.62 341 GLU A C 1
ATOM 2534 O O . GLU A 1 341 ? 7.205 -9.874 -9.488 1.00 84.62 341 GLU A O 1
ATOM 2539 N N . ASP A 1 342 ? 7.749 -8.147 -10.810 1.00 91.12 342 ASP A N 1
ATOM 2540 C CA . ASP A 1 342 ? 8.636 -8.916 -11.678 1.00 91.12 342 ASP A CA 1
ATOM 2541 C C . ASP A 1 342 ? 9.950 -9.262 -10.983 1.00 91.12 342 ASP A C 1
ATOM 2543 O O . ASP A 1 342 ? 10.457 -10.374 -11.148 1.00 91.12 342 ASP A O 1
ATOM 2547 N N . LEU A 1 343 ? 10.464 -8.353 -10.148 1.00 91.62 343 LEU A N 1
ATOM 2548 C CA . LEU A 1 343 ? 11.592 -8.641 -9.263 1.00 91.62 343 LEU A CA 1
ATOM 2549 C C . LEU A 1 343 ? 11.222 -9.704 -8.227 1.00 91.62 343 LEU A C 1
ATOM 2551 O O . LEU A 1 343 ? 11.972 -10.660 -8.051 1.00 91.62 343 LEU A O 1
ATOM 2555 N N . ILE A 1 344 ? 10.041 -9.612 -7.616 1.00 89.19 344 ILE A N 1
ATOM 2556 C CA . ILE A 1 344 ? 9.547 -10.616 -6.663 1.00 89.19 344 ILE A CA 1
ATOM 2557 C C . ILE A 1 344 ? 9.401 -11.988 -7.329 1.00 89.19 344 ILE A C 1
ATOM 2559 O O . ILE A 1 344 ? 9.870 -12.998 -6.805 1.00 89.19 344 ILE A O 1
ATOM 2563 N N . ALA A 1 345 ? 8.828 -12.050 -8.532 1.00 91.25 345 ALA A N 1
ATOM 2564 C CA . ALA A 1 345 ? 8.716 -13.294 -9.295 1.00 91.25 345 ALA A CA 1
ATOM 2565 C C . ALA A 1 345 ? 10.080 -13.853 -9.759 1.00 91.25 345 ALA A C 1
ATOM 2567 O O . ALA A 1 345 ? 10.204 -15.040 -10.115 1.00 91.25 345 ALA A O 1
ATOM 2568 N N . ALA A 1 346 ? 11.105 -13.004 -9.794 1.00 94.75 346 ALA A N 1
ATOM 2569 C CA . ALA A 1 346 ? 12.466 -13.345 -10.166 1.00 94.75 346 ALA A CA 1
ATOM 2570 C C . ALA A 1 346 ? 13.408 -13.533 -8.967 1.00 94.75 346 ALA A C 1
ATOM 2572 O O . ALA A 1 346 ? 14.601 -13.714 -9.203 1.00 94.75 346 ALA A O 1
ATOM 2573 N N . ASP A 1 347 ? 12.908 -13.551 -7.725 1.00 94.44 347 ASP A N 1
ATOM 2574 C CA . ASP A 1 347 ? 13.757 -13.609 -6.532 1.00 94.44 347 ASP A CA 1
ATOM 2575 C C . ASP A 1 347 ? 14.786 -14.750 -6.587 1.00 94.44 347 ASP A C 1
ATOM 2577 O O . ASP A 1 347 ? 14.494 -15.888 -6.975 1.00 94.44 347 ASP A O 1
ATOM 2581 N N . GLY A 1 348 ? 16.034 -14.412 -6.264 1.00 92.81 348 GLY A N 1
ATOM 2582 C CA . GLY A 1 348 ? 17.182 -15.310 -6.326 1.00 92.81 348 GLY A CA 1
ATOM 2583 C C . GLY A 1 348 ? 17.644 -15.714 -7.733 1.00 92.81 348 GLY A C 1
ATOM 2584 O O . GLY A 1 348 ? 18.707 -16.332 -7.853 1.00 92.81 348 GLY A O 1
ATOM 2585 N N . LYS A 1 349 ? 16.918 -15.381 -8.810 1.00 95.81 349 LYS A N 1
ATOM 2586 C CA . LYS A 1 349 ? 17.315 -15.710 -10.190 1.00 95.81 349 LYS A CA 1
ATOM 2587 C C . LYS A 1 349 ? 18.380 -14.742 -10.699 1.00 95.81 349 LYS A C 1
ATOM 2589 O O . LYS A 1 349 ? 18.374 -13.559 -10.361 1.00 95.81 349 LYS A O 1
ATOM 2594 N N . ALA A 1 350 ? 19.284 -15.264 -11.526 1.00 96.25 350 ALA A N 1
ATOM 2595 C CA . ALA A 1 350 ? 20.295 -14.465 -12.207 1.00 96.25 350 ALA A CA 1
ATOM 2596 C C . ALA A 1 350 ? 19.661 -13.596 -13.303 1.00 96.25 350 ALA A C 1
ATOM 2598 O O . ALA A 1 350 ? 18.735 -14.028 -13.994 1.00 96.25 350 ALA A O 1
ATOM 2599 N N . ILE A 1 351 ? 20.203 -12.396 -13.480 1.00 96.88 351 ILE A N 1
ATOM 2600 C CA . ILE A 1 351 ? 19.912 -11.496 -14.591 1.00 96.88 351 ILE A CA 1
ATOM 2601 C C . ILE A 1 351 ? 20.877 -11.821 -15.728 1.00 96.88 351 ILE A C 1
ATOM 2603 O O . ILE A 1 351 ? 22.084 -11.939 -15.519 1.00 96.88 351 ILE A O 1
ATOM 2607 N N . SER A 1 352 ? 20.339 -11.951 -16.937 1.00 96.00 352 SER A N 1
ATOM 2608 C CA . SER A 1 352 ? 21.133 -12.045 -18.169 1.00 96.00 352 SER A CA 1
ATOM 2609 C C . SER A 1 352 ? 20.848 -10.846 -19.064 1.00 96.00 352 SER A C 1
ATOM 2611 O O . SER A 1 352 ? 19.883 -10.120 -18.827 1.00 96.00 352 SER A O 1
ATOM 2613 N N . TYR A 1 353 ? 21.682 -10.617 -20.075 1.00 96.75 353 TYR A N 1
ATOM 2614 C CA . TYR A 1 353 ? 21.498 -9.507 -21.001 1.00 96.75 353 TYR A CA 1
ATOM 2615 C C . TYR A 1 353 ? 21.886 -9.878 -22.433 1.00 96.75 353 TYR A C 1
ATOM 2617 O O . TYR A 1 353 ? 22.631 -10.832 -22.660 1.00 96.75 353 TYR A O 1
ATOM 2625 N N . SER A 1 354 ? 21.361 -9.116 -23.385 1.00 96.25 354 SER A N 1
ATOM 2626 C CA . SER A 1 354 ? 21.776 -9.105 -24.790 1.00 96.25 354 SER A CA 1
ATOM 2627 C C . SER A 1 354 ? 21.934 -7.665 -25.258 1.00 96.25 354 SER A C 1
ATOM 2629 O O . SER A 1 354 ? 21.267 -6.778 -24.729 1.00 96.25 354 SER A O 1
ATOM 2631 N N . ILE A 1 355 ? 22.815 -7.444 -26.227 1.00 95.31 355 ILE A N 1
ATOM 2632 C CA . ILE A 1 355 ? 23.116 -6.121 -26.775 1.00 95.31 355 ILE A CA 1
ATOM 2633 C C . ILE A 1 355 ? 22.719 -6.128 -28.246 1.00 95.31 355 ILE A C 1
ATOM 2635 O O . ILE A 1 355 ? 23.040 -7.079 -28.958 1.00 95.31 355 ILE A O 1
ATOM 2639 N N . GLU A 1 356 ? 22.026 -5.082 -28.676 1.00 89.88 356 GLU A N 1
ATOM 2640 C CA . GLU A 1 356 ? 21.769 -4.809 -30.085 1.00 89.88 356 GLU A CA 1
ATOM 2641 C C . GLU A 1 356 ? 22.749 -3.741 -30.567 1.00 89.88 356 GLU A C 1
ATOM 2643 O O . GLU A 1 356 ? 22.888 -2.685 -29.942 1.00 89.88 356 GLU A O 1
ATOM 2648 N N . ALA A 1 357 ? 23.464 -4.033 -31.652 1.00 86.38 357 ALA A N 1
ATOM 2649 C CA . ALA A 1 357 ? 24.449 -3.135 -32.234 1.00 86.38 357 ALA A CA 1
ATOM 2650 C C . ALA A 1 357 ? 24.515 -3.299 -33.756 1.00 86.38 357 ALA A C 1
ATOM 2652 O O . ALA A 1 357 ? 24.371 -4.407 -34.274 1.00 86.38 357 ALA A O 1
ATOM 2653 N N . ASP A 1 358 ? 24.789 -2.199 -34.453 1.00 85.25 358 ASP A N 1
ATOM 2654 C CA . ASP A 1 358 ? 25.147 -2.213 -35.871 1.00 85.25 358 ASP A CA 1
ATOM 2655 C C . ASP A 1 358 ? 26.579 -2.740 -36.057 1.00 85.25 358 ASP A C 1
ATOM 2657 O O . ASP A 1 358 ? 27.391 -2.612 -35.132 1.00 85.25 358 ASP A O 1
ATOM 2661 N N . PRO A 1 359 ? 26.940 -3.283 -37.238 1.00 85.75 359 PRO A N 1
ATOM 2662 C CA . PRO A 1 359 ? 28.305 -3.720 -37.524 1.00 85.75 359 PRO A CA 1
ATOM 2663 C C . PRO A 1 359 ? 29.348 -2.628 -37.244 1.00 85.75 359 PRO A C 1
ATOM 2665 O O . PRO A 1 359 ? 29.200 -1.484 -37.675 1.00 85.75 359 PRO A O 1
ATOM 2668 N N . ALA A 1 360 ? 30.436 -2.993 -36.566 1.00 84.94 360 ALA A N 1
ATOM 2669 C CA . ALA A 1 360 ? 31.531 -2.076 -36.271 1.00 84.94 360 ALA A CA 1
ATOM 2670 C C . ALA A 1 360 ? 32.324 -1.727 -37.538 1.00 84.94 360 ALA A C 1
ATOM 2672 O O . ALA A 1 360 ? 32.456 -2.542 -38.453 1.00 84.94 360 ALA A O 1
ATOM 2673 N N . TYR A 1 361 ? 32.922 -0.539 -37.579 1.00 83.56 361 TYR A N 1
ATOM 2674 C CA . TYR A 1 361 ? 33.795 -0.133 -38.673 1.00 83.56 361 TYR A CA 1
ATOM 2675 C C . TYR A 1 361 ? 35.262 -0.412 -38.361 1.00 83.56 361 TYR A C 1
ATOM 2677 O O . TYR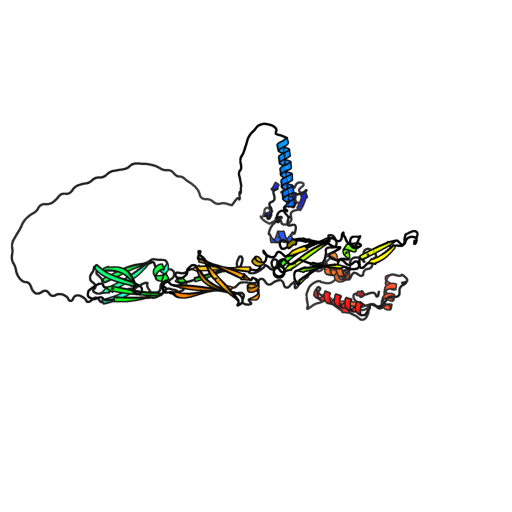 A 1 361 ? 35.751 -0.225 -37.246 1.00 83.56 361 TYR A O 1
ATOM 2685 N N . THR A 1 362 ? 35.992 -0.816 -39.392 1.00 82.88 362 THR A N 1
ATOM 2686 C CA . THR A 1 362 ? 37.442 -0.981 -39.359 1.00 82.88 362 THR A CA 1
ATOM 2687 C C . THR A 1 362 ? 38.080 -0.152 -40.453 1.00 82.88 362 THR A C 1
ATOM 2689 O O . THR A 1 362 ? 37.520 0.032 -41.535 1.00 82.88 362 THR A O 1
ATOM 2692 N N . ILE A 1 363 ? 39.264 0.366 -40.147 1.00 78.75 363 ILE A N 1
ATOM 2693 C CA . ILE A 1 363 ? 40.052 1.204 -41.039 1.00 78.75 363 ILE A CA 1
ATOM 2694 C C . ILE A 1 363 ? 41.304 0.404 -41.386 1.00 78.75 363 ILE A C 1
ATOM 2696 O O . ILE A 1 363 ? 42.137 0.152 -40.517 1.00 78.75 363 ILE A O 1
ATOM 2700 N N . THR A 1 364 ? 41.413 -0.030 -42.641 1.00 75.38 364 THR A N 1
ATOM 2701 C CA . THR A 1 364 ? 42.592 -0.753 -43.136 1.00 75.38 364 THR A CA 1
ATOM 2702 C C . THR A 1 364 ? 43.330 0.110 -44.146 1.00 75.38 364 THR A C 1
ATOM 2704 O O . THR A 1 364 ? 42.789 0.431 -45.207 1.00 75.38 364 THR A O 1
ATOM 2707 N N . ASP A 1 365 ? 44.577 0.460 -43.841 1.00 72.12 365 ASP A N 1
ATOM 2708 C CA . ASP A 1 365 ? 45.465 1.079 -44.821 1.00 72.12 365 ASP A CA 1
ATOM 2709 C C . ASP A 1 365 ? 45.940 0.020 -45.816 1.00 72.12 365 ASP A C 1
ATOM 2711 O O . ASP A 1 365 ? 46.465 -1.030 -45.432 1.00 72.12 365 ASP A O 1
ATOM 2715 N N . ILE A 1 366 ? 45.771 0.286 -47.112 1.00 69.38 366 ILE A N 1
ATOM 2716 C CA . ILE A 1 366 ? 46.321 -0.599 -48.134 1.00 69.38 366 ILE A CA 1
ATOM 2717 C C . ILE A 1 366 ? 47.800 -0.261 -48.307 1.00 69.38 366 ILE A C 1
ATOM 2719 O O . ILE A 1 366 ? 48.159 0.747 -48.924 1.00 69.38 366 ILE A O 1
ATOM 2723 N N . GLU A 1 367 ? 48.678 -1.121 -47.793 1.00 68.56 367 GLU A N 1
ATOM 2724 C CA . GLU A 1 367 ? 50.115 -0.957 -48.001 1.00 68.56 367 GLU A CA 1
ATOM 2725 C C . GLU A 1 367 ? 50.456 -0.893 -49.501 1.00 68.56 367 GLU A C 1
ATOM 2727 O O . GLU A 1 367 ? 50.134 -1.785 -50.288 1.00 68.56 367 GLU A O 1
ATOM 2732 N N . GLY A 1 368 ? 51.144 0.181 -49.901 1.00 63.22 368 GLY A N 1
ATOM 2733 C CA . GLY A 1 368 ? 51.697 0.342 -51.247 1.00 63.22 368 GLY A CA 1
ATOM 2734 C C . GLY A 1 368 ? 50.769 0.969 -52.291 1.00 63.22 368 GLY A C 1
ATOM 2735 O O . GLY A 1 368 ? 51.234 1.208 -53.406 1.00 63.22 368 GLY A O 1
ATOM 2736 N N . ILE A 1 369 ? 49.512 1.291 -51.957 1.00 63.88 369 ILE A N 1
ATOM 2737 C CA . ILE A 1 369 ? 48.613 2.037 -52.851 1.00 63.88 369 ILE A CA 1
ATOM 2738 C C . ILE A 1 369 ? 48.413 3.456 -52.313 1.00 63.88 369 ILE A C 1
ATOM 2740 O O . ILE A 1 369 ? 47.917 3.655 -51.205 1.00 63.88 369 ILE A O 1
ATOM 2744 N N . THR A 1 370 ? 48.795 4.453 -53.114 1.00 66.75 370 THR A N 1
ATOM 2745 C CA . THR A 1 370 ? 48.633 5.872 -52.784 1.00 66.75 370 THR A CA 1
ATOM 2746 C C . THR A 1 370 ? 47.904 6.624 -53.896 1.00 66.75 370 THR A C 1
ATOM 2748 O O . THR A 1 370 ? 48.100 6.349 -55.080 1.00 66.75 370 THR A O 1
ATOM 2751 N N . ALA A 1 371 ? 47.078 7.594 -53.510 1.00 61.03 371 ALA A N 1
ATOM 2752 C CA . ALA A 1 371 ? 46.538 8.628 -54.390 1.00 61.03 371 ALA A CA 1
ATOM 2753 C C . ALA A 1 371 ? 47.088 9.976 -53.903 1.00 61.03 371 ALA A C 1
ATOM 2755 O O . ALA A 1 371 ? 47.055 10.253 -52.705 1.00 61.03 371 ALA A O 1
ATOM 2756 N N . ASP A 1 372 ? 47.680 10.780 -54.790 1.00 74.62 372 ASP A N 1
ATOM 2757 C CA . ASP A 1 372 ? 48.327 12.058 -54.440 1.00 74.62 372 ASP A CA 1
ATOM 2758 C C . ASP A 1 372 ? 49.318 11.971 -53.258 1.00 74.62 372 ASP A C 1
ATOM 2760 O O . ASP A 1 372 ? 49.347 12.825 -52.371 1.00 74.62 372 ASP A O 1
ATOM 2764 N N . ASN A 1 373 ? 50.140 10.914 -53.225 1.00 73.00 373 ASN A N 1
ATOM 2765 C CA . ASN A 1 373 ? 51.088 10.617 -52.140 1.00 73.00 373 ASN A CA 1
ATOM 2766 C C . ASN A 1 373 ? 50.458 10.401 -50.746 1.00 73.00 373 ASN A C 1
ATOM 2768 O O . ASN A 1 373 ? 51.187 10.378 -49.752 1.00 73.00 373 ASN A O 1
ATOM 2772 N N . LYS A 1 374 ? 49.141 10.190 -50.651 1.00 69.12 374 LYS A N 1
ATOM 2773 C CA . LYS A 1 374 ? 48.463 9.768 -49.419 1.00 69.12 374 LYS A CA 1
ATOM 2774 C C . LYS A 1 374 ? 48.073 8.288 -49.507 1.00 69.12 374 LYS A C 1
ATOM 2776 O O . LYS A 1 374 ? 47.648 7.857 -50.581 1.00 69.12 374 LYS A O 1
ATOM 2781 N N . PRO A 1 375 ? 48.247 7.498 -48.431 1.00 68.88 375 PRO A N 1
ATOM 2782 C CA . PRO A 1 375 ? 47.784 6.113 -48.400 1.00 68.88 375 PRO A CA 1
ATOM 2783 C C . PRO A 1 375 ? 46.275 6.058 -48.641 1.00 68.88 375 PRO A C 1
ATOM 2785 O O . PRO A 1 375 ? 45.534 6.914 -48.155 1.00 68.88 375 PRO A O 1
ATOM 2788 N N . ILE A 1 376 ? 45.836 5.078 -49.432 1.00 72.12 376 ILE A N 1
ATOM 2789 C CA . ILE A 1 376 ? 44.411 4.784 -49.573 1.00 72.12 376 ILE A CA 1
ATOM 2790 C C . ILE A 1 376 ? 43.983 3.940 -48.378 1.00 72.12 376 ILE A C 1
ATOM 2792 O O . ILE A 1 376 ? 44.569 2.892 -48.097 1.00 72.12 376 ILE A O 1
ATOM 2796 N N . THR A 1 377 ? 42.921 4.387 -47.725 1.00 71.62 377 THR A N 1
ATOM 2797 C CA . THR A 1 377 ? 42.332 3.730 -46.568 1.00 71.62 377 THR A CA 1
ATOM 2798 C C . THR A 1 377 ? 40.975 3.148 -46.959 1.00 71.62 377 THR A C 1
ATOM 2800 O O . THR A 1 377 ? 40.154 3.843 -47.557 1.00 71.62 377 THR A O 1
ATOM 2803 N N . ILE A 1 378 ? 40.734 1.871 -46.651 1.00 72.69 378 ILE A N 1
ATOM 2804 C CA . ILE A 1 378 ? 39.427 1.225 -46.833 1.00 72.69 378 ILE A CA 1
ATOM 2805 C C . ILE A 1 378 ? 38.700 1.218 -45.492 1.00 72.69 378 ILE A C 1
ATOM 2807 O O . ILE A 1 378 ? 39.235 0.727 -44.496 1.00 72.69 378 ILE A O 1
ATOM 2811 N N . ILE A 1 379 ? 37.460 1.703 -45.498 1.00 77.75 379 ILE A N 1
ATOM 2812 C CA . ILE A 1 379 ? 36.507 1.509 -44.407 1.00 77.75 379 ILE A CA 1
ATOM 2813 C C . ILE A 1 379 ? 35.711 0.240 -44.718 1.00 77.75 379 ILE A C 1
ATOM 2815 O O . ILE A 1 379 ? 35.088 0.145 -45.774 1.00 77.75 379 ILE A O 1
ATOM 2819 N N . SER A 1 380 ? 35.767 -0.753 -43.833 1.00 80.81 380 SER A N 1
ATOM 2820 C CA . SER A 1 380 ? 34.992 -1.997 -43.949 1.00 80.81 380 SER A CA 1
ATOM 2821 C C . SER A 1 380 ? 34.173 -2.223 -42.687 1.00 80.81 380 SER A C 1
ATOM 2823 O O . SER A 1 380 ? 34.625 -1.877 -41.597 1.00 80.81 380 SER A O 1
ATOM 2825 N N . THR A 1 381 ? 32.991 -2.821 -42.817 1.00 85.12 381 THR A N 1
ATOM 2826 C CA . THR A 1 381 ? 32.202 -3.268 -41.666 1.00 85.12 381 THR A CA 1
ATOM 2827 C C . THR A 1 381 ? 32.618 -4.667 -41.226 1.00 85.12 381 THR A C 1
ATOM 2829 O O . THR A 1 381 ? 32.948 -5.528 -42.045 1.00 85.12 381 THR A O 1
ATOM 2832 N N . VAL A 1 382 ? 32.602 -4.893 -39.918 1.00 86.88 382 VAL A N 1
ATOM 2833 C CA . VAL A 1 382 ? 32.829 -6.186 -39.281 1.00 86.88 382 VAL A CA 1
ATOM 2834 C C . VAL A 1 382 ? 31.666 -6.449 -38.337 1.00 86.88 382 VAL A C 1
ATOM 2836 O O . VAL A 1 382 ? 31.356 -5.645 -37.461 1.00 86.88 382 VAL A O 1
ATOM 2839 N N . ASP A 1 383 ? 31.022 -7.593 -38.530 1.00 87.19 383 ASP A N 1
ATOM 2840 C CA . ASP A 1 383 ? 29.947 -8.077 -37.669 1.00 87.19 383 ASP A CA 1
ATOM 2841 C C . ASP A 1 383 ? 30.557 -8.832 -36.473 1.00 87.19 383 ASP A C 1
ATOM 2843 O O . ASP A 1 383 ? 30.644 -10.064 -36.454 1.00 87.19 383 ASP A O 1
ATOM 2847 N N . GLU A 1 384 ? 31.098 -8.077 -35.510 1.00 91.44 384 GLU A N 1
ATOM 2848 C CA . GLU A 1 384 ? 31.525 -8.628 -34.222 1.00 91.44 384 GLU A CA 1
ATOM 2849 C C . GLU A 1 384 ? 30.304 -8.802 -33.313 1.00 91.44 384 GLU A C 1
ATOM 2851 O O . GLU A 1 384 ? 29.630 -7.845 -32.947 1.00 91.44 384 GLU A O 1
ATOM 2856 N N . GLN A 1 385 ? 30.050 -10.035 -32.885 1.00 93.12 385 GLN A N 1
ATOM 2857 C CA . GLN A 1 385 ? 28.934 -10.331 -31.993 1.00 93.12 385 GLN A CA 1
ATOM 2858 C C . GLN A 1 385 ? 29.265 -9.922 -30.550 1.00 93.12 385 GLN A C 1
ATOM 2860 O O . GLN A 1 385 ? 30.206 -10.437 -29.934 1.00 93.12 385 GLN A O 1
ATOM 2865 N N . LEU A 1 386 ? 28.462 -9.019 -29.984 1.00 94.50 386 LEU A N 1
ATOM 2866 C CA . LEU A 1 386 ? 28.554 -8.613 -28.582 1.00 94.50 386 LEU A CA 1
ATOM 2867 C C . LEU A 1 386 ? 27.801 -9.606 -27.690 1.00 94.50 386 LEU A C 1
ATOM 2869 O O . LEU A 1 386 ? 26.591 -9.796 -27.803 1.00 94.50 386 LEU A O 1
ATOM 2873 N N . THR A 1 387 ? 28.522 -10.253 -26.778 1.00 94.19 387 THR A N 1
ATOM 2874 C CA . THR A 1 387 ? 27.996 -11.295 -25.885 1.00 94.19 387 THR A CA 1
ATOM 2875 C C . THR A 1 387 ? 28.472 -11.073 -24.453 1.00 94.19 387 THR A C 1
ATOM 2877 O O . THR A 1 387 ? 29.364 -10.268 -24.191 1.00 94.19 387 THR A O 1
ATOM 2880 N N . ALA A 1 388 ? 27.931 -11.829 -23.497 1.00 90.06 388 ALA A N 1
ATOM 2881 C CA . ALA A 1 388 ? 28.411 -11.797 -22.114 1.00 90.06 388 ALA A CA 1
ATOM 2882 C C . ALA A 1 388 ? 29.855 -12.326 -21.935 1.00 90.06 388 ALA A C 1
ATOM 2884 O O . ALA A 1 388 ? 30.403 -12.228 -20.840 1.00 90.06 388 ALA A O 1
ATOM 2885 N N . GLU A 1 389 ? 30.476 -12.898 -22.976 1.00 92.31 389 GLU A N 1
ATOM 2886 C CA . GLU A 1 389 ? 31.862 -13.386 -22.927 1.00 92.31 389 GLU A CA 1
ATOM 2887 C C . GLU A 1 389 ? 32.893 -12.279 -23.207 1.00 92.31 389 GLU A C 1
ATOM 2889 O O . GLU A 1 389 ? 33.968 -12.281 -22.607 1.00 92.31 389 GLU A O 1
ATOM 2894 N N . ASN A 1 390 ? 32.574 -11.329 -24.096 1.00 94.38 390 ASN A N 1
ATOM 2895 C CA . ASN A 1 390 ? 33.455 -10.221 -24.504 1.00 94.38 390 ASN A CA 1
ATOM 2896 C C . ASN A 1 390 ? 32.982 -8.842 -24.011 1.00 94.38 390 ASN A C 1
ATOM 2898 O O . ASN A 1 390 ? 33.674 -7.847 -24.221 1.00 94.38 390 ASN A O 1
ATOM 2902 N N . THR A 1 391 ? 31.846 -8.775 -23.320 1.00 95.38 391 THR A N 1
ATOM 2903 C CA . THR A 1 391 ? 31.341 -7.556 -22.675 1.00 95.38 391 THR A CA 1
ATOM 2904 C C . THR A 1 391 ? 31.104 -7.792 -21.192 1.00 95.38 391 THR A C 1
ATOM 2906 O O . THR A 1 391 ? 31.018 -8.933 -20.735 1.00 95.38 391 THR A O 1
ATOM 2909 N N . ARG A 1 392 ? 31.000 -6.712 -20.413 1.00 94.62 392 ARG A N 1
ATOM 2910 C CA . ARG A 1 392 ? 30.596 -6.790 -19.003 1.00 94.62 392 ARG A CA 1
ATOM 2911 C C . ARG A 1 392 ? 29.613 -5.681 -18.685 1.00 94.62 392 ARG A C 1
ATOM 2913 O O . ARG A 1 392 ? 29.782 -4.562 -19.150 1.00 94.62 392 ARG A O 1
ATOM 2920 N N . ILE A 1 393 ? 28.632 -5.978 -17.840 1.00 95.94 393 ILE A N 1
ATOM 2921 C CA . ILE A 1 393 ? 27.762 -4.955 -17.260 1.00 95.94 393 ILE A CA 1
ATOM 2922 C C . ILE A 1 393 ? 28.030 -4.797 -15.770 1.00 95.94 393 ILE A C 1
ATOM 2924 O O . ILE A 1 393 ? 28.312 -5.774 -15.074 1.00 95.94 393 ILE A O 1
ATOM 2928 N N . THR A 1 394 ? 27.892 -3.572 -15.275 1.00 96.81 394 THR A N 1
ATOM 2929 C CA . THR A 1 394 ? 27.809 -3.289 -13.838 1.00 96.81 394 THR A CA 1
ATOM 2930 C C . THR A 1 394 ? 26.420 -2.760 -13.540 1.00 96.81 394 THR A C 1
ATOM 2932 O O . THR A 1 394 ? 26.045 -1.728 -14.079 1.00 96.81 394 THR A O 1
ATOM 2935 N N . LEU A 1 395 ? 25.660 -3.450 -12.690 1.00 96.75 395 LEU A N 1
ATOM 2936 C CA . LEU A 1 395 ? 24.321 -3.033 -12.270 1.00 96.75 395 LEU A CA 1
ATOM 2937 C C . LEU A 1 395 ? 24.343 -2.464 -10.846 1.00 96.75 395 LEU A C 1
ATOM 2939 O O . LEU A 1 395 ? 25.044 -2.977 -9.970 1.00 96.75 395 LEU A O 1
ATOM 2943 N N . LYS A 1 396 ? 23.539 -1.424 -10.608 1.00 92.56 396 LYS A N 1
ATOM 2944 C CA . LYS A 1 396 ? 23.357 -0.771 -9.308 1.00 92.56 396 LYS A CA 1
ATOM 2945 C C . LYS A 1 396 ? 21.871 -0.682 -8.959 1.00 92.56 396 LYS A C 1
ATOM 2947 O O . LYS A 1 396 ? 21.110 0.019 -9.626 1.00 92.56 396 LYS A O 1
ATOM 2952 N N . SER A 1 397 ? 21.491 -1.392 -7.900 1.00 90.00 397 SER A N 1
ATOM 2953 C CA . SER A 1 397 ? 20.181 -1.348 -7.244 1.00 90.00 397 SER A CA 1
ATOM 2954 C C . SER A 1 397 ? 20.277 -2.067 -5.893 1.00 90.00 397 SER A C 1
ATOM 2956 O O . SER A 1 397 ? 21.023 -3.041 -5.778 1.00 90.00 397 SER A O 1
ATOM 2958 N N . ASP A 1 398 ? 19.509 -1.620 -4.898 1.00 88.25 398 ASP A N 1
ATOM 2959 C CA . ASP A 1 398 ? 19.454 -2.243 -3.564 1.00 88.25 398 ASP A CA 1
ATOM 2960 C C . ASP A 1 398 ? 18.819 -3.644 -3.595 1.00 88.25 398 ASP A C 1
ATOM 2962 O O . ASP A 1 398 ? 19.009 -4.457 -2.689 1.00 88.25 398 ASP A O 1
ATOM 2966 N N . PHE A 1 399 ? 18.112 -3.956 -4.682 1.00 90.69 399 PHE A N 1
ATOM 2967 C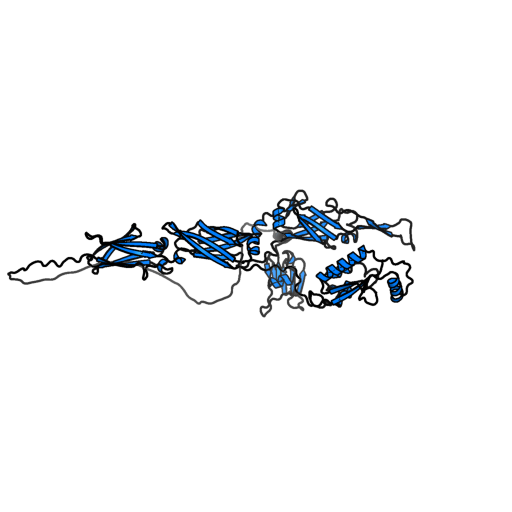 CA . PHE A 1 399 ? 17.386 -5.208 -4.882 1.00 90.69 399 PHE A CA 1
ATOM 2968 C C . PHE A 1 399 ? 18.163 -6.216 -5.725 1.00 90.69 399 PHE A C 1
ATOM 2970 O O . PHE A 1 399 ? 17.586 -7.148 -6.283 1.00 90.69 399 PHE A O 1
ATOM 2977 N N . LEU A 1 400 ? 19.480 -6.029 -5.839 1.00 93.38 400 LEU A N 1
ATOM 2978 C CA . LEU A 1 400 ? 20.384 -6.933 -6.534 1.00 93.38 400 LEU A CA 1
ATOM 2979 C C . LEU A 1 400 ? 21.511 -7.381 -5.606 1.00 93.38 400 LEU A C 1
ATOM 2981 O O . LEU A 1 400 ? 21.979 -6.649 -4.740 1.00 93.38 400 LEU A O 1
ATOM 2985 N N . SER A 1 401 ? 21.993 -8.596 -5.825 1.00 92.94 401 SER A N 1
ATOM 2986 C CA . SER A 1 401 ? 23.189 -9.124 -5.175 1.00 92.94 401 SER A CA 1
ATOM 2987 C C . SER A 1 401 ? 24.122 -9.721 -6.219 1.00 92.94 401 SER A C 1
ATOM 2989 O O . SER A 1 401 ? 23.670 -10.408 -7.131 1.00 92.94 401 SER A O 1
ATOM 2991 N N . LEU A 1 402 ? 25.424 -9.464 -6.105 1.00 93.31 402 LEU A N 1
ATOM 2992 C CA . LEU A 1 402 ? 26.421 -10.065 -6.988 1.00 93.31 402 LEU A CA 1
ATOM 2993 C C . LEU A 1 402 ? 26.867 -11.413 -6.404 1.00 93.31 402 LEU A C 1
ATOM 2995 O O . LEU A 1 402 ? 27.390 -11.461 -5.289 1.00 93.31 402 LEU A O 1
ATOM 2999 N N . LYS A 1 403 ? 26.656 -12.502 -7.147 1.00 90.81 403 LYS A N 1
ATOM 3000 C CA . LYS A 1 403 ? 27.069 -13.868 -6.787 1.00 90.81 403 LYS A CA 1
ATOM 3001 C C . LYS A 1 403 ? 27.627 -14.553 -8.026 1.00 90.81 403 LYS A C 1
ATOM 3003 O O . LYS A 1 403 ? 27.050 -14.425 -9.095 1.00 90.81 403 LYS A O 1
ATOM 3008 N N . ASP A 1 404 ? 28.758 -15.241 -7.899 1.00 87.62 404 ASP A N 1
ATOM 3009 C CA . ASP A 1 404 ? 29.371 -16.000 -9.002 1.00 87.62 404 ASP A CA 1
ATOM 3010 C C . ASP A 1 404 ? 29.516 -15.197 -10.318 1.00 87.62 404 ASP A C 1
ATOM 3012 O O . ASP A 1 404 ? 29.270 -15.707 -11.407 1.00 87.62 404 ASP A O 1
ATOM 3016 N N . ASN A 1 405 ? 29.917 -13.920 -10.217 1.00 85.81 405 ASN A N 1
ATOM 3017 C CA . ASN A 1 405 ? 30.022 -12.956 -11.329 1.00 85.81 405 ASN A CA 1
ATOM 3018 C C . ASN A 1 405 ? 28.709 -12.644 -12.079 1.00 85.81 405 ASN A C 1
ATOM 3020 O O . ASN A 1 405 ? 28.757 -12.023 -13.138 1.00 85.81 405 ASN A O 1
ATOM 3024 N N . ALA A 1 406 ? 27.551 -13.004 -11.528 1.00 92.94 406 ALA A N 1
ATOM 3025 C CA . ALA A 1 406 ? 26.240 -12.646 -12.051 1.00 92.94 406 ALA A CA 1
ATOM 3026 C C . ALA A 1 406 ? 25.443 -11.831 -11.025 1.00 92.94 406 ALA A C 1
ATOM 3028 O O . ALA A 1 406 ? 25.537 -12.035 -9.811 1.00 92.94 406 ALA A O 1
ATOM 3029 N N . TYR A 1 407 ? 24.639 -10.888 -11.510 1.00 96.19 407 TYR A N 1
ATOM 3030 C CA . TYR A 1 407 ? 23.684 -10.178 -10.665 1.00 96.19 407 TYR A CA 1
ATOM 3031 C C . TYR A 1 407 ? 22.444 -11.045 -10.470 1.00 96.19 407 TYR A C 1
ATOM 3033 O O . TYR A 1 407 ? 21.855 -11.512 -11.439 1.00 96.19 407 TYR A O 1
ATOM 3041 N N . HIS A 1 408 ? 22.042 -11.252 -9.222 1.00 95.88 408 HIS A N 1
ATOM 3042 C CA . HIS A 1 408 ? 20.831 -11.965 -8.838 1.00 95.88 408 HIS A CA 1
ATOM 3043 C C . HIS A 1 408 ? 19.841 -11.010 -8.193 1.00 95.88 408 HIS A C 1
ATOM 3045 O O . HIS A 1 408 ? 20.241 -10.146 -7.410 1.00 95.88 408 HIS A O 1
ATOM 3051 N N . VAL A 1 409 ? 18.556 -11.213 -8.464 1.00 95.00 409 VAL A N 1
ATOM 3052 C CA . VAL A 1 409 ? 17.491 -10.458 -7.803 1.00 95.00 409 VAL A CA 1
ATOM 3053 C C . VAL A 1 409 ? 17.435 -10.809 -6.313 1.00 95.00 409 VAL A C 1
ATOM 3055 O O . VAL A 1 409 ? 17.590 -11.970 -5.932 1.00 95.00 409 VAL A O 1
ATOM 3058 N N . ASN A 1 410 ? 17.247 -9.788 -5.484 1.00 90.31 410 ASN A N 1
ATOM 3059 C CA . ASN A 1 410 ? 17.036 -9.861 -4.045 1.00 90.31 410 ASN A CA 1
ATOM 3060 C C . ASN A 1 410 ? 15.836 -8.975 -3.693 1.00 90.31 410 ASN A C 1
ATOM 3062 O O . ASN A 1 410 ? 15.985 -7.787 -3.408 1.00 90.31 410 ASN A O 1
ATOM 3066 N N . SER A 1 411 ? 14.639 -9.546 -3.755 1.00 84.50 411 SER A N 1
ATOM 3067 C CA . SER A 1 411 ? 13.385 -8.796 -3.637 1.00 84.50 411 SER A CA 1
ATOM 3068 C C . SER A 1 411 ? 12.752 -8.886 -2.250 1.00 84.50 411 SER A C 1
ATOM 3070 O O . SER A 1 411 ? 11.597 -8.504 -2.092 1.00 84.50 411 SER A O 1
ATOM 3072 N N . ALA A 1 412 ? 13.457 -9.412 -1.245 1.00 77.00 412 ALA A N 1
ATOM 3073 C CA . ALA A 1 412 ? 12.880 -9.676 0.076 1.00 77.00 412 ALA A CA 1
ATOM 3074 C C . ALA A 1 412 ? 12.267 -8.425 0.734 1.00 77.00 412 ALA A C 1
ATOM 3076 O O . ALA A 1 412 ? 11.261 -8.531 1.423 1.00 77.00 412 ALA A O 1
ATOM 3077 N N . ALA A 1 413 ? 12.845 -7.246 0.488 1.00 72.31 413 ALA A N 1
ATOM 3078 C CA . ALA A 1 413 ? 12.334 -5.971 0.993 1.00 72.31 413 ALA A CA 1
ATOM 3079 C C . ALA A 1 413 ? 11.187 -5.378 0.146 1.00 72.31 413 ALA A C 1
ATOM 3081 O O . ALA A 1 413 ? 10.550 -4.432 0.586 1.00 72.31 413 ALA A O 1
ATOM 3082 N N . LEU A 1 414 ? 10.911 -5.918 -1.049 1.00 74.19 414 LEU A N 1
ATOM 3083 C CA . LEU A 1 414 ? 9.907 -5.376 -1.974 1.00 74.19 414 LEU A CA 1
ATOM 3084 C C . LEU A 1 414 ? 8.485 -5.866 -1.694 1.00 74.19 414 LEU A C 1
ATOM 3086 O O . LEU A 1 414 ? 7.541 -5.191 -2.087 1.00 74.19 414 LEU A O 1
ATOM 3090 N N . ASP A 1 415 ? 8.310 -7.028 -1.054 1.00 69.44 415 ASP A N 1
ATOM 3091 C CA . ASP A 1 415 ? 6.965 -7.577 -0.805 1.00 69.44 415 ASP A CA 1
ATOM 3092 C C . ASP A 1 415 ? 6.187 -6.753 0.234 1.00 69.44 415 ASP A C 1
ATOM 3094 O O . ASP A 1 415 ? 4.961 -6.671 0.170 1.00 69.44 415 ASP A O 1
ATOM 3098 N N . ASP A 1 416 ? 6.899 -6.100 1.157 1.00 65.81 416 ASP A N 1
ATOM 3099 C CA . ASP A 1 416 ? 6.317 -5.177 2.137 1.00 65.81 416 ASP A CA 1
ATOM 3100 C C . ASP A 1 416 ? 5.869 -3.851 1.512 1.00 65.81 416 ASP A C 1
ATOM 3102 O O . ASP A 1 416 ? 4.883 -3.275 1.969 1.00 65.81 416 ASP A O 1
ATOM 3106 N N . ASP A 1 417 ? 6.509 -3.422 0.425 1.00 67.38 417 ASP A N 1
ATOM 3107 C CA . ASP A 1 417 ? 6.148 -2.192 -0.281 1.00 67.38 417 ASP A CA 1
ATOM 3108 C C . ASP A 1 417 ? 4.915 -2.339 -1.188 1.00 67.38 417 ASP A C 1
ATOM 3110 O O . ASP A 1 417 ? 4.386 -1.342 -1.674 1.00 67.38 417 ASP A O 1
ATOM 3114 N N . LEU A 1 418 ? 4.457 -3.565 -1.460 1.00 72.94 418 LEU A N 1
ATOM 3115 C CA . LEU A 1 418 ? 3.272 -3.805 -2.295 1.00 72.94 418 LEU A CA 1
ATOM 3116 C C . LEU A 1 418 ? 1.952 -3.668 -1.529 1.00 72.94 418 LEU A C 1
ATOM 3118 O O . LEU A 1 418 ? 0.874 -3.855 -2.107 1.00 72.94 418 LEU A O 1
ATOM 3122 N N . ASP A 1 419 ? 2.027 -3.372 -0.232 1.00 80.00 419 ASP A N 1
ATOM 3123 C CA . ASP A 1 419 ? 0.898 -3.487 0.671 1.00 80.00 419 ASP A CA 1
ATOM 3124 C C . ASP A 1 419 ? 0.553 -2.158 1.335 1.00 80.00 419 ASP A C 1
ATOM 3126 O O . ASP A 1 419 ? 1.395 -1.398 1.801 1.00 80.00 419 ASP A O 1
ATOM 3130 N N . THR A 1 420 ? -0.744 -1.911 1.433 1.00 82.75 420 THR A N 1
ATOM 3131 C CA . THR A 1 420 ? -1.320 -0.776 2.136 1.00 82.75 420 THR A CA 1
ATOM 3132 C C . THR A 1 420 ? -1.921 -1.270 3.446 1.00 82.75 420 THR A C 1
ATOM 3134 O O . THR A 1 420 ? -2.574 -2.314 3.501 1.00 82.75 420 THR A O 1
ATOM 3137 N N . PHE A 1 421 ? -1.744 -0.510 4.524 1.00 88.25 421 PHE A N 1
ATOM 3138 C CA . PHE A 1 421 ? -2.424 -0.788 5.787 1.00 88.25 421 PHE A CA 1
ATOM 3139 C C . PHE A 1 421 ? -3.732 -0.006 5.884 1.00 88.25 421 PHE A C 1
ATOM 3141 O O . PHE A 1 421 ? -3.775 1.201 5.649 1.00 88.25 421 PHE A O 1
ATOM 3148 N N . ILE A 1 422 ? -4.798 -0.692 6.282 1.00 92.19 422 ILE A N 1
ATOM 3149 C CA . ILE A 1 422 ? -6.067 -0.082 6.680 1.00 92.19 422 ILE A CA 1
ATOM 3150 C C . ILE A 1 422 ? -6.135 -0.152 8.197 1.00 92.19 422 ILE A C 1
ATOM 3152 O O . ILE A 1 422 ? -6.022 -1.237 8.769 1.00 92.19 422 ILE A O 1
ATOM 3156 N N . SER A 1 423 ? -6.330 0.991 8.847 1.00 94.38 423 SER A N 1
ATOM 3157 C CA . SER A 1 423 ? -6.361 1.084 10.305 1.00 94.38 423 SER A CA 1
ATOM 3158 C C . SER A 1 423 ? -7.590 1.819 10.813 1.00 94.38 423 SER A C 1
ATOM 3160 O O . SER A 1 423 ? -8.197 2.640 10.118 1.00 94.38 423 SER A O 1
ATOM 3162 N N . GLY A 1 424 ? -7.960 1.519 12.050 1.00 96.31 424 GLY A N 1
ATOM 3163 C CA . GLY A 1 424 ? -9.126 2.107 12.678 1.00 96.31 424 GLY A CA 1
ATOM 3164 C C . GLY A 1 424 ? -9.173 1.918 14.183 1.00 96.31 424 GLY A C 1
ATOM 3165 O O . GLY A 1 424 ? -8.259 1.374 14.804 1.00 96.31 424 GLY A O 1
ATOM 3166 N N . LYS A 1 425 ? -10.267 2.390 14.772 1.00 97.50 425 LYS A N 1
ATOM 3167 C CA . LYS A 1 425 ? -10.560 2.300 16.202 1.00 97.50 425 LYS A CA 1
ATOM 3168 C C . LYS A 1 425 ? -11.871 1.574 16.426 1.00 97.50 425 LYS A C 1
ATOM 3170 O O . LYS A 1 425 ? -12.791 1.663 15.615 1.00 97.50 425 LYS A O 1
ATOM 3175 N N . VAL A 1 426 ? -11.962 0.899 17.559 1.00 97.94 426 VAL A N 1
ATOM 3176 C CA . VAL A 1 426 ? -13.198 0.297 18.049 1.00 97.94 426 VAL A CA 1
ATOM 3177 C C . VAL A 1 426 ? -13.500 0.796 19.456 1.00 97.94 426 VAL A C 1
ATOM 3179 O O . VAL A 1 426 ? -12.613 1.236 20.183 1.00 97.94 426 VAL A O 1
ATOM 3182 N N . SER A 1 427 ? -14.767 0.768 19.850 1.00 95.12 427 SER A N 1
ATOM 3183 C CA . SER A 1 427 ? -15.179 1.092 21.220 1.00 95.12 427 SER A CA 1
ATOM 3184 C C . SER A 1 427 ? -16.539 0.481 21.541 1.00 95.12 427 SER A C 1
ATOM 3186 O O . SER A 1 427 ? -17.234 0.028 20.639 1.00 95.12 427 SER A O 1
ATOM 3188 N N . GLY A 1 428 ? -16.927 0.473 22.814 1.00 94.50 428 GLY A N 1
ATOM 3189 C CA . GLY A 1 428 ? -18.240 0.004 23.265 1.00 94.50 428 GLY A CA 1
ATOM 3190 C C . GLY A 1 428 ? -18.145 -1.077 24.337 1.00 94.50 428 GLY A C 1
ATOM 3191 O O . GLY A 1 428 ? -17.123 -1.745 24.475 1.00 94.50 428 GLY A O 1
ATOM 3192 N N . ALA A 1 429 ? -19.213 -1.229 25.119 1.00 94.25 429 ALA A N 1
ATOM 3193 C CA . ALA A 1 429 ? -19.238 -2.086 26.306 1.00 94.25 429 ALA A CA 1
ATOM 3194 C C . ALA A 1 429 ? -19.123 -3.591 25.998 1.00 94.25 429 ALA A C 1
ATOM 3196 O O . ALA A 1 429 ? -18.709 -4.365 26.860 1.00 94.25 429 ALA A O 1
ATOM 3197 N N . ALA A 1 430 ? -19.476 -4.013 24.781 1.00 94.81 430 ALA A N 1
ATOM 3198 C CA . ALA A 1 430 ? -19.354 -5.398 24.339 1.00 94.81 430 AL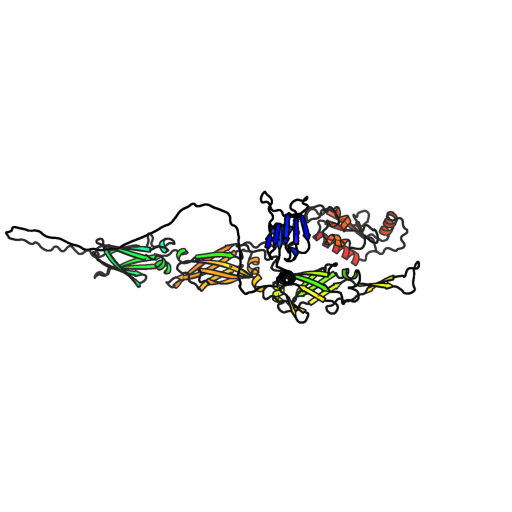A A CA 1
ATOM 3199 C C . ALA A 1 430 ? -18.014 -5.709 23.653 1.00 94.81 430 ALA A C 1
ATOM 3201 O O . ALA A 1 430 ? -17.730 -6.884 23.424 1.00 94.81 430 ALA A O 1
ATOM 3202 N N . VAL A 1 431 ? -17.216 -4.689 23.316 1.00 96.25 431 VAL A N 1
ATOM 3203 C CA . VAL A 1 431 ? -15.967 -4.851 22.561 1.00 96.25 431 VAL A CA 1
ATOM 3204 C C . VAL A 1 431 ? -14.850 -5.343 23.470 1.00 96.25 431 VAL A C 1
ATOM 3206 O O . VAL A 1 431 ? -14.617 -4.796 24.549 1.00 96.25 431 VAL A O 1
ATOM 3209 N N . LYS A 1 432 ? -14.135 -6.368 23.018 1.00 95.19 432 LYS A N 1
ATOM 3210 C CA . LYS A 1 432 ? -12.995 -6.974 23.709 1.00 95.19 432 LYS A CA 1
ATOM 3211 C C . LYS A 1 432 ? -11.814 -7.097 22.756 1.00 95.19 432 LYS A C 1
ATOM 3213 O O . LYS A 1 432 ? -11.973 -7.142 21.537 1.00 95.19 432 LYS A O 1
ATOM 3218 N N . THR A 1 433 ? -10.615 -7.182 23.321 1.00 96.69 433 THR A N 1
ATOM 3219 C CA . THR A 1 433 ? -9.426 -7.547 22.547 1.00 96.69 433 THR A CA 1
ATOM 3220 C C . THR A 1 433 ? -9.642 -8.926 21.924 1.00 96.69 433 THR A C 1
ATOM 3222 O O . THR A 1 433 ? -10.348 -9.764 22.486 1.00 96.69 433 THR A O 1
ATOM 3225 N N . GLN A 1 434 ? -9.063 -9.154 20.746 1.00 96.62 434 GLN A N 1
ATOM 3226 C CA . GLN A 1 434 ? -9.266 -10.361 19.936 1.00 96.62 434 GLN A CA 1
ATOM 3227 C C . GLN A 1 434 ? -10.664 -10.525 19.304 1.00 96.62 434 GLN A C 1
ATOM 3229 O O . GLN A 1 434 ? -10.877 -11.510 18.593 1.00 96.62 434 GLN A O 1
ATOM 3234 N N . ASP A 1 435 ? -11.603 -9.584 19.482 1.00 97.50 435 ASP A N 1
ATOM 3235 C CA . ASP A 1 435 ? -12.850 -9.596 18.705 1.00 97.50 435 ASP A CA 1
ATOM 3236 C C . ASP A 1 435 ? -12.542 -9.521 17.201 1.00 97.50 435 ASP A C 1
ATOM 3238 O O . ASP A 1 435 ? -11.630 -8.816 16.759 1.00 97.50 435 ASP A O 1
ATOM 3242 N N . ALA A 1 436 ? -13.301 -10.271 16.402 1.00 97.25 436 ALA A N 1
ATOM 3243 C CA . ALA A 1 436 ? -13.015 -10.450 14.985 1.00 97.25 436 ALA A CA 1
ATOM 3244 C C . ALA A 1 436 ? -13.457 -9.240 14.152 1.00 97.25 436 ALA A C 1
ATOM 3246 O O . ALA A 1 436 ? -14.600 -8.776 14.256 1.00 97.25 436 ALA A O 1
ATOM 3247 N N . ILE A 1 437 ? -12.577 -8.799 13.251 1.00 98.44 437 ILE A N 1
ATOM 3248 C CA . ILE A 1 437 ? -12.849 -7.754 12.266 1.00 98.44 437 ILE A CA 1
ATOM 3249 C C . ILE A 1 437 ? -12.641 -8.318 10.862 1.00 98.44 437 ILE A C 1
ATOM 3251 O O . ILE A 1 437 ? -11.608 -8.908 10.547 1.00 98.44 437 ILE A O 1
ATOM 3255 N N . VAL A 1 438 ? -13.630 -8.109 9.998 1.00 98.19 438 VAL A N 1
ATOM 3256 C CA . VAL A 1 438 ? -13.553 -8.432 8.570 1.00 98.19 438 VAL A CA 1
ATOM 3257 C C . VAL A 1 438 ? -13.511 -7.132 7.783 1.00 98.19 438 VAL A C 1
ATOM 3259 O O . VAL A 1 438 ? -14.409 -6.306 7.924 1.00 98.19 438 VAL A O 1
ATOM 3262 N N . VAL A 1 439 ? -12.493 -6.960 6.945 1.00 96.56 439 VAL A N 1
ATOM 3263 C CA . VAL A 1 439 ? -12.325 -5.795 6.069 1.00 96.56 439 VAL A CA 1
ATOM 3264 C C . VAL A 1 439 ? -12.515 -6.229 4.622 1.00 96.56 439 VAL A C 1
ATOM 3266 O O . VAL A 1 439 ? -11.918 -7.207 4.184 1.00 96.56 439 VAL A O 1
ATOM 3269 N N . THR A 1 440 ? -13.365 -5.529 3.878 1.00 93.25 440 THR A N 1
ATOM 3270 C CA . THR A 1 440 ? -13.658 -5.821 2.471 1.00 93.25 440 THR A CA 1
ATOM 3271 C C . THR A 1 440 ? -13.143 -4.692 1.588 1.00 93.25 440 THR A C 1
ATOM 3273 O O . THR A 1 440 ? -13.480 -3.534 1.826 1.00 93.25 440 THR A O 1
ATOM 3276 N N . VAL A 1 441 ? -12.351 -5.043 0.574 1.00 88.88 441 VAL A N 1
ATOM 3277 C CA . VAL A 1 441 ? -11.739 -4.127 -0.399 1.00 88.88 441 VAL A CA 1
ATOM 3278 C C . VAL A 1 441 ? -11.922 -4.715 -1.793 1.00 88.88 441 VAL A C 1
ATOM 3280 O O . VAL A 1 441 ? -11.509 -5.848 -2.024 1.00 88.88 441 VAL A O 1
ATOM 3283 N N . GLY A 1 442 ? -12.569 -3.997 -2.716 1.00 76.06 442 GLY A N 1
ATOM 3284 C CA . GLY A 1 442 ? -12.728 -4.468 -4.105 1.00 76.06 442 GLY A CA 1
ATOM 3285 C C . GLY A 1 442 ? -13.339 -5.870 -4.238 1.00 76.06 442 GLY A C 1
ATOM 3286 O O . GLY A 1 442 ? -12.958 -6.641 -5.113 1.00 76.06 442 GLY A O 1
ATOM 3287 N N . GLY A 1 443 ? -14.240 -6.243 -3.323 1.00 79.56 443 GLY A N 1
ATOM 3288 C CA . GLY A 1 443 ? -14.850 -7.577 -3.263 1.00 79.56 443 GLY A CA 1
ATOM 3289 C C . GLY A 1 443 ? -13.978 -8.677 -2.637 1.00 79.56 443 GLY A C 1
ATOM 3290 O O . GLY A 1 443 ? -14.467 -9.790 -2.441 1.00 79.56 443 GLY A O 1
ATOM 3291 N N . LYS A 1 444 ? -12.723 -8.390 -2.274 1.00 88.44 444 LYS A N 1
ATOM 3292 C CA . LYS A 1 444 ? -11.847 -9.285 -1.505 1.00 88.44 444 LYS A CA 1
ATOM 3293 C C . LYS A 1 444 ? -11.997 -9.050 -0.007 1.00 88.44 444 LYS A C 1
ATOM 3295 O O . LYS A 1 444 ? -12.210 -7.926 0.437 1.00 88.44 444 LYS A O 1
ATOM 3300 N N . THR A 1 445 ? -11.865 -10.119 0.774 1.00 93.81 445 THR A N 1
ATOM 3301 C CA . THR A 1 445 ? -12.006 -10.090 2.236 1.00 93.81 445 THR A CA 1
ATOM 3302 C C . THR A 1 445 ? -10.673 -10.329 2.930 1.00 93.81 445 THR A C 1
ATOM 3304 O O . THR A 1 445 ? -10.018 -11.340 2.679 1.00 93.81 445 THR A O 1
ATOM 3307 N N . TYR A 1 446 ? -10.346 -9.458 3.874 1.00 95.25 446 TYR A N 1
ATOM 3308 C CA . TYR A 1 446 ? -9.208 -9.545 4.778 1.00 95.25 446 TYR A CA 1
ATOM 3309 C C . TYR A 1 446 ? -9.719 -9.647 6.213 1.00 95.25 446 TYR A C 1
ATOM 3311 O O . TYR A 1 446 ? -10.829 -9.212 6.528 1.00 95.25 446 TYR A O 1
ATOM 3319 N N . GLN A 1 447 ? -8.924 -10.249 7.090 1.00 96.50 447 GLN A N 1
ATOM 3320 C CA . GLN A 1 447 ? -9.293 -10.456 8.485 1.00 96.50 447 GLN A CA 1
ATOM 3321 C C . GLN A 1 447 ? -8.222 -9.880 9.396 1.00 96.50 447 GLN A C 1
ATOM 3323 O O . GLN A 1 447 ? -7.029 -9.979 9.116 1.00 96.50 447 GLN A O 1
ATOM 3328 N N . THR A 1 448 ? -8.672 -9.289 10.492 1.00 98.00 448 THR A N 1
ATOM 3329 C CA . THR A 1 448 ? -7.832 -8.864 11.606 1.00 98.00 448 THR A CA 1
ATOM 3330 C C . THR A 1 448 ? -8.644 -8.972 12.896 1.00 98.00 448 THR A C 1
ATOM 3332 O O . THR A 1 448 ? -9.783 -9.452 12.894 1.00 98.00 448 THR A O 1
ATOM 3335 N N . VAL A 1 449 ? -8.063 -8.552 14.007 1.00 98.00 449 VAL A N 1
ATOM 3336 C CA . VAL A 1 449 ? -8.714 -8.547 15.314 1.00 98.00 449 VAL A CA 1
ATOM 3337 C C . VAL A 1 449 ? -8.556 -7.195 15.996 1.00 98.00 449 VAL A C 1
ATOM 3339 O O . VAL A 1 449 ? -7.749 -6.363 15.582 1.00 98.00 449 VAL A O 1
ATOM 3342 N N . VAL A 1 450 ? -9.338 -6.978 17.050 1.00 98.31 450 VAL A N 1
ATOM 3343 C CA . VAL A 1 450 ? -9.165 -5.842 17.957 1.00 98.31 450 VAL A CA 1
ATOM 3344 C C . VAL A 1 450 ? -7.868 -6.001 18.757 1.00 98.31 450 VAL A C 1
ATOM 3346 O O . VAL A 1 450 ? -7.684 -7.000 19.459 1.00 98.31 450 VAL A O 1
ATOM 3349 N N . ASN A 1 451 ? -6.992 -5.003 18.676 1.00 98.00 451 ASN A N 1
ATOM 3350 C CA . ASN A 1 451 ? -5.740 -4.923 19.427 1.00 98.00 451 ASN A CA 1
ATOM 3351 C C . ASN A 1 451 ? -5.971 -4.532 20.897 1.00 98.00 451 ASN A C 1
ATOM 3353 O O . ASN A 1 451 ? -7.043 -4.056 21.273 1.00 98.00 451 ASN A O 1
ATOM 3357 N N . ASP A 1 452 ? -4.931 -4.672 21.725 1.00 97.38 452 ASP A N 1
ATOM 3358 C CA . ASP A 1 452 ? -4.975 -4.347 23.161 1.00 97.38 452 ASP A CA 1
ATOM 3359 C C . ASP A 1 452 ? -5.284 -2.871 23.462 1.00 97.38 452 ASP A C 1
ATOM 3361 O O . ASP A 1 452 ? -5.823 -2.544 24.518 1.00 97.38 452 ASP A O 1
ATOM 3365 N N . ASP A 1 453 ? -4.981 -1.977 22.523 1.00 96.88 453 ASP A N 1
ATOM 3366 C CA . ASP A 1 453 ? -5.257 -0.541 22.598 1.00 96.88 453 ASP A CA 1
ATOM 3367 C C . ASP A 1 453 ? -6.603 -0.141 21.959 1.00 96.88 453 ASP A C 1
ATOM 3369 O O . ASP A 1 453 ? -6.855 1.045 21.739 1.00 96.88 453 ASP A O 1
ATOM 3373 N N . PHE A 1 454 ? -7.474 -1.116 21.664 1.00 97.31 454 PHE A N 1
ATOM 3374 C CA . PHE A 1 454 ? -8.759 -0.930 20.976 1.00 97.31 454 PHE A CA 1
ATOM 3375 C C . PHE A 1 454 ? -8.636 -0.290 19.581 1.00 97.31 454 PHE A C 1
ATOM 3377 O O . PHE A 1 454 ? -9.560 0.359 19.080 1.00 97.31 454 PHE A O 1
ATOM 3384 N N . THR A 1 455 ? -7.502 -0.504 18.917 1.00 97.88 455 THR A N 1
ATOM 3385 C CA . THR A 1 455 ? -7.333 -0.235 17.487 1.00 97.88 455 THR A CA 1
ATOM 3386 C C . THR A 1 455 ? -7.467 -1.514 16.665 1.00 97.88 455 THR A C 1
ATOM 3388 O O . THR A 1 455 ? -7.537 -2.621 17.202 1.00 97.88 455 THR A O 1
ATOM 3391 N N . PHE A 1 456 ? -7.496 -1.375 15.344 1.00 98.00 456 PHE A N 1
ATOM 3392 C CA . PHE A 1 456 ? -7.233 -2.477 14.429 1.00 98.00 456 PHE A CA 1
ATOM 3393 C C . PHE A 1 456 ? -6.344 -2.008 13.284 1.00 98.00 456 PHE A C 1
ATOM 3395 O O . PHE A 1 456 ? -6.349 -0.832 12.916 1.00 98.00 456 PHE A O 1
ATOM 3402 N N . SER A 1 457 ? -5.601 -2.947 12.708 1.00 96.00 457 SER A N 1
ATOM 3403 C CA . SER A 1 457 ? -4.841 -2.743 11.480 1.00 96.00 457 SER A CA 1
ATOM 3404 C C . SER A 1 457 ? -4.896 -4.013 10.642 1.00 96.00 457 SER A C 1
ATOM 3406 O O . SER A 1 457 ? -4.817 -5.121 11.181 1.00 96.00 457 SER A O 1
ATOM 3408 N N . VAL A 1 458 ? -5.071 -3.870 9.334 1.00 94.88 458 VAL A N 1
ATOM 3409 C CA . VAL A 1 458 ? -5.042 -4.980 8.383 1.00 94.88 458 VAL A CA 1
ATOM 3410 C C . VAL A 1 458 ? -4.175 -4.612 7.190 1.00 94.88 458 VAL A C 1
ATOM 3412 O O . VAL A 1 458 ? -4.261 -3.508 6.656 1.00 94.88 458 VAL A O 1
ATOM 3415 N N . ARG A 1 459 ? -3.326 -5.555 6.791 1.00 91.00 459 ARG A N 1
ATOM 3416 C CA . ARG A 1 459 ? -2.457 -5.458 5.621 1.00 91.00 459 ARG A CA 1
ATOM 3417 C C . ARG A 1 459 ? -3.234 -5.924 4.389 1.00 91.00 459 ARG A C 1
ATOM 3419 O O . ARG A 1 459 ? -3.768 -7.035 4.398 1.00 91.00 459 ARG A O 1
ATOM 3426 N N . VAL A 1 460 ? -3.317 -5.087 3.357 1.00 87.38 460 VAL A N 1
ATOM 3427 C CA . VAL A 1 460 ? -3.998 -5.390 2.087 1.00 87.38 460 VAL A CA 1
ATOM 3428 C C . VAL A 1 460 ? -3.064 -5.131 0.910 1.00 87.38 460 VAL A C 1
ATOM 3430 O O . VAL A 1 460 ? -2.237 -4.231 0.984 1.00 87.38 460 VAL A O 1
ATOM 3433 N N . ARG A 1 461 ? -3.194 -5.887 -0.187 1.00 83.19 461 ARG A N 1
ATOM 3434 C CA . ARG A 1 461 ? -2.419 -5.605 -1.408 1.00 83.19 461 ARG A CA 1
ATOM 3435 C C . ARG A 1 461 ? -2.873 -4.261 -1.986 1.00 83.19 461 ARG A C 1
ATOM 3437 O O . ARG A 1 461 ? -4.071 -4.081 -2.208 1.00 83.19 461 ARG A O 1
ATOM 3444 N N . THR A 1 462 ? -1.950 -3.348 -2.281 1.00 80.81 462 THR A N 1
ATOM 3445 C CA . THR A 1 462 ? -2.270 -2.034 -2.876 1.00 80.81 462 THR A CA 1
ATOM 3446 C C . THR A 1 462 ? -3.015 -2.193 -4.204 1.00 80.81 462 THR A C 1
ATOM 3448 O O . THR A 1 462 ? -4.038 -1.554 -4.435 1.00 80.81 462 THR A O 1
ATOM 3451 N N . ALA A 1 463 ? -2.626 -3.185 -5.004 1.00 76.44 463 ALA A N 1
ATOM 3452 C CA . ALA A 1 463 ? -3.268 -3.499 -6.277 1.00 76.44 463 ALA A CA 1
ATOM 3453 C C . ALA A 1 463 ? -4.743 -3.967 -6.159 1.00 76.44 463 ALA A C 1
ATOM 3455 O O . ALA A 1 463 ? -5.469 -3.990 -7.158 1.00 76.44 463 ALA A O 1
ATOM 3456 N N . ASP A 1 464 ? -5.194 -4.363 -4.960 1.00 81.00 464 ASP A N 1
ATOM 3457 C CA . ASP A 1 464 ? -6.597 -4.698 -4.675 1.00 81.00 464 ASP A CA 1
ATOM 3458 C C . ASP A 1 464 ? -7.429 -3.448 -4.347 1.00 81.00 464 ASP A C 1
ATOM 3460 O O . ASP A 1 464 ? -8.639 -3.431 -4.588 1.00 81.00 464 ASP A O 1
ATOM 3464 N N . LEU A 1 465 ? -6.781 -2.379 -3.870 1.00 80.19 465 LEU A N 1
ATOM 3465 C CA . LEU A 1 465 ? -7.391 -1.061 -3.694 1.00 80.19 465 LEU A CA 1
ATOM 3466 C C . LEU A 1 465 ? -7.566 -0.350 -5.043 1.00 80.19 465 LEU A C 1
ATOM 3468 O O . LEU A 1 465 ? -8.616 0.241 -5.283 1.00 80.19 465 LEU A O 1
ATOM 3472 N N . GLU A 1 466 ? -6.593 -0.450 -5.944 1.00 72.94 466 GLU A N 1
ATOM 3473 C CA . GLU A 1 466 ? -6.606 0.243 -7.244 1.00 72.94 466 GLU A CA 1
ATOM 3474 C C . GLU A 1 466 ? -7.669 -0.284 -8.218 1.00 72.94 466 GLU A C 1
ATOM 3476 O O . GLU A 1 466 ? -8.222 0.462 -9.021 1.00 72.94 466 GLU A O 1
ATOM 3481 N N . ARG A 1 467 ? -7.995 -1.579 -8.143 1.00 62.75 467 ARG A N 1
ATOM 3482 C CA . ARG A 1 467 ? -8.920 -2.245 -9.078 1.00 62.75 467 ARG A CA 1
ATOM 3483 C C . ARG A 1 467 ? -10.375 -2.279 -8.607 1.00 62.75 467 ARG A C 1
ATOM 3485 O O . ARG A 1 467 ? -11.199 -2.938 -9.240 1.00 62.75 467 ARG A O 1
ATOM 3492 N N . SER A 1 468 ? -10.706 -1.637 -7.486 1.00 57.81 468 SER A N 1
ATOM 3493 C CA . SER A 1 468 ? -11.986 -1.880 -6.810 1.00 57.81 468 SER A CA 1
ATOM 3494 C C . SER A 1 468 ? -13.201 -1.293 -7.534 1.00 57.81 468 SER A C 1
ATOM 3496 O O . SER A 1 468 ? -14.311 -1.770 -7.299 1.00 57.81 468 SER A O 1
ATOM 3498 N N . GLY A 1 469 ? -13.027 -0.280 -8.393 1.00 55.88 469 GLY A N 1
ATOM 3499 C CA . GLY A 1 469 ? -14.089 0.387 -9.167 1.00 55.88 469 GLY A CA 1
ATOM 3500 C C . GLY A 1 469 ? -15.135 1.150 -8.333 1.00 55.88 469 GLY A C 1
ATOM 3501 O O . GLY A 1 469 ? -15.755 2.082 -8.834 1.00 55.88 469 GLY A O 1
ATOM 3502 N N . ALA A 1 470 ? -15.325 0.773 -7.066 1.00 61.16 470 ALA A N 1
ATOM 3503 C CA . ALA A 1 470 ? -16.199 1.403 -6.081 1.00 61.16 470 ALA A CA 1
ATOM 3504 C C . ALA A 1 470 ? -15.441 2.352 -5.137 1.00 61.16 470 ALA A C 1
ATOM 3506 O O . ALA A 1 470 ? -16.073 3.159 -4.462 1.00 61.16 470 ALA A O 1
ATOM 3507 N N . ASN A 1 471 ? -14.108 2.240 -5.084 1.00 77.88 471 ASN A N 1
ATOM 3508 C CA . ASN A 1 471 ? -13.209 3.017 -4.232 1.00 77.88 471 ASN A CA 1
ATOM 3509 C C . ASN A 1 471 ? -13.689 3.139 -2.771 1.00 77.88 471 ASN A C 1
ATOM 3511 O O . ASN A 1 471 ? -13.569 4.199 -2.158 1.00 77.88 471 ASN A O 1
ATOM 3515 N N . SER A 1 472 ? -14.251 2.061 -2.209 1.00 86.31 472 SER A N 1
ATOM 3516 C CA . SER A 1 472 ? -14.665 2.002 -0.805 1.00 86.31 472 SER A CA 1
ATOM 3517 C C . SER A 1 472 ? -14.074 0.803 -0.066 1.00 86.31 472 SER A C 1
ATOM 3519 O O . SER A 1 472 ? -13.779 -0.250 -0.644 1.00 86.31 472 SER A O 1
ATOM 3521 N N . VAL A 1 473 ? -13.864 0.994 1.234 1.00 91.31 473 VAL A N 1
ATOM 3522 C CA . VAL A 1 473 ? -13.432 -0.023 2.192 1.00 91.31 473 VAL A CA 1
ATOM 3523 C C . VAL A 1 473 ? -14.515 -0.165 3.244 1.00 91.31 473 VAL A C 1
ATOM 3525 O O . VAL A 1 473 ? -14.911 0.823 3.859 1.00 91.31 473 VAL A O 1
ATOM 3528 N N . ILE A 1 474 ? -14.940 -1.402 3.502 1.00 94.69 474 ILE A N 1
ATOM 3529 C CA . ILE A 1 474 ? -15.924 -1.715 4.543 1.00 94.69 474 ILE A CA 1
ATOM 3530 C C . ILE A 1 474 ? -15.248 -2.542 5.632 1.00 94.69 474 ILE A C 1
ATOM 3532 O O . ILE A 1 474 ? -14.781 -3.649 5.362 1.00 94.69 474 ILE A O 1
ATOM 3536 N N . ALA A 1 475 ? -15.239 -2.052 6.869 1.00 97.69 475 ALA A N 1
ATOM 3537 C CA . ALA A 1 475 ? -14.768 -2.783 8.039 1.00 97.69 475 ALA A CA 1
ATOM 3538 C C . ALA A 1 475 ? -15.956 -3.209 8.905 1.00 97.69 475 ALA A C 1
ATOM 3540 O O . ALA A 1 475 ? -16.810 -2.398 9.251 1.00 97.69 475 ALA A O 1
ATOM 3541 N N . ARG A 1 476 ? -16.021 -4.488 9.279 1.00 97.88 476 ARG A N 1
ATOM 3542 C CA . ARG A 1 476 ? -17.107 -5.064 10.075 1.00 97.88 476 ARG A CA 1
ATOM 3543 C C . ARG A 1 476 ? -16.565 -5.717 11.337 1.00 97.88 476 ARG A C 1
ATOM 3545 O O . ARG A 1 476 ? -15.850 -6.712 11.253 1.00 97.88 476 ARG A O 1
ATOM 3552 N N . LEU A 1 477 ? -16.984 -5.209 12.491 1.00 98.12 477 LEU A N 1
ATOM 3553 C CA . LEU A 1 477 ? -16.708 -5.784 13.805 1.00 98.12 477 LEU A CA 1
ATOM 3554 C C . LEU A 1 477 ? -17.791 -6.803 14.181 1.00 98.12 477 LEU A C 1
ATOM 3556 O O . LEU A 1 477 ? -18.988 -6.595 13.943 1.00 98.12 477 LEU A O 1
ATOM 3560 N N . THR A 1 478 ? -17.369 -7.909 14.788 1.00 95.81 478 THR A N 1
ATOM 3561 C CA . THR A 1 478 ? -18.242 -8.856 15.487 1.00 95.81 478 THR A CA 1
ATOM 3562 C C . THR A 1 478 ? -17.789 -8.988 16.937 1.00 95.81 478 THR A C 1
ATOM 3564 O O . THR A 1 478 ? -16.703 -9.500 17.184 1.00 95.81 478 THR A O 1
ATOM 3567 N N . ALA A 1 479 ? -18.646 -8.574 17.870 1.00 94.88 479 ALA A N 1
ATOM 3568 C CA . ALA A 1 479 ? -18.415 -8.620 19.313 1.00 94.88 479 ALA A CA 1
ATOM 3569 C C . ALA A 1 479 ? -19.524 -9.413 20.025 1.00 94.88 479 ALA A C 1
ATOM 3571 O O . ALA A 1 479 ? -20.555 -9.738 19.425 1.00 94.88 479 ALA A O 1
ATOM 3572 N N . HIS A 1 480 ? -19.333 -9.703 21.313 1.00 93.19 480 HIS A N 1
ATOM 3573 C CA . HIS A 1 480 ? -20.336 -10.359 22.157 1.00 93.19 480 HIS A CA 1
ATOM 3574 C C . HIS A 1 480 ? -20.478 -9.649 23.505 1.00 93.19 480 HIS A C 1
ATOM 3576 O O . HIS A 1 480 ? -19.497 -9.501 24.247 1.00 93.19 480 HIS A O 1
ATOM 3582 N N . ASN A 1 481 ? -21.713 -9.269 23.852 1.00 90.44 481 ASN A N 1
ATOM 3583 C CA . ASN A 1 481 ? -22.019 -8.703 25.170 1.00 90.44 481 ASN A CA 1
ATOM 3584 C C . ASN A 1 481 ? -21.820 -9.745 26.290 1.00 90.44 481 ASN A C 1
ATOM 3586 O O . ASN A 1 481 ? -21.548 -10.922 26.040 1.00 90.44 481 ASN A O 1
ATOM 3590 N N . ALA A 1 482 ? -21.952 -9.323 27.547 1.00 88.06 482 ALA A N 1
ATOM 3591 C CA . ALA A 1 482 ? -21.820 -10.207 28.705 1.00 88.06 482 ALA A CA 1
ATOM 3592 C C . ALA A 1 482 ? -22.886 -11.321 28.741 1.00 88.06 482 ALA A C 1
ATOM 3594 O O . ALA A 1 482 ? -22.610 -12.399 29.260 1.00 88.06 482 ALA A O 1
ATOM 3595 N N . ALA A 1 483 ? -24.053 -11.103 28.124 1.00 85.88 483 ALA A N 1
ATOM 3596 C CA . ALA A 1 483 ? -25.093 -12.121 27.957 1.00 85.88 483 ALA A CA 1
ATOM 3597 C C . ALA A 1 483 ? -24.789 -13.148 26.839 1.00 85.88 483 ALA A C 1
ATOM 3599 O O . ALA A 1 483 ? -25.501 -14.140 26.701 1.00 85.88 483 ALA A O 1
ATOM 3600 N N . GLY A 1 484 ? -23.738 -12.933 26.037 1.00 88.56 484 GLY A N 1
ATOM 3601 C CA . GLY A 1 484 ? -23.334 -13.799 24.925 1.00 88.56 484 GLY A CA 1
ATOM 3602 C C . GLY A 1 484 ? -24.015 -13.500 23.582 1.00 88.56 484 GLY A C 1
ATOM 3603 O O . GLY A 1 484 ? -23.682 -14.137 22.577 1.00 88.56 484 GLY A O 1
ATOM 3604 N N . ASP A 1 485 ? -24.916 -12.518 23.518 1.00 89.94 485 ASP A N 1
ATOM 3605 C CA . ASP A 1 485 ? -25.543 -12.076 22.272 1.00 89.94 485 ASP A CA 1
ATOM 3606 C C . ASP A 1 485 ? -24.491 -11.495 21.314 1.00 89.94 485 ASP A C 1
ATOM 3608 O O . ASP A 1 485 ? -23.634 -10.695 21.702 1.00 89.94 485 ASP A O 1
ATOM 3612 N N . LYS A 1 486 ? -24.581 -11.873 20.034 1.00 92.75 486 LYS A N 1
ATOM 3613 C CA . LYS A 1 486 ? -23.710 -11.358 18.973 1.00 92.75 486 LYS A CA 1
ATOM 3614 C C . LYS A 1 486 ? -24.111 -9.937 18.584 1.00 92.75 486 LYS A C 1
ATOM 3616 O O . LYS A 1 486 ? -25.258 -9.691 18.215 1.00 92.75 486 LYS A O 1
ATOM 3621 N N . ILE A 1 487 ? -23.130 -9.043 18.550 1.00 92.19 487 ILE A N 1
ATOM 3622 C CA . ILE A 1 487 ? -23.260 -7.652 18.115 1.00 92.19 487 ILE A CA 1
ATOM 3623 C C . ILE A 1 487 ? -22.409 -7.460 16.871 1.00 92.19 487 ILE A C 1
ATOM 3625 O O . ILE A 1 487 ? -21.268 -7.917 16.808 1.00 92.19 487 ILE A O 1
ATOM 362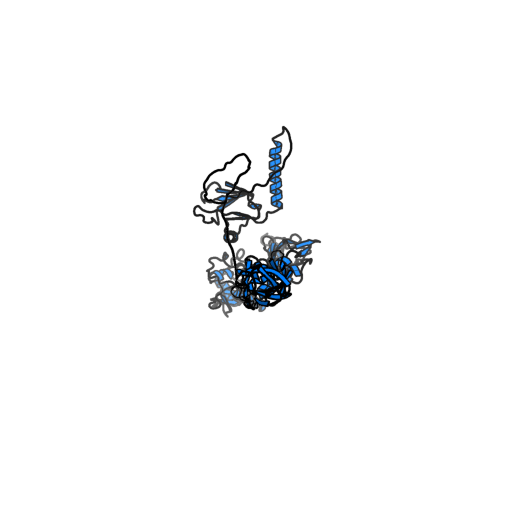9 N N . SER A 1 488 ? -22.973 -6.819 15.849 1.00 94.06 488 SER A N 1
ATOM 3630 C CA . SER A 1 488 ? -22.255 -6.572 14.607 1.00 94.06 488 SER A CA 1
ATOM 3631 C C . SER A 1 488 ? -22.484 -5.153 14.128 1.00 94.06 488 SER A C 1
ATOM 3633 O O . SER A 1 488 ? -23.623 -4.753 13.897 1.00 94.06 488 SER A O 1
ATOM 3635 N N . VAL A 1 489 ? -21.383 -4.428 13.975 1.00 96.44 489 VAL A N 1
ATOM 3636 C CA . VAL A 1 489 ? -21.347 -3.048 13.496 1.00 96.44 489 VAL A CA 1
ATOM 3637 C C . VAL A 1 489 ? -20.350 -2.948 12.354 1.00 96.44 489 VAL A C 1
ATOM 3639 O O . VAL A 1 489 ? -19.441 -3.774 12.239 1.00 96.44 489 VAL A O 1
ATOM 3642 N N . SER A 1 490 ? -20.543 -1.968 11.486 1.00 96.75 490 SER A N 1
ATOM 3643 C CA . SER A 1 490 ? -19.665 -1.734 10.350 1.00 96.75 490 SER A CA 1
ATOM 3644 C C . SER A 1 490 ? -19.444 -0.255 10.139 1.00 96.75 490 SER A C 1
ATOM 3646 O O . SER A 1 490 ? -20.322 0.547 10.448 1.00 96.75 490 SER A O 1
ATOM 3648 N N . ASP A 1 491 ? -18.298 0.053 9.557 1.00 96.50 491 ASP A N 1
ATOM 3649 C CA . ASP A 1 491 ? -17.968 1.365 9.037 1.00 96.50 491 ASP A CA 1
ATOM 3650 C C . ASP A 1 491 ? -17.525 1.230 7.582 1.00 96.50 491 ASP A C 1
ATOM 3652 O O . ASP A 1 491 ? -16.944 0.211 7.193 1.00 96.50 491 ASP A O 1
ATOM 3656 N N . GLU A 1 492 ? -17.839 2.240 6.784 1.00 94.12 492 GLU A N 1
ATOM 3657 C CA . GLU A 1 492 ? -17.473 2.315 5.376 1.00 94.12 492 GLU A CA 1
ATOM 3658 C C . GLU A 1 492 ? -16.830 3.668 5.111 1.00 94.12 492 GLU A C 1
ATOM 3660 O O . GLU A 1 492 ? -17.379 4.709 5.467 1.00 94.12 492 GLU A O 1
ATOM 3665 N N . THR A 1 493 ? -15.678 3.648 4.450 1.00 88.94 493 THR A N 1
ATOM 3666 C CA . THR A 1 493 ? -15.015 4.866 4.000 1.00 88.94 493 THR A CA 1
ATOM 3667 C C . THR A 1 493 ? -14.687 4.768 2.522 1.00 88.94 493 THR A C 1
ATOM 3669 O O . THR A 1 493 ? -14.392 3.688 2.005 1.00 88.94 493 THR A O 1
ATOM 3672 N N . ILE A 1 494 ? -14.738 5.909 1.846 1.00 84.31 494 ILE A N 1
ATOM 3673 C CA . ILE A 1 494 ? -14.304 6.041 0.459 1.00 84.31 494 ILE A CA 1
ATOM 3674 C C . ILE A 1 494 ? -12.855 6.518 0.421 1.00 84.31 494 ILE A C 1
ATOM 3676 O O . ILE A 1 494 ? -12.397 7.235 1.310 1.00 84.31 494 ILE A O 1
ATOM 3680 N N . TYR A 1 495 ? -12.145 6.134 -0.625 1.00 78.69 495 TYR A N 1
ATOM 3681 C CA . TYR A 1 495 ? -10.804 6.609 -0.922 1.00 78.69 495 TYR A CA 1
ATOM 3682 C C . TYR A 1 495 ? -10.735 7.078 -2.371 1.00 78.69 495 TYR A C 1
ATOM 3684 O O . TYR A 1 495 ? -11.617 6.798 -3.179 1.00 78.69 495 TYR A O 1
ATOM 3692 N N . SER A 1 496 ? -9.678 7.801 -2.706 1.00 69.19 496 SER A N 1
ATOM 3693 C CA . SER A 1 496 ? -9.359 8.121 -4.092 1.00 69.19 496 SER A CA 1
ATOM 3694 C C . SER A 1 496 ? -8.135 7.323 -4.487 1.00 69.19 496 SER A C 1
ATOM 3696 O O . SER A 1 496 ? -7.185 7.249 -3.709 1.00 69.19 496 SER A O 1
ATOM 3698 N N . VAL A 1 497 ? -8.182 6.736 -5.679 1.00 68.12 497 VAL A N 1
ATOM 3699 C CA . VAL A 1 497 ? -7.003 6.214 -6.368 1.00 68.12 497 VAL A CA 1
ATOM 3700 C C . VAL A 1 497 ? -6.534 7.326 -7.293 1.00 68.12 497 VAL A C 1
ATOM 3702 O O . VAL A 1 497 ? -7.334 7.826 -8.086 1.00 68.12 497 VAL A O 1
ATOM 3705 N N . ALA A 1 498 ? -5.282 7.759 -7.169 1.00 58.47 498 ALA A N 1
ATOM 3706 C CA . ALA A 1 498 ? -4.711 8.680 -8.146 1.00 58.47 498 ALA A CA 1
ATOM 3707 C C . ALA A 1 498 ? -4.684 7.996 -9.524 1.00 58.47 498 ALA A C 1
ATOM 3709 O O . ALA A 1 498 ? -4.120 6.910 -9.659 1.00 58.47 498 ALA A O 1
ATOM 3710 N N . GLU A 1 499 ? -5.295 8.607 -10.541 1.00 53.12 499 GLU A N 1
ATOM 3711 C CA . GLU A 1 499 ? -5.155 8.117 -11.912 1.00 53.12 499 GLU A CA 1
ATOM 3712 C C . GLU A 1 499 ? -3.693 8.263 -12.338 1.00 53.12 499 GLU A C 1
ATOM 3714 O O . GLU A 1 499 ? -3.097 9.340 -12.244 1.00 53.12 499 GLU A O 1
ATOM 3719 N N . ALA A 1 500 ? -3.103 7.160 -12.792 1.00 50.31 500 ALA A N 1
ATOM 3720 C CA . ALA A 1 500 ? -1.827 7.199 -13.478 1.00 50.31 500 ALA A CA 1
ATOM 3721 C C . ALA A 1 500 ? -1.980 8.104 -14.699 1.00 50.31 500 ALA A C 1
ATOM 3723 O O . ALA A 1 500 ? -2.870 7.863 -15.516 1.00 50.31 500 ALA A O 1
ATOM 3724 N N . GLY A 1 501 ? -1.108 9.103 -14.857 1.00 44.53 501 GLY A N 1
ATOM 3725 C CA . GLY A 1 501 ? -0.946 9.735 -16.160 1.00 44.53 501 GLY A CA 1
ATOM 3726 C C . GLY A 1 501 ? -0.699 8.614 -17.167 1.00 44.53 501 GLY A C 1
ATOM 3727 O O . GLY A 1 501 ? 0.298 7.902 -17.068 1.00 44.53 501 GLY A O 1
ATOM 3728 N N . ASN A 1 502 ? -1.633 8.401 -18.086 1.00 47.59 502 ASN A N 1
ATOM 3729 C CA . ASN A 1 502 ? -1.649 7.293 -19.046 1.00 47.59 502 ASN A CA 1
ATOM 3730 C C . ASN A 1 502 ? -0.522 7.383 -20.095 1.00 47.59 502 ASN A C 1
ATOM 3732 O O . ASN A 1 502 ? -0.533 6.650 -21.080 1.00 47.59 502 ASN A O 1
ATOM 3736 N N . GLY A 1 503 ? 0.446 8.281 -19.894 1.00 44.25 503 GLY A N 1
ATOM 3737 C CA . GLY A 1 503 ? 1.485 8.599 -20.861 1.00 44.25 503 GLY A CA 1
ATOM 3738 C C . GLY A 1 503 ? 0.947 9.287 -22.113 1.00 44.25 503 GLY A C 1
ATOM 3739 O O . GLY A 1 503 ? 1.737 9.544 -23.017 1.00 44.25 503 GLY A O 1
ATOM 3740 N N . GLU A 1 504 ? -0.354 9.605 -22.187 1.00 44.44 504 GLU A N 1
ATOM 3741 C CA . GLU A 1 504 ? -0.841 10.504 -23.223 1.00 44.44 504 GLU A CA 1
ATOM 3742 C C . GLU A 1 504 ? -0.245 11.875 -22.930 1.00 44.44 504 GLU A C 1
ATOM 3744 O O . GLU A 1 504 ? -0.433 12.448 -21.853 1.00 44.44 504 GLU A O 1
ATOM 3749 N N . MET A 1 505 ? 0.545 12.368 -23.883 1.00 41.16 505 MET A N 1
ATOM 3750 C CA . MET A 1 505 ? 1.055 13.730 -23.869 1.00 41.16 505 MET A CA 1
ATOM 3751 C C . MET A 1 505 ? -0.119 14.681 -23.644 1.00 41.16 505 MET A C 1
ATOM 3753 O O . MET A 1 505 ? -1.004 14.811 -24.493 1.00 41.16 505 MET A O 1
ATOM 3757 N N . VAL A 1 506 ? -0.125 15.331 -22.480 1.00 45.81 506 VAL A N 1
ATOM 3758 C CA . VAL A 1 506 ? -1.086 16.378 -22.157 1.00 45.81 506 VAL A CA 1
ATOM 3759 C C . VAL A 1 506 ? -0.642 17.604 -22.937 1.00 45.81 506 VAL A C 1
ATOM 3761 O O . VAL A 1 506 ? 0.278 18.297 -22.522 1.00 45.81 506 VAL A O 1
ATOM 3764 N N . HIS A 1 507 ? -1.244 17.766 -24.111 1.00 46.78 507 HIS A N 1
ATOM 3765 C CA . HIS A 1 507 ? -1.302 18.967 -24.940 1.00 46.78 507 HIS A CA 1
ATOM 3766 C C . HIS A 1 507 ? -0.223 20.035 -24.661 1.00 46.78 507 HIS A C 1
ATOM 3768 O O . HIS A 1 507 ? -0.352 20.836 -23.733 1.00 46.78 507 HIS A O 1
ATOM 3774 N N . TYR A 1 508 ? 0.823 20.063 -25.490 1.00 46.66 508 TYR A N 1
ATOM 3775 C CA . TYR A 1 508 ? 1.830 21.128 -25.516 1.00 46.66 508 TYR A CA 1
ATOM 3776 C C . TYR A 1 508 ? 1.519 22.041 -26.710 1.00 46.66 508 TYR A C 1
ATOM 3778 O O . TYR A 1 508 ? 1.430 21.544 -27.824 1.00 46.66 508 TYR A O 1
ATOM 3786 N N . ASP A 1 509 ? 1.315 23.341 -26.483 1.00 49.75 509 ASP A N 1
ATOM 3787 C CA . ASP A 1 509 ? 1.135 24.352 -27.538 1.00 49.75 509 ASP A CA 1
ATOM 3788 C C . ASP A 1 509 ? 2.278 25.375 -27.417 1.00 49.75 509 ASP A C 1
ATOM 3790 O O . ASP A 1 509 ? 2.090 26.471 -26.885 1.00 49.75 509 ASP A O 1
ATOM 3794 N N . GLU A 1 510 ? 3.481 25.048 -27.887 1.00 50.28 510 GLU A N 1
ATOM 3795 C CA . GLU A 1 510 ? 4.503 26.075 -28.120 1.00 50.28 510 GLU A CA 1
ATOM 3796 C C . GLU A 1 510 ? 5.186 25.877 -29.471 1.00 50.28 510 GLU A C 1
ATOM 3798 O O . GLU A 1 510 ? 5.457 24.761 -29.916 1.00 50.28 510 GLU A O 1
ATOM 3803 N N . LYS A 1 511 ? 5.494 27.001 -30.126 1.00 53.56 511 LYS A N 1
ATOM 3804 C CA . LYS A 1 511 ? 6.399 27.007 -31.272 1.00 53.56 511 LYS A CA 1
ATOM 3805 C C . LYS A 1 511 ? 7.810 26.749 -30.777 1.00 53.56 511 LYS A C 1
ATOM 3807 O O . LYS A 1 511 ? 8.341 27.513 -29.974 1.00 53.56 511 LYS A O 1
ATOM 3812 N N . VAL A 1 512 ? 8.414 25.694 -31.298 1.00 55.03 512 VAL A N 1
ATOM 3813 C CA . VAL A 1 512 ? 9.822 25.387 -31.079 1.00 55.03 512 VAL A CA 1
ATOM 3814 C C . VAL A 1 512 ? 10.648 26.454 -31.811 1.00 55.03 512 VAL A C 1
ATOM 3816 O O . VAL A 1 512 ? 10.475 26.663 -33.010 1.00 55.03 512 VAL A O 1
ATOM 3819 N N . ASN A 1 513 ? 11.493 27.194 -31.087 1.00 52.81 513 ASN A N 1
ATOM 3820 C CA . ASN A 1 513 ? 12.208 28.357 -31.636 1.00 52.81 513 ASN A CA 1
ATOM 3821 C C . ASN A 1 513 ? 13.509 27.980 -32.371 1.00 52.81 513 ASN A C 1
ATOM 3823 O O . ASN A 1 513 ? 14.038 28.801 -33.122 1.00 52.81 513 ASN A O 1
ATOM 3827 N N . SER A 1 514 ? 14.032 26.773 -32.136 1.00 58.19 514 SER A N 1
ATOM 3828 C CA . SER A 1 514 ? 15.312 26.273 -32.650 1.00 58.19 514 SER A CA 1
ATOM 3829 C C . SER A 1 514 ? 15.275 24.757 -32.874 1.00 58.19 514 SER A C 1
ATOM 3831 O O . SER A 1 514 ? 14.516 24.051 -32.220 1.00 58.19 514 SER A O 1
ATOM 3833 N N . TYR A 1 515 ? 16.143 24.237 -33.747 1.00 57.31 515 TYR A N 1
ATOM 3834 C CA . TYR A 1 515 ? 16.379 22.796 -33.905 1.00 57.31 515 TYR A CA 1
ATOM 3835 C C . TYR A 1 515 ? 16.617 22.074 -32.572 1.00 57.31 515 TYR A C 1
ATOM 3837 O O . TYR A 1 515 ? 16.045 21.015 -32.319 1.00 57.31 515 TYR A O 1
ATOM 3845 N N . ASP A 1 516 ? 17.448 22.679 -31.724 1.00 59.19 516 ASP A N 1
ATOM 3846 C CA . ASP A 1 516 ? 17.914 22.092 -30.465 1.00 59.19 516 ASP A CA 1
ATOM 3847 C C . ASP A 1 516 ? 16.792 21.977 -29.422 1.00 59.19 516 ASP A C 1
ATOM 3849 O O . ASP A 1 516 ? 16.899 21.204 -28.472 1.00 59.19 516 ASP A O 1
ATOM 3853 N N . ASP A 1 517 ? 15.700 22.717 -29.628 1.00 55.00 517 ASP A N 1
ATOM 3854 C CA . ASP A 1 517 ? 14.521 22.711 -28.767 1.00 55.00 517 ASP A CA 1
ATOM 3855 C C . ASP A 1 517 ? 13.524 21.595 -29.167 1.00 55.00 517 ASP A C 1
ATOM 3857 O O . ASP A 1 517 ? 12.492 21.421 -28.515 1.00 55.00 517 ASP A O 1
ATOM 3861 N N . LEU A 1 518 ? 13.795 20.825 -30.235 1.00 58.66 518 LEU A N 1
ATOM 3862 C CA . LEU A 1 518 ? 12.948 19.699 -30.642 1.00 58.66 518 LEU A CA 1
ATOM 3863 C C . LEU A 1 518 ? 13.063 18.523 -29.663 1.00 58.66 518 LEU A C 1
ATOM 3865 O O . LEU A 1 518 ? 14.152 18.247 -29.164 1.00 58.66 518 LEU A O 1
ATOM 3869 N N . PRO A 1 519 ? 11.995 17.736 -29.447 1.00 59.69 519 PRO A N 1
ATOM 3870 C CA . PRO A 1 519 ? 12.108 16.446 -28.777 1.00 59.69 519 PRO A CA 1
ATOM 3871 C C . PRO A 1 519 ? 13.225 15.578 -29.380 1.00 59.69 519 PRO A C 1
ATOM 3873 O O . PRO A 1 519 ? 13.303 15.423 -30.599 1.00 59.69 519 PRO A O 1
ATOM 3876 N N . TYR A 1 520 ? 14.059 14.969 -28.529 1.00 56.00 520 TYR A N 1
ATOM 3877 C CA . TYR A 1 520 ? 15.259 14.224 -28.947 1.00 56.00 520 TYR A CA 1
ATOM 3878 C C . TYR A 1 520 ? 14.979 13.178 -30.039 1.00 56.00 520 TYR A C 1
ATOM 3880 O O . TYR A 1 520 ? 15.718 13.083 -31.011 1.00 56.00 520 TYR A O 1
ATOM 3888 N N . PHE A 1 521 ? 13.859 12.451 -29.958 1.00 58.44 521 PHE A N 1
ATOM 3889 C CA . PHE A 1 521 ? 13.495 11.457 -30.975 1.00 58.44 521 PHE A CA 1
ATOM 3890 C C . PHE A 1 521 ? 13.270 12.058 -32.378 1.00 58.44 521 PHE A C 1
ATOM 3892 O O . PHE A 1 521 ? 13.473 11.357 -33.364 1.00 58.44 521 PHE A O 1
ATOM 3899 N N . LEU A 1 522 ? 12.883 13.337 -32.485 1.00 57.47 522 LEU A N 1
ATOM 3900 C CA . LEU A 1 522 ? 12.765 14.058 -33.760 1.00 57.47 522 LEU A CA 1
ATOM 3901 C C . LEU A 1 522 ? 14.114 14.580 -34.253 1.00 57.47 522 LEU A C 1
ATOM 3903 O O . LEU A 1 522 ? 14.352 14.578 -35.458 1.00 57.47 522 LEU A O 1
ATOM 3907 N N . GLN A 1 523 ? 15.004 14.985 -33.343 1.00 57.34 523 GLN A N 1
ATOM 3908 C CA . GLN A 1 523 ? 16.384 15.339 -33.692 1.00 57.34 523 GLN A CA 1
ATOM 3909 C C . GLN A 1 523 ? 17.117 14.125 -34.285 1.00 57.34 523 GLN A C 1
ATOM 3911 O O . GLN A 1 523 ? 17.814 14.232 -35.292 1.00 57.34 523 GLN A O 1
ATOM 3916 N N . VAL A 1 524 ? 16.876 12.935 -33.728 1.00 52.94 524 VAL A N 1
ATOM 3917 C CA . VAL A 1 524 ? 17.482 11.674 -34.185 1.00 52.94 524 VAL A CA 1
ATOM 3918 C C . VAL A 1 524 ? 17.003 11.253 -35.581 1.00 52.94 524 VAL A C 1
ATOM 3920 O O . VAL A 1 524 ? 17.739 10.570 -36.286 1.00 52.94 524 VAL A O 1
ATOM 3923 N N . LEU A 1 525 ? 15.836 11.704 -36.063 1.00 53.41 525 LEU A N 1
ATOM 3924 C CA . LEU A 1 525 ? 15.407 11.440 -37.450 1.00 53.41 525 LEU A CA 1
ATOM 3925 C C . LEU A 1 525 ? 16.320 12.080 -38.502 1.00 53.41 525 LEU A C 1
ATOM 3927 O O . LEU A 1 525 ? 16.284 11.679 -39.663 1.00 53.41 525 LEU A O 1
ATOM 3931 N N . ASN A 1 526 ? 17.134 13.058 -38.108 1.00 56.12 526 ASN A N 1
ATOM 3932 C CA . ASN A 1 526 ? 18.156 13.644 -38.970 1.00 56.12 526 ASN A CA 1
ATOM 3933 C C . ASN A 1 526 ? 19.486 12.887 -38.952 1.00 56.12 526 ASN A C 1
ATOM 3935 O O . ASN A 1 526 ? 20.420 13.376 -39.580 1.00 56.12 526 ASN A O 1
ATOM 3939 N N . ILE A 1 527 ? 19.561 11.759 -38.228 1.00 48.97 527 ILE A N 1
ATOM 3940 C CA . ILE A 1 527 ? 20.731 10.914 -37.939 1.00 48.97 527 ILE A CA 1
ATOM 3941 C C . ILE A 1 527 ? 22.070 11.642 -38.124 1.00 48.97 527 ILE A C 1
ATOM 3943 O O . ILE A 1 527 ? 22.619 11.779 -39.220 1.00 48.97 527 ILE A O 1
ATOM 3947 N N . GLU A 1 528 ? 22.590 12.053 -36.973 1.00 41.44 528 GLU A N 1
ATOM 3948 C CA . GLU A 1 528 ? 23.943 12.494 -36.646 1.00 41.44 528 GLU A CA 1
ATOM 3949 C C . GLU A 1 528 ? 25.060 11.845 -37.489 1.00 41.44 528 GLU A C 1
ATOM 3951 O O . GLU A 1 528 ? 25.723 10.907 -37.063 1.00 41.44 528 GLU A O 1
ATOM 3956 N N . HIS A 1 529 ? 25.303 12.380 -38.688 1.00 37.56 529 HIS A N 1
ATOM 3957 C CA . HIS A 1 529 ? 26.645 12.590 -39.269 1.00 37.56 529 HIS A CA 1
ATOM 3958 C C . HIS A 1 529 ? 26.636 13.320 -40.622 1.00 37.56 529 HIS A C 1
ATOM 3960 O O . HIS A 1 529 ? 27.676 13.429 -41.273 1.00 37.56 529 HIS A O 1
ATOM 3966 N N . TYR A 1 530 ? 25.489 13.818 -41.095 1.00 39.97 530 TYR A N 1
ATOM 3967 C CA . TYR A 1 530 ? 25.416 14.354 -42.458 1.00 39.97 530 TYR A CA 1
ATOM 3968 C C . TYR A 1 530 ? 25.793 15.842 -42.582 1.00 39.97 530 TYR A C 1
ATOM 3970 O O . TYR A 1 530 ? 26.307 16.256 -43.624 1.00 39.97 530 TYR A O 1
ATOM 3978 N N . ASN A 1 531 ? 25.629 16.638 -41.516 1.00 40.09 531 ASN A N 1
ATOM 3979 C CA . ASN A 1 531 ? 25.835 18.092 -41.586 1.00 40.09 531 ASN A CA 1
ATOM 3980 C C . ASN A 1 531 ? 27.305 18.541 -41.506 1.00 40.09 531 ASN A C 1
ATOM 3982 O O . ASN A 1 531 ? 27.664 19.523 -42.152 1.00 40.09 531 ASN A O 1
ATOM 3986 N N . GLU A 1 532 ? 28.187 17.830 -40.795 1.00 37.06 532 GLU A N 1
ATOM 3987 C CA . GLU A 1 532 ? 29.574 18.302 -40.617 1.00 37.06 532 GLU A CA 1
ATOM 3988 C C . GLU A 1 532 ? 30.519 17.942 -41.776 1.00 37.06 532 GLU A C 1
ATOM 3990 O O . GLU A 1 532 ? 31.518 18.630 -41.982 1.00 37.06 532 GLU A O 1
ATOM 3995 N N . THR A 1 533 ? 30.214 16.902 -42.565 1.00 35.53 533 THR A N 1
ATOM 3996 C CA . THR A 1 533 ? 31.127 16.421 -43.626 1.00 35.53 533 THR A CA 1
ATOM 3997 C C . THR A 1 533 ? 30.680 16.777 -45.048 1.00 35.53 533 THR A C 1
ATOM 3999 O O . THR A 1 533 ? 31.541 16.955 -45.910 1.00 35.53 533 THR A O 1
ATOM 4002 N N . TYR A 1 534 ? 29.375 16.921 -45.324 1.00 39.38 534 TYR A N 1
ATOM 4003 C CA . TYR A 1 534 ? 28.888 17.044 -46.709 1.00 39.38 534 TYR A CA 1
ATOM 4004 C C . TYR A 1 534 ? 28.039 18.284 -47.025 1.00 39.38 534 TYR A C 1
ATOM 4006 O O . TYR A 1 534 ? 27.809 18.539 -48.201 1.00 39.38 534 TYR A O 1
ATOM 4014 N N . GLY A 1 535 ? 27.641 19.102 -46.043 1.00 39.41 535 GLY A N 1
ATOM 4015 C CA . GLY A 1 535 ? 26.982 20.391 -46.305 1.00 39.41 535 GLY A CA 1
ATOM 4016 C C . GLY A 1 535 ? 25.706 20.302 -47.159 1.00 39.41 535 GLY A C 1
ATOM 4017 O O . GLY A 1 535 ? 25.542 21.103 -48.079 1.00 39.41 535 GLY A O 1
ATOM 4018 N N . TYR A 1 536 ? 24.824 19.335 -46.883 1.00 47.62 536 TYR A N 1
ATOM 4019 C CA . TYR A 1 536 ? 23.548 19.176 -47.592 1.00 47.62 536 TYR A CA 1
ATOM 4020 C C . TYR A 1 536 ? 22.339 19.249 -46.642 1.00 47.62 536 TYR A C 1
ATOM 4022 O O . TYR A 1 536 ? 22.238 18.473 -45.696 1.00 47.62 536 TYR A O 1
ATOM 4030 N N . ASP A 1 537 ? 21.385 20.125 -46.981 1.00 42.72 537 ASP A N 1
ATOM 4031 C CA . ASP A 1 537 ? 20.122 20.430 -46.281 1.00 42.72 537 ASP A CA 1
ATOM 4032 C C . ASP A 1 537 ? 19.054 19.306 -46.373 1.00 42.72 537 ASP A C 1
ATOM 4034 O O . ASP A 1 537 ? 17.952 19.507 -46.902 1.00 42.72 537 ASP A O 1
ATOM 4038 N N . PHE A 1 538 ? 19.345 18.093 -45.890 1.00 49.69 538 PHE A N 1
ATOM 4039 C CA . PHE A 1 538 ? 18.367 16.984 -45.844 1.00 49.69 538 PHE A CA 1
ATOM 4040 C C . PHE A 1 538 ? 17.921 16.607 -44.426 1.00 49.69 538 PHE A C 1
ATOM 4042 O O . PHE A 1 538 ? 17.592 15.459 -44.139 1.00 49.69 538 PHE A O 1
ATOM 4049 N N . ALA A 1 539 ? 17.841 17.598 -43.544 1.00 56.38 539 ALA A N 1
ATOM 4050 C CA . ALA A 1 539 ? 17.330 17.430 -42.196 1.00 56.38 539 ALA A CA 1
ATOM 4051 C C . ALA A 1 539 ? 15.793 17.586 -42.164 1.00 56.38 539 ALA A C 1
ATOM 4053 O O . ALA A 1 539 ? 15.265 18.700 -42.166 1.00 56.38 539 ALA A O 1
ATOM 4054 N N . ILE A 1 540 ? 15.053 16.469 -42.116 1.00 57.06 540 ILE A N 1
ATOM 4055 C CA . ILE A 1 540 ? 13.602 16.448 -41.843 1.00 57.06 540 ILE A CA 1
ATOM 4056 C C . ILE A 1 540 ? 13.292 17.296 -40.602 1.00 57.06 540 ILE A C 1
ATOM 4058 O O . ILE A 1 540 ? 12.440 18.176 -40.670 1.00 57.06 540 ILE A O 1
ATOM 4062 N N . GLY A 1 541 ? 14.039 17.121 -39.511 1.00 58.25 541 GLY A N 1
ATOM 4063 C CA . GLY A 1 541 ? 13.879 17.903 -38.287 1.00 58.25 541 GLY A CA 1
ATOM 4064 C C . GLY A 1 541 ? 14.082 19.412 -38.477 1.00 58.25 541 GLY A C 1
ATOM 4065 O O . GLY A 1 541 ? 13.400 20.179 -37.812 1.00 58.25 541 GLY A O 1
ATOM 4066 N N . GLU A 1 542 ? 14.921 19.870 -39.418 1.00 57.53 542 GLU A N 1
ATOM 4067 C CA . GLU A 1 542 ? 15.030 21.310 -39.718 1.00 57.53 542 GLU A CA 1
ATOM 4068 C C . GLU A 1 542 ? 13.793 21.853 -40.433 1.00 57.53 542 GLU A C 1
ATOM 4070 O O . GLU A 1 542 ? 13.305 22.935 -40.113 1.00 57.53 542 GLU A O 1
ATOM 4075 N N . ARG A 1 543 ? 13.231 21.081 -41.368 1.00 61.59 543 ARG A N 1
ATOM 4076 C CA . ARG A 1 543 ? 11.995 21.466 -42.066 1.00 61.59 543 ARG A CA 1
ATOM 4077 C C . ARG A 1 543 ? 10.789 21.477 -41.139 1.00 61.59 543 ARG A C 1
ATOM 4079 O O . ARG A 1 543 ? 9.876 22.275 -41.342 1.00 61.59 543 ARG A O 1
ATOM 4086 N N . LEU A 1 544 ? 10.789 20.607 -40.133 1.00 60.16 544 LEU A N 1
ATOM 4087 C CA . LEU A 1 544 ? 9.713 20.536 -39.159 1.00 60.16 544 LEU A CA 1
ATOM 4088 C C . LEU A 1 544 ? 9.667 21.785 -38.260 1.00 60.16 544 LEU A C 1
ATOM 4090 O O . LEU A 1 544 ? 8.578 22.145 -37.826 1.00 60.16 544 LEU A O 1
ATOM 4094 N N . GLN A 1 545 ? 10.780 22.504 -38.025 1.00 60.28 545 GLN A N 1
ATOM 4095 C CA . GLN A 1 545 ? 10.863 23.672 -37.112 1.00 60.28 545 GLN A CA 1
ATOM 4096 C C . GLN A 1 545 ? 9.808 24.766 -37.350 1.00 60.28 545 GLN A C 1
ATOM 4098 O O . GLN A 1 545 ? 9.537 25.565 -36.460 1.00 60.28 545 GLN A O 1
ATOM 4103 N N . GLN A 1 546 ? 9.228 24.834 -38.550 1.00 59.25 546 GLN A N 1
ATOM 4104 C CA . GLN A 1 546 ? 8.236 25.849 -38.913 1.00 59.25 546 GLN A CA 1
ATOM 4105 C C . GLN A 1 546 ? 6.795 25.490 -38.515 1.00 59.25 546 GLN A C 1
ATOM 4107 O O . GLN A 1 546 ? 5.914 26.344 -38.640 1.00 59.25 546 GLN A O 1
ATOM 4112 N N . TYR A 1 547 ? 6.553 24.264 -38.049 1.00 62.00 547 TYR A N 1
ATOM 4113 C CA . TYR A 1 547 ? 5.228 23.750 -37.705 1.00 62.00 547 TYR A CA 1
ATOM 4114 C C . TYR A 1 547 ? 5.000 23.750 -36.188 1.00 62.00 547 TYR A C 1
ATOM 4116 O O . TYR A 1 547 ? 5.949 23.741 -35.404 1.00 62.00 547 TYR A O 1
ATOM 4124 N N . GLU A 1 548 ? 3.736 23.818 -35.767 1.00 57.16 548 GLU A N 1
ATOM 4125 C CA . GLU A 1 548 ? 3.362 23.695 -34.354 1.00 57.16 548 GLU A CA 1
ATOM 4126 C C . GLU A 1 548 ? 3.425 22.221 -33.922 1.00 57.16 548 GLU A C 1
ATOM 4128 O O . GLU A 1 548 ? 3.138 21.314 -34.704 1.00 57.16 548 GLU A O 1
ATOM 4133 N N . TYR A 1 549 ? 3.850 21.973 -32.682 1.00 57.44 549 TYR A N 1
ATOM 4134 C CA . TYR A 1 549 ? 4.060 20.628 -32.147 1.00 57.44 549 TYR A CA 1
ATOM 4135 C C . TYR A 1 549 ? 3.119 20.398 -30.971 1.00 57.44 549 TYR A C 1
ATOM 4137 O O . TYR A 1 549 ? 3.209 21.126 -29.989 1.00 57.44 549 TYR A O 1
ATOM 4145 N N . GLY A 1 550 ? 2.259 19.382 -31.061 1.00 54.75 550 GLY A N 1
ATOM 4146 C CA . GLY A 1 550 ? 1.262 19.066 -30.038 1.00 54.75 550 GLY A CA 1
ATOM 4147 C C . GLY A 1 550 ? 0.413 17.844 -30.396 1.00 54.75 550 GLY A C 1
ATOM 4148 O O . GLY A 1 550 ? 0.776 17.050 -31.262 1.00 54.75 550 GLY A O 1
ATOM 4149 N N . THR A 1 551 ? -0.716 17.674 -29.710 1.00 50.53 551 THR A N 1
ATOM 4150 C CA . THR A 1 551 ? -1.706 16.621 -29.978 1.00 50.53 551 THR A CA 1
ATOM 4151 C C . THR A 1 551 ? -3.096 17.250 -30.116 1.00 50.53 551 THR A C 1
ATOM 4153 O O . THR A 1 551 ? -3.919 17.127 -29.211 1.00 50.53 551 THR A O 1
ATOM 4156 N N . ARG A 1 552 ? -3.400 17.913 -31.245 1.00 57.12 552 ARG A N 1
ATOM 4157 C CA . ARG A 1 552 ? -4.775 18.289 -31.625 1.00 57.12 552 ARG A CA 1
ATOM 4158 C C . ARG A 1 552 ? -5.274 17.357 -32.734 1.00 57.12 552 ARG A C 1
ATOM 4160 O O . ARG A 1 552 ? -5.154 17.660 -33.918 1.00 57.12 552 ARG A O 1
ATOM 4167 N N . PRO A 1 553 ? -5.943 16.237 -32.391 1.00 55.78 553 PRO A N 1
ATOM 4168 C CA . PRO A 1 553 ? -6.429 15.270 -33.381 1.00 55.78 553 PRO A CA 1
ATOM 4169 C C . PRO A 1 553 ? -7.345 15.882 -34.452 1.00 55.78 553 PRO A C 1
ATOM 4171 O O . PRO A 1 553 ? -7.495 15.315 -35.532 1.00 55.78 553 PRO A O 1
ATOM 4174 N N . GLU A 1 554 ? -7.969 17.017 -34.133 1.00 59.94 554 GLU A N 1
ATOM 4175 C CA . GLU A 1 554 ? -8.962 17.710 -34.946 1.00 59.94 554 GLU A CA 1
ATOM 4176 C C . GLU A 1 554 ? -8.347 18.633 -36.030 1.00 59.94 554 GLU A C 1
ATOM 4178 O O . GLU A 1 554 ? -9.055 18.988 -36.972 1.00 59.94 554 GLU A O 1
ATOM 4183 N N . GLU A 1 555 ? -7.070 19.039 -35.914 1.00 63.91 555 GLU A N 1
ATOM 4184 C CA . GLU A 1 555 ? -6.449 20.111 -36.728 1.00 63.91 555 GLU A CA 1
ATOM 4185 C C . GLU A 1 555 ? -4.983 19.810 -37.120 1.00 63.91 555 GLU A C 1
ATOM 4187 O O . GLU A 1 555 ? -4.108 20.658 -36.982 1.00 63.91 555 GLU A O 1
ATOM 4192 N N . ARG A 1 556 ? -4.698 18.606 -37.635 1.00 69.06 556 ARG A N 1
ATOM 4193 C CA . ARG A 1 556 ? -3.340 18.251 -38.094 1.00 69.06 556 ARG A CA 1
ATOM 4194 C C . ARG A 1 556 ? -2.947 18.986 -39.373 1.00 69.06 556 ARG A C 1
ATOM 4196 O O . ARG A 1 556 ? -3.655 18.901 -40.381 1.00 69.06 556 ARG A O 1
ATOM 4203 N N . ASP A 1 557 ? -1.769 19.603 -39.371 1.00 73.56 557 ASP A N 1
ATOM 4204 C CA . ASP A 1 557 ? -1.159 20.133 -40.590 1.00 73.56 557 ASP A CA 1
ATOM 4205 C C . ASP A 1 557 ? -0.683 18.984 -41.495 1.00 73.56 557 ASP A C 1
ATOM 4207 O O . ASP A 1 557 ? -0.102 17.994 -41.041 1.00 73.56 557 ASP A O 1
ATOM 4211 N N . VAL A 1 558 ? -0.928 19.103 -42.804 1.00 82.38 558 VAL A N 1
ATOM 4212 C CA . VAL A 1 558 ? -0.576 18.059 -43.779 1.00 82.38 558 VAL A CA 1
ATOM 4213 C C . VAL A 1 558 ? 0.753 18.377 -44.457 1.00 82.38 558 VAL A C 1
ATOM 4215 O O . VAL A 1 558 ? 0.847 19.298 -45.271 1.00 82.38 558 VAL A O 1
ATOM 4218 N N . ILE A 1 559 ? 1.770 17.553 -44.208 1.00 79.44 559 ILE A N 1
ATOM 4219 C CA . ILE A 1 559 ? 3.057 17.599 -44.894 1.00 79.44 559 ILE A CA 1
ATOM 4220 C C . ILE A 1 559 ? 3.092 16.576 -46.032 1.00 79.44 559 ILE A C 1
ATOM 4222 O O . ILE A 1 559 ? 3.291 15.377 -45.852 1.00 79.44 559 ILE A O 1
ATOM 4226 N N . LYS A 1 560 ? 2.959 17.091 -47.250 1.00 83.56 560 LYS A N 1
ATOM 4227 C CA . LYS A 1 560 ? 3.183 16.360 -48.497 1.00 83.56 560 LYS A CA 1
ATOM 4228 C C . LYS A 1 560 ? 4.653 15.983 -48.716 1.00 83.56 560 LYS A C 1
ATOM 4230 O O . LYS A 1 560 ? 5.520 16.857 -48.614 1.00 83.56 560 LYS A O 1
ATOM 4235 N N . PHE A 1 561 ? 4.912 14.718 -49.045 1.00 84.31 561 PHE A N 1
ATOM 4236 C CA . PHE A 1 561 ? 6.235 14.187 -49.383 1.00 84.31 561 PHE A CA 1
ATOM 4237 C C . PHE A 1 561 ? 6.216 13.354 -50.675 1.00 84.31 561 PHE A C 1
ATOM 4239 O O . PHE A 1 561 ? 5.179 12.824 -51.062 1.00 84.31 561 PHE A O 1
ATOM 4246 N N . HIS A 1 562 ? 7.360 13.206 -51.348 1.00 86.81 562 HIS A N 1
ATOM 4247 C CA . HIS A 1 562 ? 7.462 12.422 -52.587 1.00 86.81 562 HIS A CA 1
ATOM 4248 C C . HIS A 1 562 ? 8.772 11.626 -52.667 1.00 86.81 562 HIS A C 1
ATOM 4250 O O . HIS A 1 562 ? 9.833 12.137 -52.310 1.00 86.81 562 HIS A O 1
ATOM 4256 N N . PHE A 1 563 ? 8.726 10.394 -53.180 1.00 86.12 563 PHE A N 1
ATOM 4257 C CA . PHE A 1 563 ? 9.930 9.631 -53.530 1.00 86.12 563 PHE A CA 1
ATOM 4258 C C . PHE A 1 563 ? 10.365 9.972 -54.954 1.00 86.12 563 PHE A C 1
ATOM 4260 O O . PHE A 1 563 ? 9.837 9.383 -55.899 1.00 86.12 563 PHE A O 1
ATOM 4267 N N . ALA A 1 564 ? 11.338 10.873 -55.093 1.00 83.31 564 ALA A N 1
ATOM 4268 C CA . ALA A 1 564 ? 11.808 11.330 -56.394 1.00 83.31 564 ALA A CA 1
ATOM 4269 C C . ALA A 1 564 ? 12.310 10.159 -57.252 1.00 83.31 564 ALA A C 1
ATOM 4271 O O . ALA A 1 564 ? 13.069 9.298 -56.795 1.00 83.31 564 ALA A O 1
ATOM 4272 N N . THR A 1 565 ? 11.905 10.136 -58.518 1.00 85.50 565 THR A N 1
ATOM 4273 C CA . THR A 1 565 ? 12.486 9.223 -59.505 1.00 85.50 565 THR A CA 1
ATOM 4274 C C . THR A 1 565 ? 13.899 9.674 -59.899 1.00 85.50 565 THR A C 1
ATOM 4276 O O . THR A 1 565 ? 14.232 10.851 -59.759 1.00 85.50 565 THR A O 1
ATOM 4279 N N . PRO A 1 566 ? 14.746 8.777 -60.436 1.00 80.75 566 PRO A N 1
ATOM 4280 C CA . PRO A 1 566 ? 16.055 9.126 -60.989 1.00 80.75 566 PRO A CA 1
ATOM 4281 C C . PRO A 1 566 ? 16.038 10.313 -61.958 1.00 80.75 566 PRO A C 1
ATOM 4283 O O . PRO A 1 566 ? 16.919 11.165 -61.891 1.00 80.75 566 PRO A O 1
ATOM 4286 N N . ASP A 1 567 ? 15.020 10.398 -62.819 1.00 80.31 567 ASP A N 1
ATOM 4287 C CA . ASP A 1 567 ? 14.890 11.480 -63.799 1.00 80.31 567 ASP A CA 1
ATOM 4288 C C . ASP A 1 567 ? 14.516 12.811 -63.131 1.00 80.31 567 ASP A C 1
ATOM 4290 O O . ASP A 1 567 ? 15.089 13.854 -63.452 1.00 80.31 567 ASP A O 1
ATOM 4294 N N . GLU A 1 568 ? 13.582 12.786 -62.178 1.00 80.19 568 GLU A N 1
ATOM 4295 C CA . GLU A 1 568 ? 13.203 13.970 -61.400 1.00 80.19 568 GLU A CA 1
ATOM 4296 C C . GLU A 1 568 ? 14.352 14.455 -60.513 1.00 80.19 568 GLU A C 1
ATOM 4298 O O . GLU A 1 568 ? 14.572 15.661 -60.389 1.00 80.19 568 GLU A O 1
ATOM 4303 N N . ALA A 1 569 ? 15.109 13.524 -59.933 1.00 73.69 569 ALA A N 1
ATOM 4304 C CA . ALA A 1 569 ? 16.301 13.812 -59.156 1.00 73.69 569 ALA A CA 1
ATOM 4305 C C . ALA A 1 569 ? 17.366 14.472 -60.029 1.00 73.69 569 ALA A C 1
ATOM 4307 O O . ALA A 1 569 ? 17.837 15.543 -59.674 1.00 73.69 569 ALA A O 1
ATOM 4308 N N . LEU A 1 570 ? 17.682 13.910 -61.199 1.00 73.56 570 LEU A N 1
ATOM 4309 C CA . LEU A 1 570 ? 18.680 14.468 -62.113 1.00 73.56 570 LEU A CA 1
ATOM 4310 C C . LEU A 1 570 ? 18.313 15.888 -62.573 1.00 73.56 570 LEU A C 1
ATOM 4312 O O . LEU A 1 570 ? 19.139 16.795 -62.486 1.00 73.56 570 LEU A O 1
ATOM 4316 N N . GLN A 1 571 ? 17.057 16.106 -62.978 1.00 71.50 571 GLN A N 1
ATOM 4317 C CA . GLN A 1 571 ? 16.580 17.426 -63.411 1.00 71.50 571 GLN A CA 1
ATOM 4318 C C . GLN A 1 571 ? 16.630 18.474 -62.295 1.00 71.50 571 GLN A C 1
ATOM 4320 O O . GLN A 1 571 ? 16.928 19.639 -62.556 1.00 71.50 571 GLN A O 1
ATOM 4325 N N . ASN A 1 572 ? 16.331 18.098 -61.051 1.00 66.06 572 ASN A N 1
ATOM 4326 C CA . ASN A 1 572 ? 16.381 19.038 -59.932 1.00 66.06 572 ASN A CA 1
ATOM 4327 C C . ASN A 1 572 ? 17.808 19.213 -59.387 1.00 66.06 572 ASN A C 1
ATOM 4329 O O . ASN A 1 572 ? 18.165 20.313 -58.980 1.00 66.06 572 ASN A O 1
ATOM 4333 N N . TYR A 1 573 ? 18.659 18.187 -59.449 1.00 62.81 573 TYR A N 1
ATOM 4334 C CA . TYR A 1 573 ? 20.041 18.240 -58.967 1.00 62.81 573 TYR A CA 1
ATOM 4335 C C . TYR A 1 573 ? 20.932 19.129 -59.850 1.00 62.81 573 TYR A C 1
ATOM 4337 O O . TYR A 1 573 ? 21.689 19.948 -59.324 1.00 62.81 573 TYR A O 1
ATOM 4345 N N . GLU A 1 574 ? 20.795 19.046 -61.181 1.00 57.50 574 GLU A N 1
ATOM 4346 C CA . GLU A 1 574 ? 21.503 19.929 -62.127 1.00 57.50 574 GLU A CA 1
ATOM 4347 C C . GLU A 1 574 ? 21.161 21.410 -61.900 1.00 57.50 574 GLU A C 1
ATOM 4349 O O . GLU A 1 574 ? 22.040 22.274 -61.950 1.00 57.50 574 GLU A O 1
ATOM 4354 N N . ASN A 1 575 ? 19.893 21.700 -61.594 1.00 54.69 575 ASN A N 1
ATOM 4355 C CA . ASN A 1 575 ? 19.403 23.058 -61.358 1.00 54.69 575 ASN A CA 1
ATOM 4356 C C . ASN A 1 575 ? 19.855 23.649 -60.013 1.00 54.69 575 ASN A C 1
ATOM 4358 O O . ASN A 1 575 ? 19.967 24.870 -59.902 1.00 54.69 575 ASN A O 1
ATOM 4362 N N . ILE A 1 576 ? 20.105 22.813 -58.999 1.00 52.38 576 ILE A N 1
ATOM 4363 C CA . ILE A 1 576 ? 20.463 23.267 -57.647 1.00 52.38 576 ILE A CA 1
ATOM 4364 C C . ILE A 1 576 ? 21.986 23.387 -57.474 1.00 52.38 576 ILE A C 1
ATOM 4366 O O . ILE A 1 576 ? 22.446 24.336 -56.842 1.00 52.38 576 ILE A O 1
ATOM 4370 N N . TYR A 1 577 ? 22.780 22.475 -58.052 1.00 53.84 577 TYR A N 1
ATOM 4371 C CA . TYR A 1 577 ? 24.207 22.346 -57.709 1.00 53.84 577 TYR A CA 1
ATOM 4372 C C . TYR A 1 577 ? 25.188 22.598 -58.863 1.00 53.84 577 TYR A C 1
ATOM 4374 O O . TYR A 1 577 ? 26.389 22.672 -58.620 1.00 53.84 577 TYR A O 1
ATOM 4382 N N . GLY A 1 578 ? 24.722 22.770 -60.107 1.00 49.78 578 GLY A N 1
ATOM 4383 C CA . GLY A 1 578 ? 25.557 23.238 -61.226 1.00 49.78 578 GLY A CA 1
ATOM 4384 C C . GLY A 1 578 ? 26.746 22.339 -61.615 1.00 49.78 578 GLY A C 1
ATOM 4385 O O . GLY A 1 578 ? 27.662 22.807 -62.294 1.00 49.78 578 GLY A O 1
ATOM 4386 N N . HIS A 1 579 ? 26.750 21.070 -61.198 1.00 52.59 579 HIS A N 1
ATOM 4387 C CA . HIS A 1 579 ? 27.791 20.084 -61.499 1.00 52.59 579 HIS A CA 1
ATOM 4388 C C . HIS A 1 579 ? 27.235 18.938 -62.363 1.00 52.59 579 HIS A C 1
ATOM 4390 O O . HIS A 1 579 ? 26.112 18.492 -62.142 1.00 52.59 579 HIS A O 1
ATOM 4396 N N . GLU A 1 580 ? 28.030 18.434 -63.320 1.00 49.59 580 GLU A N 1
ATOM 4397 C CA . GLU A 1 580 ? 27.728 17.176 -64.024 1.00 49.59 580 GLU A CA 1
ATOM 4398 C C . GLU A 1 580 ? 27.789 16.013 -63.021 1.00 49.59 580 GLU A C 1
ATOM 4400 O O . GLU A 1 580 ? 28.847 15.708 -62.464 1.00 49.59 580 GLU A O 1
ATOM 4405 N N . VAL A 1 581 ? 26.646 15.376 -62.768 1.00 52.03 581 VAL A N 1
ATOM 4406 C CA . VAL A 1 581 ? 26.531 14.230 -61.859 1.00 52.03 581 VAL A CA 1
ATOM 4407 C C . VAL A 1 581 ? 27.078 12.978 -62.556 1.00 52.03 581 VAL A C 1
ATOM 4409 O O . VAL A 1 581 ? 26.605 12.596 -63.623 1.00 52.03 581 VAL A O 1
ATOM 4412 N N . LEU A 1 582 ? 28.075 12.314 -61.959 1.00 49.19 582 LEU A N 1
ATOM 4413 C CA . LEU A 1 582 ? 28.680 11.071 -62.474 1.00 49.19 582 LEU A CA 1
ATOM 4414 C C . LEU A 1 582 ? 27.973 9.781 -61.991 1.00 49.19 582 LEU A C 1
ATOM 4416 O O . LEU A 1 582 ? 28.604 8.724 -61.953 1.00 49.19 582 LEU A O 1
ATOM 4420 N N . SER A 1 583 ? 26.689 9.813 -61.619 1.00 55.59 583 SER A N 1
ATOM 4421 C CA . SER A 1 583 ? 26.006 8.644 -61.036 1.00 55.59 583 SER A CA 1
ATOM 4422 C C . SER A 1 583 ? 24.607 8.368 -61.595 1.00 55.59 583 SER A C 1
ATOM 4424 O O . SER A 1 583 ? 23.818 9.266 -61.876 1.00 55.59 583 SER A O 1
ATOM 4426 N N . ASN A 1 584 ? 24.305 7.072 -61.736 1.00 63.41 584 ASN A N 1
ATOM 4427 C CA . ASN A 1 584 ? 22.973 6.552 -62.027 1.00 63.41 584 ASN A CA 1
ATOM 4428 C C . ASN A 1 584 ? 22.190 6.479 -60.713 1.00 63.41 584 ASN A C 1
ATOM 4430 O O . ASN A 1 584 ? 22.429 5.559 -59.934 1.00 63.41 584 ASN A O 1
ATOM 4434 N N . PHE A 1 585 ? 21.268 7.409 -60.480 1.00 67.12 585 PHE A N 1
ATOM 4435 C CA . PHE A 1 585 ? 20.330 7.301 -59.364 1.00 67.12 585 PHE A CA 1
ATOM 4436 C C . PHE A 1 585 ? 19.522 5.999 -59.450 1.00 67.12 585 PHE A C 1
ATOM 4438 O O . PHE A 1 585 ? 19.004 5.634 -60.512 1.00 67.12 585 PHE A O 1
ATOM 4445 N N . ILE A 1 586 ? 19.384 5.311 -58.324 1.00 73.00 586 ILE A N 1
ATOM 4446 C CA . ILE A 1 586 ? 18.629 4.072 -58.186 1.00 73.00 586 ILE A CA 1
ATOM 4447 C C . ILE A 1 586 ? 17.359 4.371 -57.392 1.00 73.00 586 ILE A C 1
ATOM 4449 O O . ILE A 1 586 ? 17.390 4.897 -56.281 1.00 73.00 586 ILE A O 1
ATOM 4453 N N . ASN A 1 587 ? 16.206 4.009 -57.960 1.00 76.25 587 ASN A N 1
ATOM 4454 C CA . ASN A 1 587 ? 14.929 4.112 -57.254 1.00 76.25 587 ASN A CA 1
ATOM 4455 C C . ASN A 1 587 ? 14.987 3.406 -55.891 1.00 76.25 587 ASN A C 1
ATOM 4457 O O . ASN A 1 587 ? 15.508 2.293 -55.792 1.00 76.25 587 ASN A O 1
ATOM 4461 N N . TYR A 1 588 ? 14.333 3.988 -54.882 1.00 74.81 588 TYR A N 1
ATOM 4462 C CA . TYR A 1 588 ? 14.049 3.273 -53.638 1.00 74.81 588 TYR A CA 1
ATOM 4463 C C . TYR A 1 588 ? 13.372 1.933 -53.927 1.00 74.81 588 TYR A C 1
ATOM 4465 O O . TYR A 1 588 ? 12.414 1.859 -54.710 1.00 74.81 588 TYR A O 1
ATOM 4473 N N . SER A 1 589 ? 13.841 0.883 -53.252 1.00 78.38 589 SER A N 1
ATOM 4474 C CA . SER A 1 589 ? 13.168 -0.411 -53.261 1.00 78.38 589 SER A CA 1
ATOM 4475 C C . SER A 1 589 ? 11.760 -0.285 -52.674 1.00 78.38 589 SER A C 1
ATOM 4477 O O . SER A 1 589 ? 11.467 0.622 -51.891 1.00 78.38 589 SER A O 1
ATOM 4479 N N . THR A 1 590 ? 10.868 -1.211 -53.031 1.00 80.69 590 THR A N 1
ATOM 4480 C CA . THR A 1 590 ? 9.515 -1.264 -52.454 1.00 80.69 590 THR A CA 1
ATOM 4481 C C . THR A 1 590 ? 9.558 -1.350 -50.927 1.00 80.69 590 THR A C 1
ATOM 4483 O O . THR A 1 590 ? 8.787 -0.664 -50.261 1.00 80.69 590 THR A O 1
ATOM 4486 N N . GLU A 1 591 ? 10.490 -2.136 -50.385 1.00 70.19 591 GLU A N 1
ATOM 4487 C CA . GLU A 1 591 ? 10.716 -2.291 -48.943 1.00 70.19 591 GLU A CA 1
ATOM 4488 C C . GLU A 1 591 ? 11.224 -0.992 -48.305 1.00 70.19 591 GLU A C 1
ATOM 4490 O O . GLU A 1 591 ? 10.675 -0.563 -47.296 1.00 70.19 591 GLU A O 1
ATOM 4495 N N . GLY A 1 592 ? 12.188 -0.304 -48.928 1.00 68.56 592 GLY A N 1
ATOM 4496 C CA . GLY A 1 592 ? 12.699 0.979 -48.435 1.00 68.56 592 GLY A CA 1
ATOM 4497 C C . GLY A 1 592 ? 11.629 2.073 -48.407 1.00 68.56 592 GLY A C 1
ATOM 4498 O O . GLY A 1 592 ? 11.505 2.788 -47.415 1.00 68.56 592 GLY A O 1
ATOM 4499 N N . LYS A 1 593 ? 10.787 2.156 -49.450 1.00 80.88 593 LYS A N 1
ATOM 4500 C CA . LYS A 1 593 ? 9.632 3.071 -49.449 1.00 80.88 593 LYS A CA 1
ATOM 4501 C C . LYS A 1 593 ? 8.655 2.746 -48.320 1.00 80.88 593 LYS A C 1
ATOM 4503 O O . LYS A 1 593 ? 8.127 3.662 -47.697 1.00 80.88 593 LYS A O 1
ATOM 4508 N N . GLN A 1 594 ? 8.401 1.462 -48.060 1.00 74.88 594 GLN A N 1
ATOM 4509 C CA . GLN A 1 594 ? 7.471 1.048 -47.010 1.00 74.88 594 GLN A CA 1
ATOM 4510 C C . GLN A 1 594 ? 7.995 1.372 -45.609 1.00 74.88 594 GLN A C 1
ATOM 4512 O O . GLN A 1 594 ? 7.241 1.923 -44.818 1.00 74.88 594 GLN A O 1
ATOM 4517 N N . ILE A 1 595 ? 9.280 1.124 -45.337 1.00 69.00 595 ILE A N 1
ATOM 4518 C CA . ILE A 1 595 ? 9.915 1.487 -44.061 1.00 69.00 595 ILE A CA 1
ATOM 4519 C C . ILE A 1 595 ? 9.733 2.981 -43.790 1.00 69.00 595 ILE A C 1
ATOM 4521 O O . ILE A 1 595 ? 9.259 3.356 -42.726 1.00 69.00 595 ILE A O 1
ATOM 4525 N N . ILE A 1 596 ? 10.022 3.831 -44.778 1.00 71.00 596 ILE A N 1
ATOM 4526 C CA . ILE A 1 596 ? 9.897 5.284 -44.624 1.00 71.00 596 ILE A CA 1
ATOM 4527 C C . ILE A 1 596 ? 8.441 5.700 -44.370 1.00 71.00 596 ILE A C 1
ATOM 4529 O O . ILE A 1 596 ? 8.190 6.537 -43.505 1.00 71.00 596 ILE A O 1
ATOM 4533 N N . ARG A 1 597 ? 7.467 5.099 -45.066 1.00 82.50 597 ARG A N 1
ATOM 4534 C CA . ARG A 1 597 ? 6.039 5.342 -44.793 1.00 82.50 597 ARG A CA 1
ATOM 4535 C C . ARG A 1 597 ? 5.657 4.953 -43.371 1.00 82.50 597 ARG A C 1
ATOM 4537 O O . ARG A 1 597 ? 4.982 5.727 -42.703 1.00 82.50 597 ARG A O 1
ATOM 4544 N N . ASP A 1 598 ? 6.082 3.780 -42.914 1.00 73.62 598 ASP A N 1
ATOM 4545 C CA . ASP A 1 598 ? 5.771 3.278 -41.575 1.00 73.62 598 ASP A CA 1
ATOM 4546 C C . ASP A 1 598 ? 6.435 4.147 -40.494 1.00 73.62 598 ASP A C 1
ATOM 4548 O O . ASP A 1 598 ? 5.817 4.440 -39.468 1.00 73.62 598 ASP A O 1
ATOM 4552 N N . THR A 1 599 ? 7.651 4.643 -40.746 1.00 69.12 599 THR A N 1
ATOM 4553 C CA . THR A 1 599 ? 8.334 5.626 -39.895 1.00 69.12 599 THR A CA 1
ATOM 4554 C C . THR A 1 599 ? 7.556 6.938 -39.824 1.00 69.12 599 THR A C 1
ATOM 4556 O O . THR A 1 599 ? 7.218 7.373 -38.726 1.00 69.12 599 THR A O 1
ATOM 4559 N N . LEU A 1 600 ? 7.204 7.546 -40.964 1.00 76.81 600 LEU A N 1
ATOM 4560 C CA . LEU A 1 600 ? 6.411 8.783 -40.993 1.00 76.81 600 LEU A CA 1
ATOM 4561 C C . LEU A 1 600 ? 5.054 8.589 -40.308 1.00 76.81 600 LEU A C 1
ATOM 4563 O O . LEU A 1 600 ? 4.639 9.433 -39.520 1.00 76.81 600 LEU A O 1
ATOM 4567 N N . LYS A 1 601 ? 4.404 7.439 -40.519 1.00 79.88 601 LYS A N 1
ATOM 4568 C CA . LYS A 1 601 ? 3.135 7.096 -39.870 1.00 79.88 601 LYS A CA 1
ATOM 4569 C C . LYS A 1 601 ? 3.267 6.933 -38.359 1.00 79.88 601 LYS A C 1
ATOM 4571 O O . LYS A 1 601 ? 2.361 7.300 -37.618 1.00 79.88 601 LYS A O 1
ATOM 4576 N N . THR A 1 602 ? 4.389 6.384 -37.904 1.00 66.50 602 THR A N 1
ATOM 4577 C CA . THR A 1 602 ? 4.712 6.275 -36.481 1.00 66.50 602 THR A CA 1
ATOM 4578 C C . THR A 1 602 ? 4.885 7.663 -35.872 1.00 66.50 602 THR A C 1
ATOM 4580 O O . THR A 1 602 ? 4.365 7.904 -34.787 1.00 66.50 602 THR A O 1
ATOM 4583 N N . LEU A 1 603 ? 5.519 8.596 -36.590 1.00 69.06 603 LEU A N 1
ATOM 4584 C CA . LEU A 1 603 ? 5.696 9.979 -36.143 1.00 69.06 603 LEU A CA 1
ATOM 4585 C C . LEU A 1 603 ? 4.380 10.735 -35.985 1.00 69.06 603 LEU A C 1
ATOM 4587 O O . LEU A 1 603 ? 4.245 11.467 -35.013 1.00 69.06 603 LEU A O 1
ATOM 4591 N N . GLU A 1 604 ? 3.382 10.498 -36.839 1.00 75.94 604 GLU A N 1
ATOM 4592 C CA . GLU A 1 604 ? 2.035 11.081 -36.683 1.00 75.94 604 GLU A CA 1
ATOM 4593 C C . GLU A 1 604 ? 1.361 10.754 -35.331 1.00 75.94 604 GLU A C 1
ATOM 4595 O O . GLU A 1 604 ? 0.329 11.340 -34.995 1.00 75.94 604 GLU A O 1
ATOM 4600 N N . ASN A 1 605 ? 1.880 9.790 -34.562 1.00 68.31 605 ASN A N 1
ATOM 4601 C CA . ASN A 1 605 ? 1.392 9.488 -33.212 1.00 68.31 605 ASN A CA 1
ATOM 4602 C C . ASN A 1 605 ? 2.040 10.366 -32.129 1.00 68.31 605 ASN A C 1
ATOM 4604 O O . ASN A 1 605 ? 1.540 10.408 -31.009 1.00 68.31 605 ASN A O 1
ATOM 4608 N N . TYR A 1 606 ? 3.145 11.037 -32.455 1.00 61.38 606 TYR A N 1
ATOM 4609 C CA . TYR A 1 606 ? 3.961 11.817 -31.525 1.00 61.38 606 TYR A CA 1
ATOM 4610 C C . TYR A 1 606 ? 4.033 13.310 -31.885 1.00 61.38 606 TYR A C 1
ATOM 4612 O O . TYR A 1 606 ? 4.485 14.099 -31.058 1.00 61.38 606 TYR A O 1
ATOM 4620 N N . VAL A 1 607 ? 3.605 13.698 -33.094 1.00 65.56 607 VAL A N 1
ATOM 4621 C CA . VAL A 1 607 ? 3.532 15.092 -33.566 1.00 65.56 607 VAL A CA 1
ATOM 4622 C C . VAL A 1 607 ? 2.182 15.389 -34.222 1.00 65.56 607 VAL A C 1
ATOM 4624 O O . VAL A 1 607 ? 1.541 14.480 -34.755 1.00 65.56 607 VAL A O 1
ATOM 4627 N N . ASP A 1 608 ? 1.771 16.661 -34.243 1.00 69.25 608 ASP A N 1
ATOM 4628 C CA . ASP A 1 608 ? 0.478 17.108 -34.792 1.00 69.25 608 ASP A CA 1
ATOM 4629 C C . ASP A 1 608 ? 0.466 17.247 -36.320 1.00 69.25 608 ASP A C 1
ATOM 4631 O O . ASP A 1 608 ? -0.047 18.202 -36.902 1.00 69.25 608 ASP A O 1
ATOM 4635 N N . LEU A 1 609 ? 1.098 16.289 -36.988 1.00 73.88 609 LEU A N 1
ATOM 4636 C CA . LEU A 1 609 ? 1.313 16.313 -38.423 1.00 73.88 609 LEU A CA 1
ATOM 4637 C C . LEU A 1 609 ? 0.694 15.080 -39.062 1.00 73.88 609 LEU A C 1
ATOM 4639 O O . LEU A 1 609 ? 0.619 14.000 -38.470 1.00 73.88 609 LEU A O 1
ATOM 4643 N N . GLN A 1 610 ? 0.262 15.252 -40.301 1.00 84.19 610 GLN A N 1
ATOM 4644 C CA . GLN A 1 610 ? -0.112 14.169 -41.191 1.00 84.19 610 GLN A CA 1
ATOM 4645 C C . GLN A 1 610 ? 0.833 14.174 -42.387 1.00 84.19 610 GLN A C 1
ATOM 4647 O O . GLN A 1 610 ? 1.004 15.203 -43.035 1.00 84.19 610 GLN A O 1
ATOM 4652 N N . PHE A 1 611 ? 1.416 13.028 -42.721 1.00 85.50 611 PHE A N 1
ATOM 4653 C CA . PHE A 1 611 ? 2.269 12.894 -43.892 1.00 85.50 611 PHE A CA 1
ATOM 4654 C C . PHE A 1 611 ? 1.472 12.312 -45.058 1.00 85.50 611 PHE A C 1
ATOM 4656 O O . PHE A 1 611 ? 0.870 11.243 -44.964 1.00 85.50 611 PHE A O 1
ATOM 4663 N N . GLU A 1 612 ? 1.472 13.020 -46.183 1.00 90.38 612 GLU A N 1
ATOM 4664 C CA . GLU A 1 612 ? 0.761 12.614 -47.397 1.00 90.38 612 GLU A CA 1
ATOM 4665 C C . GLU A 1 612 ? 1.769 12.365 -48.522 1.00 90.38 612 GLU A C 1
ATOM 4667 O O . GLU A 1 612 ? 2.486 13.274 -48.929 1.00 90.38 612 GLU A O 1
ATOM 4672 N N . GLU A 1 613 ? 1.844 11.139 -49.042 1.00 92.19 613 GLU A N 1
ATOM 4673 C CA . GLU A 1 613 ? 2.651 10.881 -50.237 1.00 92.19 613 GLU A CA 1
ATOM 4674 C C . GLU A 1 613 ? 1.938 11.454 -51.467 1.00 92.19 613 GLU A C 1
ATOM 4676 O O . GLU A 1 613 ? 0.777 11.132 -51.718 1.00 92.19 613 GLU A O 1
ATOM 4681 N N . VAL A 1 614 ? 2.637 12.281 -52.241 1.00 91.00 614 VAL A N 1
ATOM 4682 C CA . VAL A 1 614 ? 2.148 12.848 -53.503 1.00 91.00 614 VAL A CA 1
ATOM 4683 C C . VAL A 1 614 ? 2.904 12.276 -54.697 1.00 91.00 614 VAL A C 1
ATOM 4685 O O . VAL A 1 614 ? 3.988 11.716 -54.552 1.00 91.00 614 VAL A O 1
ATOM 4688 N N . ASP A 1 615 ? 2.344 12.433 -55.896 1.00 89.44 615 ASP A N 1
ATOM 4689 C CA . ASP A 1 615 ? 2.859 11.800 -57.117 1.00 89.44 615 ASP A CA 1
ATOM 4690 C C . ASP A 1 615 ? 4.001 12.572 -57.803 1.00 89.44 615 ASP A C 1
ATOM 4692 O O . ASP A 1 615 ? 4.573 12.055 -58.761 1.00 89.44 615 ASP A O 1
ATOM 4696 N N . SER A 1 616 ? 4.331 13.794 -57.361 1.00 84.38 616 SER A N 1
ATOM 4697 C CA . SER A 1 616 ? 5.357 14.622 -58.007 1.00 84.38 616 SER A CA 1
ATOM 4698 C C . SER A 1 616 ? 6.127 15.519 -57.035 1.00 84.38 616 SER A C 1
ATOM 4700 O O . SER A 1 616 ? 5.604 15.941 -56.001 1.00 84.38 616 SER A O 1
ATOM 4702 N N . ILE A 1 617 ? 7.352 15.899 -57.418 1.00 79.06 617 ILE A N 1
ATOM 4703 C CA . ILE A 1 617 ? 8.140 16.916 -56.697 1.00 79.06 617 ILE A CA 1
ATOM 4704 C C . ILE A 1 617 ? 7.447 18.293 -56.686 1.00 79.06 617 ILE A C 1
ATOM 4706 O O . ILE A 1 617 ? 7.658 19.076 -55.767 1.00 79.06 617 ILE A O 1
ATOM 4710 N N . ALA A 1 618 ? 6.613 18.626 -57.674 1.00 78.94 618 ALA A N 1
ATOM 4711 C CA . ALA A 1 618 ? 5.998 19.955 -57.754 1.00 78.94 618 ALA A CA 1
ATOM 4712 C C . ALA A 1 618 ? 4.922 20.192 -56.679 1.00 78.94 618 ALA A C 1
ATOM 4714 O O . ALA A 1 618 ? 4.663 21.337 -56.312 1.00 78.94 618 ALA A O 1
ATOM 4715 N N . ASP A 1 619 ? 4.320 19.116 -56.171 1.00 80.25 619 ASP A N 1
ATOM 4716 C CA . ASP A 1 619 ? 3.204 19.162 -55.221 1.00 80.25 619 ASP A CA 1
ATOM 4717 C C . ASP A 1 619 ? 3.638 18.858 -53.780 1.00 80.25 619 ASP A C 1
ATOM 4719 O O . ASP A 1 619 ? 2.797 18.667 -52.897 1.00 80.25 619 ASP A O 1
ATOM 4723 N N . THR A 1 620 ? 4.950 18.782 -53.541 1.00 75.50 620 THR A N 1
ATOM 4724 C CA . THR A 1 620 ? 5.524 18.310 -52.282 1.00 75.50 620 THR A CA 1
ATOM 4725 C C . THR A 1 620 ? 6.103 19.435 -51.423 1.00 75.50 620 THR A C 1
ATOM 4727 O O . THR A 1 620 ? 6.605 20.432 -51.942 1.00 75.50 620 THR A O 1
ATOM 4730 N N . HIS A 1 621 ? 6.115 19.259 -50.098 1.00 75.44 621 HIS A N 1
ATOM 4731 C CA . HIS A 1 621 ? 6.902 20.113 -49.196 1.00 75.44 621 HIS A CA 1
ATOM 4732 C C . HIS A 1 621 ? 8.353 19.629 -49.084 1.00 75.44 621 HIS A C 1
ATOM 4734 O O . HIS A 1 621 ? 9.270 20.429 -48.886 1.00 75.44 621 HIS A O 1
ATOM 4740 N N . PHE A 1 622 ? 8.586 18.320 -49.219 1.00 68.94 622 PHE A N 1
ATOM 4741 C CA . PHE A 1 622 ? 9.926 17.742 -49.328 1.00 68.94 622 PHE A CA 1
ATOM 4742 C C . PHE A 1 622 ? 9.934 16.477 -50.192 1.00 68.94 622 PHE A C 1
ATOM 4744 O O . PHE A 1 622 ? 8.922 15.799 -50.340 1.00 68.94 622 PHE A O 1
ATOM 4751 N N . PHE A 1 623 ? 11.070 16.143 -50.792 1.00 72.19 623 PHE A N 1
ATOM 4752 C CA . PHE A 1 623 ? 11.210 14.923 -51.585 1.00 72.19 623 PHE A CA 1
ATOM 4753 C C . PHE A 1 623 ? 12.443 14.142 -51.151 1.00 72.19 623 PHE A C 1
ATOM 4755 O O . PHE A 1 623 ? 13.442 14.719 -50.731 1.00 72.19 623 PHE A O 1
ATOM 4762 N N . LEU A 1 624 ? 12.348 12.822 -51.244 1.00 75.88 624 LEU A N 1
ATOM 4763 C CA . LEU A 1 624 ? 13.405 11.884 -50.900 1.00 75.88 624 LEU A CA 1
ATOM 4764 C C . LEU A 1 624 ? 14.173 11.552 -52.173 1.00 75.88 624 LEU A C 1
ATOM 4766 O O . LEU A 1 624 ? 13.599 10.982 -53.105 1.00 75.88 624 LEU A O 1
ATOM 4770 N N . LEU A 1 625 ? 15.450 11.936 -52.221 1.00 70.75 625 LEU A N 1
ATOM 4771 C CA . LEU A 1 625 ? 16.306 11.645 -53.365 1.00 70.75 625 LEU A CA 1
ATOM 4772 C C . LEU A 1 625 ? 16.564 10.133 -53.477 1.00 70.75 625 LEU A C 1
ATOM 4774 O O . LEU A 1 625 ? 16.791 9.492 -52.449 1.00 70.75 625 LEU A O 1
ATOM 4778 N N . PRO A 1 626 ? 16.528 9.568 -54.696 1.00 67.19 626 PRO A N 1
ATOM 4779 C CA . PRO A 1 626 ? 16.928 8.190 -54.964 1.00 67.19 626 PRO A CA 1
ATOM 4780 C C . PRO A 1 626 ? 18.404 7.959 -54.603 1.00 67.19 626 PRO A C 1
ATOM 4782 O O . PRO A 1 626 ? 19.190 8.906 -54.565 1.00 67.19 626 PRO A O 1
ATOM 4785 N N . ILE A 1 627 ? 18.747 6.697 -54.325 1.00 60.88 627 ILE A N 1
ATOM 4786 C CA . ILE A 1 627 ? 20.057 6.261 -53.800 1.00 60.88 627 ILE A CA 1
ATOM 4787 C C . ILE A 1 627 ? 21.121 6.270 -54.897 1.00 60.88 627 ILE A C 1
ATOM 4789 O O . ILE A 1 627 ? 20.798 5.847 -56.033 1.00 60.88 627 ILE A O 1
#

Secondary structure (DSSP, 8-state):
-EEE--TT-EE--B-TTS-B--S-EEEEETTEEEEESSTT-SS-SEEEETGGGS-B---HHHHHHTT-SEEB-S--HHHHHHHHHHHHHHHHHHHTT------------------------------------------------------------------PPPPPEEEEEESSSSSEE-TTGGGSEEEEEEEEETPPTT-EEEEEETTEEEEEEE--TTSEEEEEEEHHHHHHHSEEEEEEEEESTT--EEEEEEEE-HHHH-EEEEEEETTTT-B---TTTSEEEEEEEEE-TT-SSTTSGGGGGGEEEEEEEETTEEEEEE--TTT-EEEEEEEHHHHHHTTTPBPEEEEEEPPEEEEEEEEEEEETTEEEEEEEEE-PPP-TTT-EEEEE-TTEEEETTEEEE--TTTSGGGEEEEEEEEESTT--TT-EEEEEETTEEEEEE--TTSEEEEEEEHHHHHT-SS-EEEEEEEEE-TT--EEEEEEEEE--BPPP--S------B---SGGGS-HHHHGGG-TTHHHHH-----HHHHHTTS-BS--TTS-EEEEEEE--HHHHHHHHHHHH-S-------PPPHHHHHHHHHHHHHHTTTSSEEEEE-SSGGG-SEEE---

Radius of gyration: 46.34 Å; chains: 1; bounding box: 118×58×158 Å